Protein AF-A0A9P6Q5W7-F1 (afdb_monomer)

Structure (mmCIF, N/CA/C/O backbone):
data_AF-A0A9P6Q5W7-F1
#
_entry.id   AF-A0A9P6Q5W7-F1
#
loop_
_atom_site.group_PDB
_atom_site.id
_atom_site.type_symbol
_atom_site.label_atom_id
_atom_site.label_alt_id
_atom_site.label_comp_id
_atom_site.label_asym_id
_atom_site.label_entity_id
_atom_site.label_seq_id
_atom_site.pdbx_PDB_ins_code
_atom_site.Cartn_x
_atom_site.Cartn_y
_atom_site.Cartn_z
_atom_site.occupancy
_atom_site.B_iso_or_equiv
_atom_site.auth_seq_id
_atom_site.auth_comp_id
_atom_site.auth_asym_id
_atom_site.auth_atom_id
_atom_site.pdbx_PDB_model_num
ATOM 1 N N . MET A 1 1 ? 68.419 -34.198 -61.407 1.00 37.56 1 MET A N 1
ATOM 2 C CA . MET A 1 1 ? 67.859 -34.435 -62.754 1.00 37.56 1 MET A CA 1
ATOM 3 C C . MET A 1 1 ? 67.826 -33.065 -63.417 1.00 37.56 1 MET A C 1
ATOM 5 O O . MET A 1 1 ? 66.877 -32.337 -63.185 1.00 37.56 1 MET A O 1
ATOM 9 N N . ASN A 1 2 ? 68.933 -32.542 -63.966 1.00 24.62 2 ASN A N 1
ATOM 10 C CA . ASN A 1 2 ? 69.667 -33.034 -65.152 1.00 24.62 2 ASN A CA 1
ATOM 11 C C . ASN A 1 2 ? 68.644 -33.454 -66.222 1.00 24.62 2 ASN A C 1
ATOM 13 O O . ASN A 1 2 ? 67.863 -34.358 -65.942 1.00 24.62 2 ASN A O 1
ATOM 17 N N . THR A 1 3 ? 68.529 -32.818 -67.388 1.00 29.17 3 THR A N 1
ATOM 18 C CA . THR A 1 3 ? 69.607 -32.336 -68.271 1.00 29.17 3 THR A CA 1
ATOM 19 C C . THR A 1 3 ? 69.015 -31.503 -69.418 1.00 29.17 3 THR A C 1
ATOM 21 O O . THR A 1 3 ? 67.969 -31.861 -69.959 1.00 29.17 3 THR A O 1
ATOM 24 N N . GLU A 1 4 ? 69.706 -30.419 -69.781 1.00 27.84 4 GLU A N 1
ATOM 25 C CA . GLU A 1 4 ? 69.727 -29.844 -71.133 1.00 27.84 4 GLU A CA 1
ATOM 26 C C . GLU A 1 4 ? 70.404 -30.802 -72.133 1.00 27.84 4 GLU A C 1
ATOM 28 O O . GLU A 1 4 ? 71.147 -31.687 -71.721 1.00 27.84 4 GLU A O 1
ATOM 33 N N . GLU A 1 5 ? 70.166 -30.523 -73.422 1.00 28.50 5 GLU A N 1
ATOM 34 C CA . GLU A 1 5 ? 70.935 -30.849 -74.643 1.00 28.50 5 GLU A CA 1
ATOM 35 C C . GLU A 1 5 ? 70.165 -31.687 -75.671 1.00 28.50 5 GLU A C 1
ATOM 37 O O . GLU A 1 5 ? 69.897 -32.867 -75.479 1.00 28.50 5 GLU A O 1
ATOM 42 N N . HIS A 1 6 ? 69.874 -31.085 -76.829 1.00 29.81 6 HIS A N 1
ATOM 43 C CA . HIS A 1 6 ? 70.716 -31.329 -78.003 1.00 29.81 6 HIS A CA 1
ATOM 44 C C . HIS A 1 6 ? 70.329 -30.422 -79.178 1.00 29.81 6 HIS A C 1
ATOM 46 O O . HIS A 1 6 ? 69.242 -30.502 -79.748 1.00 29.81 6 HIS A O 1
ATOM 52 N N . ILE A 1 7 ? 71.286 -29.579 -79.561 1.00 29.48 7 ILE A N 1
ATOM 53 C CA . ILE A 1 7 ? 71.412 -28.975 -80.886 1.00 29.48 7 ILE A CA 1
ATOM 54 C C . ILE A 1 7 ? 72.010 -30.047 -81.808 1.00 29.48 7 ILE A C 1
ATOM 56 O O . ILE A 1 7 ? 72.991 -30.695 -81.441 1.00 29.48 7 ILE A O 1
ATOM 60 N N . SER A 1 8 ? 71.475 -30.201 -83.021 1.00 30.02 8 SER A N 1
ATOM 61 C CA . SER A 1 8 ? 72.262 -30.710 -84.149 1.00 30.02 8 SER A CA 1
ATOM 62 C C . SER A 1 8 ? 71.933 -29.918 -85.413 1.00 30.02 8 SER A C 1
ATOM 64 O O . SER A 1 8 ? 70.803 -29.846 -85.889 1.00 30.02 8 SER A O 1
ATOM 66 N N . THR A 1 9 ? 72.964 -29.226 -85.874 1.00 29.27 9 THR A N 1
ATOM 67 C CA . THR A 1 9 ? 73.106 -28.528 -87.145 1.00 29.27 9 THR A CA 1
ATOM 68 C C . THR A 1 9 ? 73.530 -29.517 -88.223 1.00 29.27 9 THR A C 1
ATOM 70 O O . THR A 1 9 ? 74.520 -30.217 -88.022 1.00 29.27 9 THR A O 1
ATOM 73 N N . GLU A 1 10 ? 72.902 -29.478 -89.397 1.00 29.42 10 GLU A N 1
ATOM 74 C CA . GLU A 1 10 ? 73.450 -30.100 -90.604 1.00 29.42 10 GLU A CA 1
ATOM 75 C C . GLU A 1 10 ? 73.524 -29.063 -91.735 1.00 29.42 10 GLU A C 1
ATOM 77 O O . GLU A 1 10 ? 72.525 -28.529 -92.218 1.00 29.42 10 GLU A O 1
ATOM 82 N N . ARG A 1 11 ? 74.764 -28.715 -92.097 1.00 28.52 11 ARG A N 1
ATOM 83 C CA . ARG A 1 11 ? 75.137 -27.972 -93.305 1.00 28.52 11 ARG A CA 1
ATOM 84 C C . ARG A 1 11 ? 75.260 -28.968 -94.454 1.00 28.52 11 ARG A C 1
ATOM 86 O O . ARG A 1 11 ? 75.965 -29.953 -94.291 1.00 28.52 11 ARG A O 1
ATOM 93 N N . ALA A 1 12 ? 74.766 -28.586 -95.630 1.00 26.92 12 ALA A N 1
ATOM 94 C CA . ALA A 1 12 ? 75.561 -28.374 -96.852 1.00 26.92 12 ALA A CA 1
ATOM 95 C C . ALA A 1 12 ? 74.743 -28.696 -98.113 1.00 26.92 12 ALA A C 1
ATOM 97 O O . ALA A 1 12 ? 74.362 -29.833 -98.342 1.00 26.92 12 ALA A O 1
ATOM 98 N N . HIS A 1 13 ? 74.564 -27.710 -98.993 1.00 30.27 13 HIS A N 1
ATOM 99 C CA . HIS A 1 13 ? 75.287 -27.699 -100.266 1.00 30.27 13 HIS A CA 1
ATOM 100 C C . HIS A 1 13 ? 74.977 -26.431 -101.063 1.00 30.27 13 HIS A C 1
ATOM 102 O O . HIS A 1 13 ? 73.847 -26.160 -101.459 1.00 30.27 13 HIS A O 1
ATOM 108 N N . ALA A 1 14 ? 76.035 -25.663 -101.309 1.00 26.70 14 ALA A N 1
ATOM 109 C CA . ALA A 1 14 ? 76.066 -24.572 -102.261 1.00 26.70 14 ALA A CA 1
ATOM 110 C C . ALA A 1 14 ? 76.253 -25.140 -103.677 1.00 26.70 14 ALA A C 1
ATOM 112 O O . ALA A 1 14 ? 77.192 -25.898 -103.926 1.00 26.70 14 ALA A O 1
ATOM 113 N N . ARG A 1 15 ? 75.400 -24.729 -104.618 1.00 29.66 15 ARG A N 1
ATOM 114 C CA . ARG A 1 15 ? 75.707 -24.754 -106.053 1.00 29.66 15 ARG A CA 1
ATOM 115 C C . ARG A 1 15 ? 75.552 -23.347 -106.605 1.00 29.66 15 ARG A C 1
ATOM 117 O O . ARG A 1 15 ? 74.450 -22.818 -106.695 1.00 29.66 15 ARG A O 1
ATOM 124 N N . HIS A 1 16 ? 76.688 -22.774 -106.979 1.00 28.86 16 HIS A N 1
ATOM 125 C CA . HIS A 1 16 ? 76.779 -21.629 -107.868 1.00 28.86 16 HIS A CA 1
ATOM 126 C C . HIS A 1 16 ? 76.388 -22.062 -109.285 1.00 28.86 16 HIS A C 1
ATOM 128 O O . HIS A 1 16 ? 77.006 -22.969 -109.838 1.00 28.86 16 HIS A O 1
ATOM 134 N N . ILE A 1 17 ? 75.412 -21.384 -109.888 1.00 33.50 17 ILE A N 1
ATOM 135 C CA . ILE A 1 17 ? 75.283 -21.271 -111.344 1.00 33.50 17 ILE A CA 1
ATOM 136 C C . ILE A 1 17 ? 75.068 -19.790 -111.636 1.00 33.50 17 ILE A C 1
ATOM 138 O O . ILE A 1 17 ? 74.228 -19.136 -111.022 1.00 33.50 17 ILE A O 1
ATOM 142 N N . ASN A 1 18 ? 75.900 -19.267 -112.526 1.00 27.39 18 ASN A N 1
ATOM 143 C CA . ASN A 1 18 ? 75.981 -17.868 -112.900 1.00 27.39 18 ASN A CA 1
ATOM 144 C C . ASN A 1 18 ? 75.420 -17.689 -114.324 1.00 27.39 18 ASN A C 1
ATOM 146 O O . ASN A 1 18 ? 75.603 -18.572 -115.159 1.00 27.39 18 ASN A O 1
ATOM 150 N N . LEU A 1 19 ? 74.873 -16.492 -114.565 1.00 30.16 19 LEU A N 1
ATOM 151 C CA . LEU A 1 19 ? 74.773 -15.749 -115.835 1.00 30.16 19 LEU A CA 1
ATOM 152 C C . LEU A 1 19 ? 73.511 -15.848 -116.732 1.00 30.16 19 LEU A C 1
ATOM 154 O O . LEU A 1 19 ? 73.246 -16.823 -117.424 1.00 30.16 19 LEU A O 1
ATOM 158 N N . THR A 1 20 ? 72.894 -14.658 -116.841 1.00 30.14 20 THR A N 1
ATOM 159 C CA . THR A 1 20 ? 72.297 -13.987 -118.021 1.00 30.14 20 THR A CA 1
ATOM 160 C C . THR A 1 20 ? 70.838 -14.268 -118.415 1.00 30.14 20 THR A C 1
ATOM 162 O O . THR A 1 20 ? 70.519 -15.259 -119.055 1.00 30.14 20 THR A O 1
ATOM 165 N N . GLY A 1 21 ? 69.967 -13.289 -118.123 1.00 30.30 21 GLY A N 1
ATOM 166 C CA . GLY A 1 21 ? 68.610 -13.122 -118.666 1.00 30.30 21 GLY A CA 1
ATOM 167 C C . GLY A 1 21 ? 67.982 -11.803 -118.163 1.00 30.30 21 GLY A C 1
ATOM 168 O O . GLY A 1 21 ? 68.280 -11.410 -117.037 1.00 30.30 21 GLY A O 1
ATOM 169 N N . PRO A 1 22 ? 67.200 -11.062 -118.975 1.00 33.91 22 PRO A N 1
ATOM 170 C CA . PRO A 1 22 ? 66.977 -9.623 -118.804 1.00 33.91 22 PRO A CA 1
ATOM 171 C C . PRO A 1 22 ? 65.963 -9.255 -117.710 1.00 33.91 22 PRO A C 1
ATOM 173 O O . PRO A 1 22 ? 64.998 -9.964 -117.437 1.00 33.91 22 PRO A O 1
ATOM 176 N N . VAL A 1 23 ? 66.196 -8.081 -117.120 1.00 36.44 23 VAL A N 1
ATOM 177 C CA . VAL A 1 23 ? 65.409 -7.437 -116.063 1.00 36.44 23 VAL A CA 1
ATOM 178 C C . VAL A 1 23 ? 63.982 -7.142 -116.536 1.00 36.44 23 VAL A C 1
ATOM 180 O O . VAL A 1 23 ? 63.774 -6.480 -117.549 1.00 36.44 23 VAL A O 1
ATOM 183 N N . SER A 1 24 ? 62.992 -7.589 -115.763 1.00 31.98 24 SER A N 1
ATOM 184 C CA . SER A 1 24 ? 61.601 -7.120 -115.807 1.00 31.98 24 SER A CA 1
ATOM 185 C C . SER A 1 24 ? 61.125 -6.895 -114.362 1.00 31.98 24 SER A C 1
ATOM 187 O O . SER A 1 24 ? 61.467 -7.694 -113.489 1.00 31.98 24 SER A O 1
ATOM 189 N N . PRO A 1 25 ? 60.421 -5.789 -114.064 1.00 35.78 25 PRO A N 1
ATOM 190 C CA . PRO A 1 25 ? 60.360 -5.229 -112.715 1.00 35.78 25 PRO A CA 1
ATOM 191 C C . PRO A 1 25 ? 59.504 -6.038 -111.729 1.00 35.78 25 PRO A C 1
ATOM 193 O O . PRO A 1 25 ? 58.386 -6.459 -112.027 1.00 35.78 25 PRO A O 1
ATOM 196 N N . LEU A 1 26 ? 60.049 -6.178 -110.516 1.00 30.62 26 LEU A N 1
ATOM 197 C CA . LEU A 1 26 ? 59.425 -6.715 -109.307 1.00 30.62 26 LEU A CA 1
ATOM 198 C C . LEU A 1 26 ? 58.076 -6.035 -109.017 1.00 30.62 26 LEU A C 1
ATOM 200 O O . LEU A 1 26 ? 58.011 -4.880 -108.596 1.00 30.62 26 LEU A O 1
ATOM 204 N N . ARG A 1 27 ? 56.989 -6.794 -109.171 1.00 29.45 27 ARG A N 1
ATOM 205 C CA . ARG A 1 27 ? 55.680 -6.481 -108.593 1.00 29.45 27 ARG A CA 1
ATOM 206 C C . ARG A 1 27 ? 55.747 -6.793 -107.096 1.00 29.45 27 ARG A C 1
ATOM 208 O O . ARG A 1 27 ? 55.567 -7.940 -106.698 1.00 29.45 27 ARG A O 1
ATOM 215 N N . ILE A 1 28 ? 56.024 -5.777 -106.281 1.00 34.03 28 ILE A N 1
ATOM 216 C CA . ILE A 1 28 ? 55.951 -5.862 -104.818 1.00 34.03 28 ILE A CA 1
ATOM 217 C C . ILE A 1 28 ? 54.522 -6.287 -104.451 1.00 34.03 28 ILE A C 1
ATOM 219 O O . ILE A 1 28 ? 53.572 -5.529 -104.642 1.00 34.03 28 ILE A O 1
ATOM 223 N N . HIS A 1 29 ? 54.360 -7.520 -103.967 1.00 30.45 29 HIS A N 1
ATOM 224 C CA . HIS A 1 29 ? 53.181 -7.890 -103.197 1.00 30.45 29 HIS A CA 1
ATOM 225 C C . HIS A 1 29 ? 53.242 -7.101 -101.895 1.00 30.45 29 HIS A C 1
ATOM 227 O O . HIS A 1 29 ? 54.111 -7.306 -101.054 1.00 30.45 29 HIS A O 1
ATOM 233 N N . GLN A 1 30 ? 52.337 -6.140 -101.782 1.00 32.66 30 GLN A N 1
ATOM 234 C CA . GLN A 1 30 ? 52.067 -5.411 -100.562 1.00 32.66 30 GLN A CA 1
ATOM 235 C C . GLN A 1 30 ? 51.417 -6.400 -99.585 1.00 32.66 30 GLN A C 1
ATOM 237 O O . GLN A 1 30 ? 50.201 -6.580 -99.590 1.00 32.66 30 GLN A O 1
ATOM 242 N N . GLU A 1 31 ? 52.232 -7.091 -98.785 1.00 30.80 31 GLU A N 1
ATOM 243 C CA . GLU A 1 31 ? 51.746 -7.789 -97.598 1.00 30.80 31 GLU A CA 1
ATOM 244 C C . GLU A 1 31 ? 51.118 -6.742 -96.673 1.00 30.80 31 GLU A C 1
ATOM 246 O O . GLU A 1 31 ? 51.790 -5.876 -96.110 1.00 30.80 31 GLU A O 1
ATOM 251 N N . GLN A 1 32 ? 49.790 -6.785 -96.561 1.00 29.27 32 GLN A N 1
ATOM 252 C CA . GLN A 1 32 ? 49.073 -6.095 -95.500 1.00 29.27 32 GLN A CA 1
ATOM 253 C C . GLN A 1 32 ? 49.611 -6.620 -94.163 1.00 29.27 32 GLN A C 1
ATOM 255 O O . GLN A 1 32 ? 49.490 -7.822 -93.914 1.00 29.27 32 GLN A O 1
ATOM 260 N N . PRO A 1 33 ? 50.141 -5.774 -93.260 1.00 36.88 33 PRO A N 1
ATOM 261 C CA . PRO A 1 33 ? 50.378 -6.228 -91.905 1.00 36.88 33 PRO A CA 1
ATOM 262 C C . PRO A 1 33 ? 49.011 -6.562 -91.306 1.00 36.88 33 PRO A C 1
ATOM 264 O O . PRO A 1 33 ? 48.142 -5.694 -91.168 1.00 36.88 33 PRO A O 1
ATOM 267 N N . SER A 1 34 ? 48.806 -7.843 -90.999 1.00 34.97 34 SER A N 1
ATOM 268 C CA . SER A 1 34 ? 47.654 -8.356 -90.268 1.00 34.97 34 SER A CA 1
ATOM 269 C C . SER A 1 34 ? 47.390 -7.450 -89.069 1.00 34.97 34 SER A C 1
ATOM 271 O O . SER A 1 34 ? 48.207 -7.351 -88.149 1.00 34.97 34 SER A O 1
ATOM 273 N N . ARG A 1 35 ? 46.257 -6.745 -89.115 1.00 44.62 35 ARG A N 1
ATOM 274 C CA . ARG A 1 35 ? 45.797 -5.781 -88.115 1.00 44.62 35 ARG A CA 1
ATOM 275 C C . ARG A 1 35 ? 45.381 -6.547 -86.857 1.00 44.62 35 ARG A C 1
ATOM 277 O O . ARG A 1 35 ? 44.197 -6.658 -86.558 1.00 44.62 35 ARG A O 1
ATOM 284 N N . ASN A 1 36 ? 46.349 -7.101 -86.130 1.00 39.69 36 ASN A N 1
ATOM 285 C CA . ASN A 1 36 ? 46.111 -7.709 -84.830 1.00 39.69 36 ASN A CA 1
ATOM 286 C C . ASN A 1 36 ? 45.720 -6.581 -83.877 1.00 39.69 36 ASN A C 1
ATOM 288 O O . ASN A 1 36 ? 46.548 -5.812 -83.389 1.00 39.69 36 ASN A O 1
ATOM 292 N N . ILE A 1 37 ? 44.411 -6.425 -83.691 1.00 45.09 37 ILE A N 1
ATOM 293 C CA . ILE A 1 37 ? 43.831 -5.544 -82.691 1.00 45.09 37 ILE A CA 1
ATOM 294 C C . ILE A 1 37 ? 44.299 -6.099 -81.347 1.00 45.09 37 ILE A C 1
ATOM 296 O O . ILE A 1 37 ? 43.742 -7.076 -80.853 1.00 45.09 37 ILE A O 1
ATOM 300 N N . PHE A 1 38 ? 45.334 -5.499 -80.762 1.00 45.56 38 PHE A N 1
ATOM 301 C CA . PHE A 1 38 ? 45.681 -5.738 -79.367 1.00 45.56 38 PHE A CA 1
ATOM 302 C C . PHE A 1 38 ? 44.517 -5.206 -78.521 1.00 45.56 38 PHE A C 1
ATOM 304 O O . PHE A 1 38 ? 44.466 -4.040 -78.137 1.00 45.56 38 PHE A O 1
ATOM 311 N N . THR A 1 39 ? 43.500 -6.040 -78.298 1.00 53.38 39 THR A N 1
ATOM 312 C CA . THR A 1 39 ? 42.421 -5.729 -77.367 1.00 53.38 39 THR A CA 1
ATOM 313 C C . THR A 1 39 ? 43.018 -5.739 -75.971 1.00 53.38 39 THR A C 1
ATOM 315 O O . THR A 1 39 ? 43.252 -6.809 -75.412 1.00 53.38 39 THR A O 1
ATOM 318 N N . ILE A 1 40 ? 43.280 -4.556 -75.416 1.00 60.09 40 ILE A N 1
ATOM 319 C CA . ILE A 1 40 ? 43.754 -4.400 -74.040 1.00 60.09 40 ILE A CA 1
ATOM 320 C C . ILE A 1 40 ? 42.679 -4.976 -73.113 1.00 60.09 40 ILE A C 1
ATOM 322 O O . ILE A 1 40 ? 41.606 -4.393 -72.929 1.00 60.09 40 ILE A O 1
ATOM 326 N N . GLN A 1 41 ? 42.943 -6.158 -72.561 1.00 61.12 41 GLN A N 1
ATOM 327 C CA . GLN A 1 41 ? 42.086 -6.758 -71.551 1.00 61.12 41 GLN A CA 1
ATOM 328 C C . GLN A 1 41 ? 42.486 -6.220 -70.171 1.00 61.12 41 GLN A C 1
ATOM 330 O O . GLN A 1 41 ? 43.673 -6.095 -69.877 1.00 61.12 41 GLN A O 1
ATOM 335 N N . PRO A 1 42 ? 41.519 -5.869 -69.307 1.00 65.56 42 PRO A N 1
ATOM 336 C CA . PRO A 1 42 ? 41.836 -5.448 -67.952 1.00 65.56 42 PRO A CA 1
ATOM 337 C C . PRO A 1 42 ? 42.446 -6.618 -67.170 1.00 65.56 42 PRO A C 1
ATOM 339 O O . PRO A 1 42 ? 41.895 -7.714 -67.193 1.00 65.56 42 PRO A O 1
ATOM 342 N N . PHE A 1 43 ? 43.513 -6.353 -66.408 1.00 67.69 43 PHE A N 1
ATOM 343 C CA . PHE A 1 43 ? 44.225 -7.345 -65.583 1.00 67.69 43 PHE A CA 1
ATOM 344 C C . PHE A 1 43 ? 43.321 -8.152 -64.638 1.00 67.69 43 PHE A C 1
ATOM 346 O O . PHE A 1 43 ? 43.613 -9.300 -64.328 1.00 67.69 43 PHE A O 1
ATOM 353 N N . LEU A 1 44 ? 42.207 -7.562 -64.192 1.00 76.44 44 LEU A N 1
ATOM 354 C CA . LEU A 1 44 ? 41.206 -8.234 -63.371 1.00 76.44 44 LEU A CA 1
ATOM 355 C C . LEU A 1 44 ? 39.856 -8.251 -64.103 1.00 76.44 44 LEU A C 1
ATOM 357 O O . LEU A 1 44 ? 39.248 -7.198 -64.348 1.00 76.44 44 LEU A O 1
ATOM 361 N N . GLY A 1 45 ? 39.401 -9.456 -64.455 1.00 78.38 45 GLY A N 1
ATOM 362 C CA . GLY A 1 45 ? 38.149 -9.690 -65.175 1.00 78.38 45 GLY A CA 1
ATOM 363 C C . GLY A 1 45 ? 36.895 -9.339 -64.363 1.00 78.38 45 GLY A C 1
ATOM 364 O O . GLY A 1 45 ? 36.926 -9.222 -63.139 1.00 78.38 45 GLY A O 1
ATOM 365 N N . LEU A 1 46 ? 35.756 -9.191 -65.049 1.00 79.81 46 LEU A N 1
ATOM 366 C CA . LEU A 1 46 ? 34.481 -8.799 -64.428 1.00 79.81 46 LEU A CA 1
ATOM 367 C C . LEU A 1 46 ? 34.024 -9.775 -63.330 1.00 79.81 46 LEU A C 1
ATOM 369 O O . LEU A 1 46 ? 33.545 -9.333 -62.292 1.00 79.81 46 LEU A O 1
ATOM 373 N N . ARG A 1 47 ? 34.204 -11.088 -63.536 1.00 81.12 47 ARG A N 1
ATOM 374 C CA . ARG A 1 47 ? 33.808 -12.125 -62.565 1.00 81.12 47 ARG A CA 1
ATOM 375 C C . ARG A 1 47 ? 34.578 -12.011 -61.246 1.00 81.12 47 ARG A C 1
ATOM 377 O O . ARG A 1 47 ? 33.963 -12.071 -60.191 1.00 81.12 47 ARG A O 1
ATOM 384 N N . ALA A 1 48 ? 35.885 -11.754 -61.317 1.00 81.06 48 ALA A N 1
ATOM 385 C CA . ALA A 1 48 ? 36.735 -11.558 -60.141 1.00 81.06 48 ALA A CA 1
ATOM 386 C C . ALA A 1 48 ? 36.418 -10.249 -59.390 1.00 81.06 48 ALA A C 1
ATOM 388 O O . ALA A 1 48 ? 36.518 -10.184 -58.170 1.00 81.06 48 ALA A O 1
ATOM 389 N N . LYS A 1 49 ? 35.984 -9.200 -60.103 1.00 80.62 49 LYS A N 1
ATOM 390 C CA . LYS A 1 49 ? 35.510 -7.954 -59.474 1.00 80.62 49 LYS A CA 1
ATOM 391 C C . LYS A 1 49 ? 34.139 -8.119 -58.813 1.00 80.62 49 LYS A C 1
ATOM 393 O O . LYS A 1 49 ? 33.893 -7.536 -57.764 1.00 80.62 49 LYS A O 1
ATOM 398 N N . LEU A 1 50 ? 33.254 -8.917 -59.412 1.00 81.75 50 LEU A N 1
ATOM 399 C CA . LEU A 1 50 ? 31.935 -9.226 -58.855 1.00 81.75 50 LEU A CA 1
ATOM 400 C C . LEU A 1 50 ? 32.024 -10.110 -57.610 1.00 81.75 50 LEU A C 1
ATOM 402 O O . LEU A 1 50 ? 31.297 -9.857 -56.654 1.00 81.75 50 LEU A O 1
ATOM 406 N N . SER A 1 51 ? 32.948 -11.077 -57.572 1.00 83.06 51 SER A N 1
ATOM 407 C CA . SER A 1 51 ? 33.145 -11.928 -56.391 1.00 83.06 51 SER A CA 1
ATOM 408 C C . SER A 1 51 ? 33.610 -11.150 -55.157 1.00 83.06 51 SER A C 1
ATOM 410 O O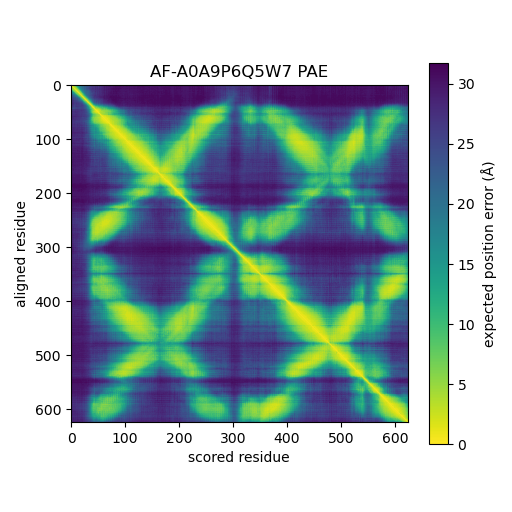 . SER A 1 51 ? 33.383 -11.601 -54.045 1.00 83.06 51 SER A O 1
ATOM 412 N N . GLN A 1 52 ? 34.215 -9.971 -55.329 1.00 81.31 52 GLN A N 1
ATOM 413 C CA . GLN A 1 52 ? 34.593 -9.071 -54.230 1.00 81.31 52 GLN A CA 1
ATOM 414 C C . GLN A 1 52 ? 33.503 -8.034 -53.896 1.00 81.31 52 GLN A C 1
ATOM 416 O O . GLN A 1 52 ? 33.616 -7.312 -52.909 1.00 81.31 52 GLN A O 1
ATOM 421 N N . GLY A 1 53 ? 32.430 -7.950 -54.692 1.00 76.19 53 GLY A N 1
ATOM 422 C CA . GLY A 1 53 ? 31.413 -6.901 -54.581 1.00 76.19 53 GLY A CA 1
ATOM 423 C C . GLY A 1 53 ? 30.548 -6.969 -53.318 1.00 76.19 53 GLY A C 1
ATOM 424 O O . GLY A 1 53 ? 29.991 -5.946 -52.919 1.00 76.19 53 GLY A O 1
ATOM 425 N N . PHE A 1 54 ? 30.453 -8.136 -52.672 1.00 75.94 54 PHE A N 1
ATOM 426 C CA . PHE A 1 54 ? 29.708 -8.293 -51.417 1.00 75.94 54 PHE A CA 1
ATOM 427 C C . PHE A 1 54 ? 30.459 -7.713 -50.207 1.00 75.94 54 PHE A C 1
ATOM 429 O O . PHE A 1 54 ? 29.827 -7.234 -49.271 1.00 75.94 54 PHE A O 1
ATOM 436 N N . ALA A 1 55 ? 31.796 -7.697 -50.235 1.00 77.19 55 ALA A N 1
ATOM 437 C CA . ALA A 1 55 ? 32.649 -7.228 -49.142 1.00 77.19 55 ALA A CA 1
ATOM 438 C C . ALA A 1 55 ? 32.843 -5.698 -49.173 1.00 77.19 55 ALA A C 1
ATOM 440 O O . ALA A 1 55 ? 33.956 -5.186 -49.064 1.00 77.19 55 ALA A O 1
ATOM 441 N N . CYS A 1 56 ? 31.754 -4.951 -49.368 1.00 81.00 56 CYS A N 1
ATOM 442 C CA . CYS A 1 56 ? 31.773 -3.492 -49.316 1.00 81.00 56 CYS A CA 1
ATOM 443 C C . CYS A 1 56 ? 31.626 -3.007 -47.869 1.00 81.00 56 CYS A C 1
ATOM 445 O O . CYS A 1 56 ? 30.851 -3.576 -47.102 1.00 81.00 56 CYS A O 1
ATOM 447 N N . TYR A 1 57 ? 32.306 -1.915 -47.515 1.00 79.25 57 TYR A N 1
ATOM 448 C CA . TYR A 1 57 ? 32.268 -1.324 -46.172 1.00 79.25 57 TYR A CA 1
ATOM 449 C C . TYR A 1 57 ? 30.836 -1.066 -45.673 1.00 79.25 57 TYR A C 1
ATOM 451 O O . TYR A 1 57 ? 30.523 -1.357 -44.523 1.00 79.25 57 TYR A O 1
ATOM 459 N N . SER A 1 58 ? 29.938 -0.609 -46.555 1.00 77.75 58 SER A N 1
ATOM 460 C CA . SER A 1 58 ? 28.522 -0.388 -46.230 1.00 77.75 58 SER A CA 1
ATOM 461 C C . SER A 1 58 ? 27.761 -1.686 -45.933 1.00 77.75 58 SER A C 1
ATOM 463 O O . SER A 1 58 ? 26.880 -1.695 -45.082 1.00 77.75 58 SER A O 1
ATOM 465 N N . VAL A 1 59 ? 28.107 -2.788 -46.605 1.00 82.69 59 VAL A N 1
ATOM 466 C CA . VAL A 1 59 ? 27.484 -4.105 -46.385 1.00 82.69 59 VAL A CA 1
ATOM 467 C C . VAL A 1 59 ? 27.971 -4.693 -45.064 1.00 82.69 59 VAL A C 1
ATOM 469 O O . VAL A 1 59 ? 27.158 -5.142 -44.264 1.00 82.69 59 VAL A O 1
ATOM 472 N N . VAL A 1 60 ? 29.280 -4.625 -44.797 1.00 82.88 60 VAL A N 1
ATOM 473 C CA . VAL A 1 60 ? 29.872 -5.085 -43.529 1.00 82.88 60 VAL A CA 1
ATOM 474 C C . VAL A 1 60 ? 29.282 -4.318 -42.345 1.00 82.88 60 VAL A C 1
ATOM 476 O O . VAL A 1 60 ? 28.890 -4.934 -41.359 1.00 82.88 60 VAL A O 1
ATOM 479 N N . PHE A 1 61 ? 29.143 -2.995 -42.465 1.00 82.62 61 PHE A N 1
ATOM 480 C CA . PHE A 1 61 ? 28.510 -2.166 -41.442 1.00 82.62 61 PHE A CA 1
ATOM 481 C C . PHE A 1 61 ? 27.060 -2.594 -41.168 1.00 82.62 61 PHE A C 1
ATOM 483 O O . PHE A 1 61 ? 26.722 -2.882 -40.025 1.00 82.62 61 PHE A O 1
ATOM 490 N N . LEU A 1 62 ? 26.225 -2.724 -42.208 1.00 82.56 62 LEU A N 1
ATOM 491 C CA . LEU A 1 62 ? 24.823 -3.131 -42.047 1.00 82.56 62 LEU A CA 1
ATOM 492 C C . LEU A 1 62 ? 24.677 -4.538 -41.450 1.00 82.56 62 LEU A C 1
ATOM 494 O O . LEU A 1 62 ? 23.780 -4.762 -40.640 1.00 82.56 62 LEU A O 1
ATOM 498 N N . VAL A 1 63 ? 25.567 -5.471 -41.800 1.00 84.25 63 VAL A N 1
ATOM 499 C CA . VAL A 1 63 ? 25.583 -6.825 -41.224 1.00 84.25 63 VAL A CA 1
ATOM 500 C C . VAL A 1 63 ? 25.961 -6.791 -39.741 1.00 84.25 63 VAL A C 1
ATOM 502 O O . VAL A 1 63 ? 25.300 -7.442 -38.934 1.00 84.25 63 VAL A O 1
ATOM 505 N N . ILE A 1 64 ? 26.972 -6.005 -39.356 1.00 84.12 64 ILE A N 1
ATOM 506 C CA . ILE A 1 64 ? 27.359 -5.836 -37.946 1.00 84.12 64 ILE A CA 1
ATOM 507 C C . ILE A 1 64 ? 26.233 -5.161 -37.153 1.00 84.12 64 ILE A C 1
ATOM 509 O O . ILE A 1 64 ? 25.921 -5.599 -36.045 1.00 84.12 64 ILE A O 1
ATOM 513 N N . SER A 1 65 ? 25.581 -4.140 -37.714 1.00 81.56 65 SER A N 1
ATOM 514 C CA . SER A 1 65 ? 24.427 -3.482 -37.093 1.00 81.56 65 SER A CA 1
ATOM 515 C C . SER A 1 65 ? 23.234 -4.428 -36.938 1.00 81.56 65 SER A C 1
ATOM 517 O O . SER A 1 65 ? 22.613 -4.447 -35.876 1.00 81.56 65 SER A O 1
ATOM 519 N N . ALA A 1 66 ? 22.938 -5.252 -37.949 1.00 84.19 66 ALA A N 1
ATOM 520 C CA . ALA A 1 66 ? 21.890 -6.270 -37.872 1.00 84.19 66 ALA A CA 1
ATOM 521 C C . ALA A 1 66 ? 22.206 -7.325 -36.801 1.00 84.19 66 ALA A C 1
ATOM 523 O O . ALA A 1 66 ? 21.326 -7.696 -36.027 1.00 84.19 66 ALA A O 1
ATOM 524 N N . TYR A 1 67 ? 23.466 -7.758 -36.702 1.00 84.88 67 TYR A N 1
ATOM 525 C CA . TYR A 1 67 ? 23.921 -8.687 -35.667 1.00 84.88 67 TYR A CA 1
ATOM 526 C C . TYR A 1 67 ? 23.819 -8.087 -34.256 1.00 84.88 67 TYR A C 1
ATOM 528 O O . TYR A 1 67 ? 23.278 -8.721 -33.354 1.00 84.88 67 TYR A O 1
ATOM 536 N N . ARG A 1 68 ? 24.265 -6.839 -34.059 1.00 80.69 68 ARG A N 1
ATOM 537 C CA . ARG A 1 68 ? 24.119 -6.111 -32.782 1.00 80.69 68 ARG A CA 1
ATOM 538 C C . ARG A 1 68 ? 22.645 -5.981 -32.372 1.00 80.69 68 ARG A C 1
ATOM 540 O O . ARG A 1 68 ? 22.302 -6.227 -31.214 1.00 80.69 68 ARG A O 1
ATOM 547 N N . LEU A 1 69 ? 21.768 -5.649 -33.321 1.00 79.50 69 LEU A N 1
ATOM 548 C CA . LEU A 1 69 ? 20.329 -5.548 -33.075 1.00 79.50 69 LEU A CA 1
ATOM 549 C C . LEU A 1 69 ? 19.714 -6.916 -32.739 1.00 79.50 69 LEU A C 1
ATOM 551 O O . LEU A 1 69 ? 18.904 -7.017 -31.824 1.00 79.50 69 LEU A O 1
ATOM 555 N N . PHE A 1 70 ? 20.158 -7.981 -33.408 1.00 82.69 70 PHE A N 1
ATOM 556 C CA . PHE A 1 70 ? 19.750 -9.348 -33.095 1.00 82.69 70 PHE A CA 1
ATOM 557 C C . PHE A 1 70 ? 20.166 -9.772 -31.678 1.00 82.69 70 PHE A C 1
ATOM 559 O O . PHE A 1 70 ? 19.338 -10.287 -30.934 1.00 82.69 70 PHE A O 1
ATOM 566 N N . CYS A 1 71 ? 21.405 -9.494 -31.258 1.00 79.50 71 CYS A N 1
ATOM 567 C CA . CYS A 1 71 ? 21.867 -9.787 -29.895 1.00 79.50 71 CYS A CA 1
ATOM 568 C C . CYS A 1 71 ? 21.074 -9.031 -28.814 1.00 79.50 71 CYS A C 1
ATOM 570 O O . CYS A 1 71 ? 20.876 -9.558 -27.719 1.00 79.50 71 CYS A O 1
ATOM 572 N N . THR A 1 72 ? 20.567 -7.833 -29.126 1.00 75.50 72 THR A N 1
ATOM 573 C CA . THR A 1 72 ? 19.719 -7.039 -28.212 1.00 75.50 72 THR A CA 1
ATOM 574 C C . THR A 1 72 ? 18.441 -7.791 -27.809 1.00 75.50 72 THR A C 1
ATOM 576 O O . THR A 1 72 ? 17.920 -7.585 -26.715 1.00 75.50 72 THR A O 1
ATOM 579 N N . ARG A 1 73 ? 17.973 -8.738 -28.632 1.00 77.19 73 ARG A N 1
ATOM 580 C CA . ARG A 1 73 ? 16.825 -9.600 -28.320 1.00 77.19 73 ARG A CA 1
ATOM 581 C C . ARG A 1 73 ? 17.006 -10.389 -27.021 1.00 77.19 73 ARG A C 1
ATOM 583 O O . ARG A 1 73 ? 16.099 -10.420 -26.197 1.00 77.19 73 ARG A O 1
ATOM 590 N N . ASN A 1 74 ? 18.163 -11.025 -26.845 1.00 75.38 74 ASN A N 1
ATOM 591 C CA . ASN A 1 74 ? 18.418 -11.858 -25.667 1.00 75.38 74 ASN A CA 1
ATOM 592 C C . ASN A 1 74 ? 18.489 -10.996 -24.404 1.00 75.38 74 ASN A C 1
ATOM 594 O O . ASN A 1 74 ? 18.020 -11.408 -23.348 1.00 75.38 74 ASN A O 1
ATOM 598 N N . ALA A 1 75 ? 19.016 -9.775 -24.538 1.00 69.94 75 ALA A N 1
ATOM 599 C CA . ALA A 1 75 ? 19.025 -8.805 -23.455 1.00 69.94 75 ALA A CA 1
ATOM 600 C C . ALA A 1 75 ? 17.587 -8.475 -23.011 1.00 69.94 75 ALA A C 1
ATOM 602 O O . ALA A 1 75 ? 17.291 -8.554 -21.822 1.00 69.94 75 ALA A O 1
ATOM 603 N N . ILE A 1 76 ? 16.667 -8.225 -23.954 1.00 69.62 76 ILE A N 1
ATOM 604 C CA . ILE A 1 76 ? 15.241 -7.969 -23.672 1.00 69.62 76 ILE A CA 1
ATOM 605 C C . ILE A 1 76 ? 14.590 -9.113 -22.879 1.00 69.62 76 ILE A C 1
ATOM 607 O O . ILE A 1 76 ? 13.892 -8.840 -21.906 1.00 69.62 76 ILE A O 1
ATOM 611 N N . GLU A 1 77 ? 14.838 -10.376 -23.244 1.00 74.12 77 GLU A N 1
ATOM 612 C CA . GLU A 1 77 ? 14.283 -11.535 -22.521 1.00 74.12 77 GLU A CA 1
ATOM 613 C C . GLU A 1 77 ? 14.818 -11.613 -21.080 1.00 74.12 77 GLU A C 1
ATOM 615 O O . GLU A 1 77 ? 14.031 -11.757 -20.143 1.00 74.12 77 GLU A O 1
ATOM 620 N N . THR A 1 78 ? 16.130 -11.425 -20.885 1.00 72.50 78 THR A N 1
ATOM 621 C CA . THR A 1 78 ? 16.726 -11.388 -19.536 1.00 72.50 78 THR A CA 1
ATOM 622 C C . THR A 1 78 ? 16.235 -10.202 -18.701 1.00 72.50 78 THR A C 1
ATOM 624 O O . THR A 1 78 ? 16.043 -10.324 -17.494 1.00 72.50 78 THR A O 1
ATOM 627 N N . PHE A 1 79 ? 15.981 -9.051 -19.327 1.00 69.12 79 PHE A N 1
ATOM 628 C CA . PHE A 1 79 ? 15.446 -7.880 -18.635 1.00 69.12 79 PHE A CA 1
ATOM 629 C C . PHE A 1 79 ? 14.000 -8.085 -18.210 1.00 69.12 79 PHE A C 1
ATOM 631 O O . PHE A 1 79 ? 13.644 -7.740 -17.083 1.00 69.12 79 PHE A O 1
ATOM 638 N N . ALA A 1 80 ? 13.185 -8.672 -19.087 1.00 69.38 80 ALA A N 1
ATOM 639 C CA . ALA A 1 80 ? 11.814 -9.016 -18.765 1.00 69.38 80 ALA A CA 1
ATOM 640 C C . ALA A 1 80 ? 11.773 -9.966 -17.568 1.00 69.38 80 ALA A C 1
ATOM 642 O O . ALA A 1 80 ? 11.078 -9.660 -16.604 1.00 69.38 80 ALA A O 1
ATOM 643 N N . SER A 1 81 ? 12.562 -11.051 -17.573 1.00 72.31 81 SER A N 1
ATOM 644 C CA . SER A 1 81 ? 12.601 -12.004 -16.454 1.00 72.31 81 SER A CA 1
ATOM 645 C C . SER A 1 81 ? 13.036 -11.357 -15.138 1.00 72.31 81 SER A C 1
ATOM 647 O O . SER A 1 81 ? 12.361 -11.547 -14.130 1.00 72.31 81 SER A O 1
ATOM 649 N N . THR A 1 82 ? 14.084 -10.525 -15.140 1.00 69.94 82 THR A N 1
ATOM 650 C CA . THR A 1 82 ? 14.527 -9.811 -13.927 1.00 69.94 82 THR A CA 1
ATOM 651 C C . THR A 1 82 ? 13.473 -8.823 -13.421 1.00 69.94 82 THR A C 1
ATOM 653 O O . THR A 1 82 ? 13.265 -8.704 -12.211 1.00 69.94 82 THR A O 1
ATOM 656 N N . ALA A 1 83 ? 12.769 -8.131 -14.322 1.00 66.38 83 ALA A N 1
ATOM 657 C CA . ALA A 1 83 ? 11.657 -7.267 -13.941 1.00 66.38 83 ALA A CA 1
ATOM 658 C C . ALA A 1 83 ? 10.507 -8.080 -13.324 1.00 66.38 83 ALA A C 1
ATOM 660 O O . ALA A 1 83 ? 9.974 -7.668 -12.293 1.00 66.38 83 ALA A O 1
ATOM 661 N N . LYS A 1 84 ? 10.175 -9.257 -13.884 1.00 74.12 84 LYS A N 1
ATOM 662 C CA . LYS A 1 84 ? 9.153 -10.148 -13.308 1.00 74.12 84 LYS A CA 1
ATOM 663 C C . LYS A 1 84 ? 9.530 -10.613 -11.910 1.00 74.12 84 LYS A C 1
ATOM 665 O O . LYS A 1 84 ? 8.701 -10.540 -11.011 1.00 74.12 84 LYS A O 1
ATOM 670 N N . GLU A 1 85 ? 10.767 -11.066 -11.723 1.00 75.94 85 GLU A N 1
ATOM 671 C CA . GLU A 1 85 ? 11.268 -11.531 -10.426 1.00 75.94 85 GLU A CA 1
ATOM 672 C C . GLU A 1 85 ? 11.237 -10.420 -9.375 1.00 75.94 85 GLU A C 1
ATOM 674 O O . GLU A 1 85 ? 10.802 -10.657 -8.250 1.00 75.94 85 GLU A O 1
ATOM 679 N N . THR A 1 86 ? 11.630 -9.198 -9.753 1.00 70.31 86 THR A N 1
ATOM 680 C CA . THR A 1 86 ? 11.604 -8.032 -8.856 1.00 70.31 86 THR A CA 1
ATOM 681 C C . THR A 1 86 ? 10.172 -7.702 -8.432 1.00 70.31 86 THR A C 1
ATOM 683 O O . THR A 1 86 ? 9.884 -7.617 -7.241 1.00 70.31 86 THR A O 1
ATOM 686 N N . VAL A 1 87 ? 9.247 -7.596 -9.394 1.00 72.38 87 VAL A N 1
ATOM 687 C CA . VAL A 1 87 ? 7.835 -7.292 -9.109 1.00 72.38 87 VAL A CA 1
ATOM 688 C C . VAL A 1 87 ? 7.174 -8.415 -8.299 1.00 72.38 87 VAL A C 1
ATOM 690 O O . VAL A 1 87 ? 6.400 -8.139 -7.384 1.00 72.38 87 VAL A O 1
ATOM 693 N N . ALA A 1 88 ? 7.494 -9.680 -8.585 1.00 77.88 88 ALA A N 1
ATOM 694 C CA . ALA A 1 88 ? 6.994 -10.819 -7.818 1.00 77.88 88 ALA A CA 1
ATOM 695 C C . ALA A 1 88 ? 7.512 -10.802 -6.373 1.00 77.88 88 ALA A C 1
ATOM 697 O O . ALA A 1 88 ? 6.727 -10.967 -5.443 1.00 77.88 88 ALA A O 1
ATOM 698 N N . SER A 1 89 ? 8.808 -10.550 -6.174 1.00 77.12 89 SER A N 1
ATOM 699 C CA . SER A 1 89 ? 9.434 -10.373 -4.854 1.00 77.12 89 SER A CA 1
ATOM 700 C C . SER A 1 89 ? 8.734 -9.293 -4.023 1.00 77.12 89 SER A C 1
ATOM 702 O O . SER A 1 89 ? 8.378 -9.521 -2.859 1.00 77.12 89 SER A O 1
ATOM 704 N N . ASP A 1 90 ? 8.503 -8.128 -4.629 1.00 74.81 90 ASP A N 1
ATOM 705 C CA . ASP A 1 90 ? 7.851 -7.000 -3.963 1.00 74.81 90 ASP A CA 1
ATOM 706 C C . ASP A 1 90 ? 6.388 -7.333 -3.631 1.00 74.81 90 ASP A C 1
ATOM 708 O O . ASP A 1 90 ? 5.923 -7.053 -2.523 1.00 74.81 90 ASP A O 1
ATOM 712 N N . CYS A 1 91 ? 5.686 -8.037 -4.528 1.00 80.00 91 CYS A N 1
ATOM 713 C CA . CYS A 1 91 ? 4.339 -8.538 -4.261 1.00 80.00 91 CYS A CA 1
ATOM 714 C C . CYS A 1 91 ? 4.315 -9.514 -3.074 1.00 80.00 91 CYS A C 1
ATOM 716 O O . CYS A 1 91 ? 3.511 -9.341 -2.162 1.00 80.00 91 CYS A O 1
ATOM 718 N N . TYR A 1 92 ? 5.202 -10.512 -3.019 1.00 82.88 92 TYR A N 1
ATOM 719 C CA . TYR A 1 92 ? 5.231 -11.455 -1.890 1.00 82.88 92 TYR A CA 1
ATOM 720 C C . TYR A 1 92 ? 5.563 -10.764 -0.561 1.00 82.88 92 TYR A C 1
ATOM 722 O O . TYR A 1 92 ? 5.077 -11.172 0.497 1.00 82.88 92 TYR A O 1
ATOM 730 N N . THR A 1 93 ? 6.358 -9.693 -0.602 1.00 79.75 93 THR A N 1
ATOM 731 C CA . THR A 1 93 ? 6.630 -8.849 0.569 1.00 79.75 93 THR A CA 1
ATOM 732 C C . THR A 1 93 ? 5.373 -8.105 1.025 1.00 79.75 93 THR A C 1
ATOM 734 O O . THR A 1 93 ? 5.074 -8.087 2.226 1.00 79.75 93 THR A O 1
ATOM 737 N N . LEU A 1 94 ? 4.599 -7.553 0.085 1.00 82.38 94 LEU A N 1
ATOM 738 C CA . LEU A 1 94 ? 3.279 -6.979 0.353 1.00 82.38 94 LEU A CA 1
ATOM 739 C C . LEU A 1 94 ? 2.324 -8.034 0.930 1.00 82.38 94 LEU A C 1
ATOM 741 O O . LEU A 1 94 ? 1.731 -7.798 1.978 1.00 82.38 94 LEU A O 1
ATOM 745 N N . GLU A 1 95 ? 2.212 -9.212 0.312 1.00 84.19 95 GLU A N 1
ATOM 746 C CA . GLU A 1 95 ? 1.341 -10.304 0.769 1.00 84.19 95 GLU A CA 1
ATOM 747 C C . GLU A 1 95 ? 1.681 -10.745 2.194 1.00 84.19 95 GLU A C 1
ATOM 749 O O . GLU A 1 95 ? 0.786 -10.907 3.030 1.00 84.19 95 GLU A O 1
ATOM 754 N N . LYS A 1 96 ? 2.975 -10.893 2.499 1.00 83.19 96 LYS A N 1
ATOM 755 C CA . LYS A 1 96 ? 3.434 -11.194 3.853 1.00 83.19 96 LYS A CA 1
ATOM 756 C C . LYS A 1 96 ? 3.026 -10.086 4.815 1.00 83.19 96 LYS A C 1
ATOM 758 O O . LYS A 1 96 ? 2.472 -10.405 5.861 1.00 83.19 96 LYS A O 1
ATOM 763 N N . THR A 1 97 ? 3.254 -8.822 4.448 1.00 81.69 97 THR A N 1
ATOM 764 C CA . THR A 1 97 ? 2.908 -7.657 5.277 1.00 81.69 97 THR A CA 1
ATOM 765 C C . THR A 1 97 ? 1.411 -7.608 5.561 1.00 81.69 97 THR A C 1
ATOM 767 O O . THR A 1 97 ? 1.023 -7.567 6.728 1.00 81.69 97 THR A O 1
ATOM 770 N N . VAL A 1 98 ? 0.577 -7.704 4.525 1.00 84.00 98 VAL A N 1
ATOM 771 C CA . VAL A 1 98 ? -0.889 -7.742 4.621 1.00 84.00 98 VAL A CA 1
ATOM 772 C C . VAL A 1 98 ? -1.358 -8.924 5.464 1.00 84.00 98 VAL A C 1
ATOM 774 O O . VAL A 1 98 ? -2.212 -8.751 6.328 1.00 84.00 98 VAL A O 1
ATOM 777 N N . SER A 1 99 ? -0.759 -10.103 5.290 1.00 83.25 99 SER A N 1
ATOM 778 C CA . SER A 1 99 ? -1.069 -11.273 6.116 1.00 83.25 99 SER A CA 1
ATOM 779 C C . SER A 1 99 ? -0.717 -11.046 7.588 1.00 83.25 99 SER A C 1
ATOM 781 O O . SER A 1 99 ? -1.503 -11.422 8.451 1.00 83.25 99 SER A O 1
ATOM 783 N N . THR A 1 100 ? 0.416 -10.401 7.902 1.00 83.31 100 THR A N 1
ATOM 784 C CA . THR A 1 100 ? 0.743 -10.002 9.286 1.00 83.31 100 THR A CA 1
ATOM 785 C C . THR A 1 100 ? -0.225 -8.962 9.842 1.00 83.31 100 THR A C 1
ATOM 787 O O . THR A 1 100 ? -0.656 -9.107 10.984 1.00 83.31 100 THR A O 1
ATOM 790 N N . LEU A 1 101 ? -0.598 -7.948 9.053 1.00 82.94 101 LEU A N 1
ATOM 791 C CA . LEU A 1 101 ? -1.582 -6.938 9.460 1.00 82.94 101 LEU A CA 1
ATOM 792 C C . LEU A 1 101 ? -2.957 -7.571 9.714 1.00 82.94 101 LEU A C 1
ATOM 794 O O . LEU A 1 101 ? -3.637 -7.195 10.663 1.00 82.94 101 LEU A O 1
ATOM 798 N N . GLY A 1 102 ? -3.325 -8.592 8.937 1.00 81.31 102 GLY A N 1
ATOM 799 C CA . GLY A 1 102 ? -4.544 -9.374 9.141 1.00 81.31 102 GLY A CA 1
ATOM 800 C C . GLY A 1 102 ? -4.594 -10.122 10.479 1.00 81.31 102 GLY A C 1
ATOM 801 O O . GLY A 1 102 ? -5.683 -10.436 10.947 1.00 81.31 102 GLY A O 1
ATOM 802 N N . VAL A 1 103 ? -3.450 -10.372 11.130 1.00 83.31 103 VAL A N 1
ATOM 803 C CA . VAL A 1 103 ? -3.394 -10.998 12.467 1.00 83.31 103 VAL A CA 1
ATOM 804 C C . VAL A 1 103 ? -3.496 -9.963 13.596 1.00 83.31 103 VAL A C 1
ATOM 806 O O . VAL A 1 103 ? -3.729 -10.330 14.745 1.00 83.31 103 VAL A O 1
ATOM 809 N N . LEU A 1 104 ? -3.342 -8.663 13.323 1.00 84.50 104 LEU A N 1
ATOM 810 C CA . LEU A 1 104 ? -3.379 -7.637 14.374 1.00 84.50 104 LEU A CA 1
ATOM 811 C C . LEU A 1 104 ? -4.682 -7.632 15.189 1.00 84.50 104 LEU A C 1
ATOM 813 O O . LEU A 1 104 ? -4.575 -7.590 16.417 1.00 84.50 104 LEU A O 1
ATOM 817 N N . PRO A 1 105 ? -5.885 -7.742 14.584 1.00 85.25 105 PRO A N 1
ATOM 818 C CA . PRO A 1 105 ? -7.126 -7.779 15.353 1.00 85.25 105 PRO A CA 1
ATOM 819 C C . PRO A 1 105 ? -7.172 -8.938 16.350 1.00 85.25 105 PRO A C 1
ATOM 821 O O . PRO A 1 105 ? -7.705 -8.774 17.438 1.00 85.25 105 PRO A O 1
ATOM 824 N N . TYR A 1 106 ? -6.564 -10.084 16.028 1.00 83.88 106 TYR A N 1
ATOM 825 C CA . TYR A 1 106 ? -6.481 -11.226 16.940 1.00 83.88 106 TYR A CA 1
ATOM 826 C C . TYR A 1 106 ? -5.684 -10.885 18.211 1.00 83.88 106 TYR A C 1
ATOM 828 O O . TYR A 1 106 ? -6.154 -11.120 19.325 1.00 83.88 106 TYR A O 1
ATOM 836 N N . PHE A 1 107 ? -4.494 -10.289 18.069 1.00 83.94 107 PHE A N 1
ATOM 837 C CA . PHE A 1 107 ? -3.670 -9.910 19.225 1.00 83.94 107 PHE A CA 1
ATOM 838 C C . PHE A 1 107 ? -4.270 -8.735 20.003 1.00 83.94 107 PHE A C 1
ATOM 840 O O . PHE A 1 107 ? -4.241 -8.736 21.236 1.00 83.94 107 PHE A O 1
ATOM 847 N N . ALA A 1 108 ? -4.850 -7.761 19.298 1.00 85.94 108 ALA A N 1
ATOM 848 C CA . ALA A 1 108 ? -5.563 -6.650 19.916 1.00 85.94 108 ALA A CA 1
ATOM 849 C C . ALA A 1 108 ? -6.768 -7.156 20.726 1.00 85.94 108 ALA A C 1
ATOM 851 O O . ALA A 1 108 ? -6.903 -6.797 21.893 1.00 85.94 108 ALA A O 1
ATOM 852 N N . ALA A 1 109 ? -7.569 -8.070 20.166 1.00 85.06 109 ALA A N 1
ATOM 853 C CA . ALA A 1 109 ? -8.682 -8.715 20.859 1.00 85.06 109 ALA A CA 1
ATOM 854 C C . ALA A 1 109 ? -8.219 -9.439 22.128 1.00 85.06 109 ALA A C 1
ATOM 856 O O . ALA A 1 109 ? -8.844 -9.299 23.175 1.00 85.06 109 ALA A O 1
ATOM 857 N N . GLN A 1 110 ? -7.104 -10.176 22.074 1.00 83.38 110 GLN A N 1
ATOM 858 C CA . GLN A 1 110 ? -6.557 -10.855 23.251 1.00 83.38 110 GLN A CA 1
ATOM 859 C C . GLN A 1 110 ? -6.151 -9.863 24.355 1.00 83.38 110 GLN A C 1
ATOM 861 O O . GLN A 1 110 ? -6.453 -10.095 25.529 1.00 83.38 110 GLN A O 1
ATOM 866 N N . GLY A 1 111 ? -5.499 -8.755 23.988 1.00 84.38 111 GLY A N 1
ATOM 867 C CA . GLY A 1 111 ? -5.120 -7.697 24.927 1.00 84.38 111 GLY A CA 1
ATOM 868 C C . GLY A 1 111 ? -6.332 -7.003 25.550 1.00 84.38 111 GLY A C 1
ATOM 869 O O . GLY A 1 111 ? -6.408 -6.877 26.774 1.00 84.38 111 GLY A O 1
ATOM 870 N N . VAL A 1 112 ? -7.309 -6.616 24.723 1.00 87.31 112 VAL A N 1
ATOM 871 C CA . VAL A 1 112 ? -8.553 -5.976 25.175 1.00 87.31 112 VAL A CA 1
ATOM 872 C C . VAL A 1 112 ? -9.362 -6.925 26.055 1.00 87.31 112 VAL A C 1
ATOM 874 O O . VAL A 1 112 ? -9.802 -6.511 27.122 1.00 87.31 112 VAL A O 1
ATOM 877 N N . ASN A 1 113 ? -9.491 -8.204 25.688 1.00 85.31 113 ASN A N 1
ATOM 878 C CA . ASN A 1 113 ? -10.164 -9.211 26.513 1.00 85.31 113 ASN A CA 1
ATOM 879 C C . ASN A 1 113 ? -9.523 -9.337 27.892 1.00 85.31 113 ASN A C 1
ATOM 881 O O . ASN A 1 113 ? -10.228 -9.347 28.899 1.00 85.31 113 ASN A O 1
ATOM 885 N N . HIS A 1 114 ? -8.191 -9.421 27.952 1.00 84.06 114 HIS A N 1
ATOM 886 C CA . HIS A 1 114 ? -7.490 -9.524 29.227 1.00 84.06 114 HIS A CA 1
ATOM 887 C C . HIS A 1 114 ? -7.725 -8.284 30.100 1.00 84.06 114 HIS A C 1
ATOM 889 O O . HIS A 1 114 ? -8.072 -8.415 31.275 1.00 84.06 114 HIS A O 1
ATOM 895 N N . GLY A 1 115 ? -7.606 -7.087 29.516 1.00 85.62 115 GLY A N 1
ATOM 896 C CA . GLY A 1 115 ? -7.886 -5.831 30.211 1.00 85.62 115 GLY A CA 1
ATOM 897 C C . GLY A 1 115 ? -9.339 -5.719 30.677 1.00 85.62 115 GLY A C 1
ATOM 898 O O . GLY A 1 115 ? -9.589 -5.317 31.811 1.00 85.62 115 GLY A O 1
ATOM 899 N N . LEU A 1 116 ? -10.293 -6.132 29.843 1.00 85.56 116 LEU A N 1
ATOM 900 C CA . LEU A 1 116 ? -11.721 -6.078 30.141 1.00 85.56 116 LEU A CA 1
ATOM 901 C C . LEU A 1 116 ? -12.110 -7.050 31.258 1.00 85.56 116 LEU A C 1
ATOM 903 O O . LEU A 1 116 ? -12.827 -6.656 32.171 1.00 85.56 116 LEU A O 1
ATOM 907 N N . VAL A 1 117 ? -11.603 -8.287 31.237 1.00 83.25 117 VAL A N 1
ATOM 908 C CA . VAL A 1 117 ? -11.827 -9.260 32.321 1.00 83.25 117 VAL A CA 1
ATOM 909 C C . VAL A 1 117 ? -11.293 -8.720 33.647 1.00 83.25 117 VAL A C 1
ATOM 911 O O . VAL A 1 117 ? -11.988 -8.790 34.660 1.00 83.25 117 VAL A O 1
ATOM 914 N N . LEU A 1 118 ? -10.084 -8.149 33.651 1.00 84.75 118 LEU A N 1
ATOM 915 C CA . LEU A 1 118 ? -9.500 -7.551 34.854 1.00 84.75 118 LEU A CA 1
ATOM 916 C C . LEU A 1 118 ? -10.318 -6.355 35.352 1.00 84.75 118 LEU A C 1
ATOM 918 O O . LEU A 1 118 ? -10.605 -6.271 36.547 1.00 84.75 118 LEU A O 1
ATOM 922 N N . ALA A 1 119 ? -10.711 -5.455 34.448 1.00 86.00 119 ALA A N 1
ATOM 923 C CA . ALA A 1 119 ? -11.502 -4.276 34.778 1.00 86.00 119 ALA A CA 1
ATOM 924 C C . ALA A 1 119 ? -12.878 -4.660 35.334 1.00 86.00 119 ALA A C 1
ATOM 926 O O . ALA A 1 119 ? -13.257 -4.169 36.394 1.00 86.00 119 ALA A O 1
ATOM 927 N N . LEU A 1 120 ? -13.590 -5.579 34.675 1.00 83.50 120 LEU A N 1
ATOM 928 C CA . LEU A 1 120 ? -14.900 -6.046 35.123 1.00 83.50 120 LEU A CA 1
ATOM 929 C C . LEU A 1 120 ? -14.803 -6.793 36.452 1.00 83.50 120 LEU A C 1
ATOM 931 O O . LEU A 1 120 ? -15.559 -6.490 37.366 1.00 83.50 120 LEU A O 1
ATOM 935 N N . ASN A 1 121 ? -13.856 -7.720 36.606 1.00 81.19 121 ASN A N 1
ATOM 936 C CA . ASN A 1 121 ? -13.711 -8.464 37.855 1.00 81.19 121 ASN A CA 1
ATOM 937 C C . ASN A 1 121 ? -13.333 -7.536 39.020 1.00 81.19 121 ASN A C 1
ATOM 939 O O . ASN A 1 121 ? -13.848 -7.687 40.124 1.00 81.19 121 ASN A O 1
ATOM 943 N N . SER A 1 122 ? -12.462 -6.549 38.789 1.00 84.69 122 SER A N 1
ATOM 944 C CA . SER A 1 122 ? -12.129 -5.540 39.801 1.00 84.69 122 SER A CA 1
ATOM 945 C C . SER A 1 122 ? -13.336 -4.663 40.142 1.00 84.69 122 SER A C 1
ATOM 947 O O . SER A 1 122 ? -13.644 -4.484 41.318 1.00 84.69 122 SER A O 1
ATOM 949 N N . ALA A 1 123 ? -14.063 -4.176 39.131 1.00 85.12 123 ALA A N 1
ATOM 950 C CA . ALA A 1 123 ? -15.248 -3.344 39.320 1.00 85.12 123 ALA A CA 1
ATOM 951 C C . ALA A 1 123 ? -16.352 -4.088 40.083 1.00 85.12 123 ALA A C 1
ATOM 953 O O . ALA A 1 123 ? -16.880 -3.557 41.052 1.00 85.12 123 ALA A O 1
ATOM 954 N N . VAL A 1 124 ? -16.655 -5.332 39.707 1.00 81.50 124 VAL A N 1
ATOM 955 C CA . VAL A 1 124 ? -17.651 -6.175 40.388 1.00 81.50 124 VAL A CA 1
ATOM 956 C C . VAL A 1 124 ? -17.262 -6.432 41.835 1.00 81.50 124 VAL A C 1
ATOM 958 O O . VAL A 1 124 ? -18.091 -6.254 42.721 1.00 81.50 124 VAL A O 1
ATOM 961 N N . ASN A 1 125 ? -16.005 -6.794 42.099 1.00 81.50 125 ASN A N 1
ATOM 962 C CA . ASN A 1 125 ? -15.549 -7.008 43.470 1.00 81.50 125 ASN A CA 1
ATOM 963 C C . ASN A 1 125 ? -15.655 -5.721 44.302 1.00 81.50 125 ASN A C 1
ATOM 965 O O . ASN A 1 125 ? -16.139 -5.765 45.430 1.00 81.50 125 ASN A O 1
ATOM 969 N N . GLN A 1 126 ? -15.268 -4.567 43.748 1.00 84.69 126 GLN A N 1
ATOM 970 C CA . GLN A 1 126 ? -15.405 -3.278 44.436 1.00 84.69 126 GLN A CA 1
ATOM 971 C C . GLN A 1 126 ? -16.866 -2.889 44.678 1.00 84.69 126 GLN A C 1
ATOM 973 O O . GLN A 1 126 ? -17.183 -2.407 45.763 1.00 84.69 126 GLN A O 1
ATOM 978 N N . ILE A 1 127 ? -17.758 -3.130 43.713 1.00 83.44 127 ILE A N 1
ATOM 979 C CA . ILE A 1 127 ? -19.203 -2.937 43.892 1.00 83.44 127 ILE A CA 1
ATOM 980 C C . ILE A 1 127 ? -19.713 -3.851 45.007 1.00 83.44 127 ILE A C 1
ATOM 982 O O . ILE A 1 127 ? -20.475 -3.390 45.846 1.00 83.44 127 ILE A O 1
ATOM 986 N N . GLY A 1 128 ? -19.268 -5.108 45.056 1.00 81.69 128 GLY A N 1
ATOM 987 C CA . GLY A 1 128 ? -19.636 -6.062 46.102 1.00 81.69 128 GLY A CA 1
ATOM 988 C C . GLY A 1 128 ? -19.252 -5.571 47.495 1.00 81.69 128 GLY A C 1
ATOM 989 O O . GLY A 1 128 ? -20.119 -5.453 48.355 1.00 81.69 128 GLY A O 1
ATOM 990 N N . TYR A 1 129 ? -17.985 -5.197 47.695 1.00 83.25 129 TYR A N 1
ATOM 991 C CA . TYR A 1 129 ? -17.521 -4.646 48.974 1.00 83.25 129 TYR A CA 1
ATOM 992 C C . TYR A 1 129 ? -18.211 -3.327 49.334 1.00 83.25 129 TYR A C 1
ATOM 994 O O . TYR A 1 129 ? -18.556 -3.106 50.492 1.00 83.25 129 TYR A O 1
ATOM 1002 N N . GLY A 1 130 ? -18.423 -2.445 48.353 1.00 84.25 130 GLY A N 1
ATOM 1003 C CA . GLY A 1 130 ? -19.133 -1.186 48.563 1.00 84.25 130 GLY A CA 1
ATOM 1004 C C . GLY A 1 130 ? -20.581 -1.418 48.984 1.00 84.25 130 GLY A C 1
ATOM 1005 O O . GLY A 1 130 ? -21.051 -0.804 49.938 1.00 84.25 130 GLY A O 1
ATOM 1006 N N . LEU A 1 131 ? -21.268 -2.343 48.317 1.00 81.69 131 LEU A N 1
ATOM 1007 C CA . LEU A 1 131 ? -22.645 -2.700 48.623 1.00 81.69 131 LEU A CA 1
ATOM 1008 C C . LEU A 1 131 ? -22.760 -3.366 49.997 1.00 81.69 131 LEU A C 1
ATOM 1010 O O . LEU A 1 131 ? -23.646 -3.007 50.763 1.00 81.69 131 LEU A O 1
ATOM 1014 N N . GLU A 1 132 ? -21.848 -4.275 50.341 1.00 82.62 132 GLU A N 1
ATOM 1015 C CA . GLU A 1 132 ? -21.789 -4.899 51.667 1.00 82.62 132 GLU A CA 1
ATOM 1016 C C . GLU A 1 132 ? -21.544 -3.863 52.775 1.00 82.62 132 GLU A C 1
ATOM 1018 O O . GLU A 1 132 ? -22.205 -3.895 53.816 1.00 82.62 132 GLU A O 1
ATOM 1023 N N . ALA A 1 133 ? -20.639 -2.908 52.547 1.00 84.12 133 ALA A N 1
ATOM 1024 C CA . ALA A 1 133 ? -20.366 -1.828 53.491 1.00 84.12 133 ALA A CA 1
ATOM 1025 C C . ALA A 1 133 ? -21.585 -0.910 53.673 1.00 84.12 133 ALA A C 1
ATOM 1027 O O . ALA A 1 133 ? -21.923 -0.552 54.802 1.00 84.12 133 ALA A O 1
ATOM 1028 N N . VAL A 1 134 ? -22.273 -0.561 52.579 1.00 82.12 134 VAL A N 1
ATOM 1029 C CA . VAL A 1 134 ? -23.517 0.224 52.624 1.00 82.12 134 VAL A CA 1
ATOM 1030 C C . VAL A 1 134 ? -24.617 -0.547 53.349 1.00 82.12 134 VAL A C 1
ATOM 1032 O O . VAL A 1 134 ? -25.295 0.032 54.194 1.00 82.12 134 VAL A O 1
ATOM 1035 N N . LEU A 1 135 ? -24.767 -1.844 53.075 1.00 78.31 135 LEU A N 1
ATOM 1036 C CA . LEU A 1 135 ? -25.768 -2.697 53.711 1.00 78.31 135 LEU A CA 1
ATOM 1037 C C . LEU A 1 135 ? -25.528 -2.828 55.216 1.00 78.31 135 LEU A C 1
ATOM 1039 O O . LEU A 1 135 ? -26.445 -2.646 56.012 1.00 78.31 135 LEU A O 1
ATOM 1043 N N . SER A 1 136 ? -24.277 -3.068 55.606 1.00 78.88 136 SER A N 1
ATOM 1044 C CA . SER A 1 136 ? -23.868 -3.142 57.010 1.00 78.88 136 SER A CA 1
ATOM 1045 C C . SER A 1 136 ? -24.075 -1.803 57.722 1.00 78.88 136 SER A C 1
ATOM 1047 O O . SER A 1 136 ? -24.551 -1.763 58.856 1.00 78.88 136 SER A O 1
ATOM 1049 N N . GLY A 1 137 ? -23.772 -0.690 57.045 1.00 80.81 137 GLY A N 1
ATOM 1050 C CA . GLY A 1 137 ? -24.031 0.656 57.554 1.00 80.81 137 GLY A CA 1
ATOM 1051 C C . GLY A 1 137 ? -25.524 0.947 57.725 1.00 80.81 137 GLY A C 1
ATOM 1052 O O . GLY A 1 137 ? -25.925 1.517 58.742 1.00 80.81 137 GLY A O 1
ATOM 1053 N N . LEU A 1 138 ? -26.354 0.523 56.769 1.00 75.69 138 LEU A N 1
ATOM 1054 C CA . LEU A 1 138 ? -27.809 0.657 56.838 1.00 75.69 138 LEU A CA 1
ATOM 1055 C C . LEU A 1 138 ? -28.377 -0.155 58.004 1.00 75.69 138 LEU A C 1
ATOM 1057 O O . LEU A 1 138 ? -29.147 0.389 58.791 1.00 75.69 138 LEU A O 1
ATOM 1061 N N . LEU A 1 139 ? -27.955 -1.411 58.150 1.00 73.50 139 LEU A N 1
ATOM 1062 C CA . LEU A 1 139 ? -28.341 -2.280 59.261 1.00 73.50 139 LEU A CA 1
ATOM 1063 C C . LEU A 1 139 ? -27.987 -1.670 60.617 1.00 73.50 139 LEU A C 1
ATOM 1065 O O . LEU A 1 139 ? -28.853 -1.565 61.478 1.00 73.50 139 LEU A O 1
ATOM 1069 N N . ALA A 1 140 ? -26.746 -1.210 60.789 1.00 78.75 140 ALA A N 1
ATOM 1070 C CA . ALA A 1 140 ? -26.312 -0.580 62.034 1.00 78.75 140 ALA A CA 1
ATOM 1071 C C . ALA A 1 140 ? -27.087 0.716 62.333 1.00 78.75 140 ALA A C 1
ATOM 1073 O O . ALA A 1 140 ? -27.411 1.005 63.483 1.00 78.75 140 ALA A O 1
ATOM 1074 N N . THR A 1 141 ? -27.412 1.494 61.295 1.00 75.94 141 THR A N 1
ATOM 1075 C CA . THR A 1 141 ? -28.213 2.718 61.443 1.00 75.94 141 THR A CA 1
ATOM 1076 C C . THR A 1 141 ? -29.652 2.390 61.830 1.00 75.94 141 THR A C 1
ATOM 1078 O O . THR A 1 141 ? -30.214 3.049 62.703 1.00 75.94 141 THR A O 1
ATOM 1081 N N . LEU A 1 142 ? -30.252 1.374 61.205 1.00 71.94 142 LEU A N 1
ATOM 1082 C CA . LEU A 1 142 ? -31.602 0.925 61.528 1.00 71.94 142 LEU A CA 1
ATOM 1083 C C . LEU A 1 142 ? -31.667 0.349 62.943 1.00 71.94 142 LEU A C 1
ATOM 1085 O O . LEU A 1 142 ? -32.559 0.743 63.685 1.00 71.94 142 LEU A O 1
ATOM 1089 N N . ASP A 1 143 ? -30.704 -0.478 63.349 1.00 74.94 143 ASP A N 1
ATOM 1090 C CA . ASP A 1 143 ? -30.606 -1.016 64.713 1.00 74.94 143 ASP A CA 1
ATOM 1091 C C . ASP A 1 143 ? -30.484 0.106 65.757 1.00 74.94 143 ASP A C 1
ATOM 1093 O O . ASP A 1 143 ? -31.224 0.135 66.741 1.00 74.94 143 ASP A O 1
ATOM 1097 N N . LEU A 1 144 ? -29.652 1.121 65.488 1.00 78.31 144 LEU A N 1
ATOM 1098 C CA . LEU A 1 144 ? -29.536 2.303 66.345 1.00 78.31 144 LEU A CA 1
ATOM 1099 C C . LEU A 1 144 ? -30.858 3.081 66.450 1.00 78.31 144 LEU A C 1
ATOM 1101 O O . LEU A 1 144 ? -31.256 3.476 67.546 1.00 78.31 144 LEU A O 1
ATOM 1105 N N . VAL A 1 145 ? -31.531 3.337 65.323 1.00 72.12 145 VAL A N 1
ATOM 1106 C CA . VAL A 1 145 ? -32.786 4.111 65.291 1.00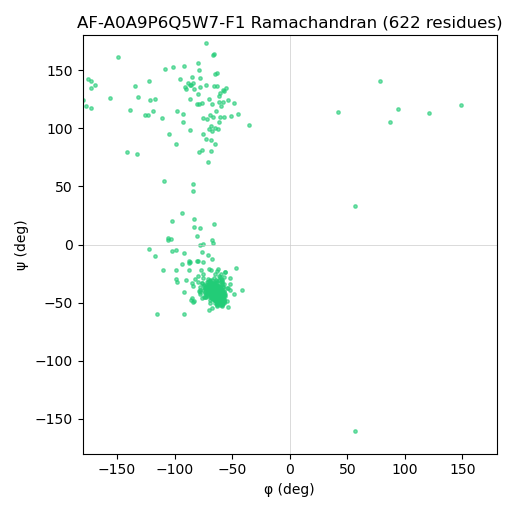 72.12 145 VAL A CA 1
ATOM 1107 C C . VAL A 1 145 ? -33.915 3.345 65.973 1.00 72.12 145 VAL A C 1
ATOM 1109 O O . VAL A 1 145 ? -34.653 3.929 66.771 1.00 72.12 145 VAL A O 1
ATOM 1112 N N . VAL A 1 146 ? -34.037 2.052 65.683 1.00 72.25 146 VAL A N 1
ATOM 1113 C CA . VAL A 1 146 ? -35.024 1.162 66.294 1.00 72.25 146 VAL A CA 1
ATOM 1114 C C . VAL A 1 146 ? -34.776 1.055 67.788 1.00 72.25 146 VAL A C 1
ATOM 1116 O O . VAL A 1 146 ? -35.691 1.357 68.546 1.00 72.25 146 VAL A O 1
ATOM 1119 N N . GLY A 1 147 ? -33.554 0.735 68.216 1.00 75.56 147 GLY A N 1
ATOM 1120 C CA . GLY A 1 147 ? -33.202 0.616 69.630 1.00 75.56 147 GLY A CA 1
ATOM 1121 C C . GLY A 1 147 ? -33.404 1.919 70.408 1.00 75.56 147 GLY A C 1
ATOM 1122 O O . GLY A 1 147 ? -33.874 1.899 71.547 1.00 75.56 147 GLY A O 1
ATOM 1123 N N . LEU A 1 148 ? -33.128 3.076 69.793 1.00 77.12 148 LEU A N 1
ATOM 1124 C CA . LEU A 1 148 ? -33.406 4.375 70.412 1.00 77.12 148 LEU A CA 1
ATOM 1125 C C . LEU A 1 148 ? -34.916 4.610 70.570 1.00 77.12 148 LEU A C 1
ATOM 1127 O O . LEU A 1 148 ? -35.353 5.099 71.615 1.00 77.12 148 LEU A O 1
ATOM 1131 N N . LEU A 1 149 ? -35.718 4.257 69.560 1.00 72.00 149 LEU A N 1
ATOM 1132 C CA . LEU A 1 149 ? -37.176 4.380 69.608 1.00 72.00 149 LEU A CA 1
ATOM 1133 C C . LEU A 1 149 ? -37.780 3.399 70.624 1.00 72.00 149 LEU A C 1
ATOM 1135 O O . LEU A 1 149 ? -38.477 3.841 71.539 1.00 72.00 149 LEU A O 1
ATOM 1139 N N . THR A 1 150 ? -37.496 2.099 70.518 1.00 73.50 150 THR A N 1
ATOM 1140 C CA . THR A 1 150 ? -38.039 1.072 71.421 1.00 73.50 150 THR A CA 1
ATOM 1141 C C . THR A 1 150 ? -37.563 1.283 72.849 1.00 73.50 150 THR A C 1
ATOM 1143 O O . THR A 1 150 ? -38.385 1.241 73.759 1.00 73.50 150 THR A O 1
ATOM 1146 N N . GLY A 1 151 ? -36.287 1.610 73.065 1.00 80.19 151 GLY A N 1
ATOM 1147 C CA . GLY A 1 151 ? -35.732 1.876 74.393 1.00 80.19 151 GLY A CA 1
ATOM 1148 C C . GLY A 1 151 ? -36.363 3.088 75.082 1.00 80.19 151 GLY A C 1
ATOM 1149 O O . GLY A 1 151 ? -36.769 2.999 76.244 1.00 80.19 151 GLY A O 1
ATOM 1150 N N . THR A 1 152 ? -36.513 4.206 74.362 1.00 79.62 152 THR A N 1
ATOM 1151 C CA . THR A 1 152 ? -37.127 5.427 74.918 1.00 79.62 152 THR A CA 1
ATOM 1152 C C . THR A 1 152 ? -38.593 5.188 75.276 1.00 79.62 152 THR A C 1
ATOM 1154 O O . THR A 1 152 ? -39.035 5.542 76.372 1.00 79.62 152 THR A O 1
ATOM 1157 N N . TRP A 1 153 ? -39.346 4.547 74.380 1.00 74.44 153 TRP A N 1
ATOM 1158 C CA . TRP A 1 153 ? -40.764 4.277 74.599 1.00 74.44 153 TRP A CA 1
ATOM 1159 C C . TRP A 1 153 ? -41.012 3.186 75.637 1.00 74.44 153 TRP A C 1
ATOM 1161 O O . TRP A 1 153 ? -41.932 3.324 76.439 1.00 74.44 153 TRP A O 1
ATOM 1171 N N . ARG A 1 154 ? -40.175 2.146 75.691 1.00 81.06 154 ARG A N 1
ATOM 1172 C CA . ARG A 1 154 ? -40.231 1.129 76.745 1.00 81.06 154 ARG A CA 1
ATOM 1173 C C . ARG A 1 154 ? -40.035 1.770 78.110 1.00 81.06 154 ARG A C 1
ATOM 1175 O O . ARG A 1 154 ? -40.843 1.530 78.991 1.00 81.06 154 ARG A O 1
ATOM 1182 N N . CYS A 1 155 ? -39.037 2.640 78.264 1.00 84.75 155 CYS A N 1
ATOM 1183 C CA . CYS A 1 155 ? -38.809 3.365 79.514 1.00 84.75 155 CYS A CA 1
ATOM 1184 C C . CYS A 1 155 ? -40.016 4.238 79.902 1.00 84.75 155 CYS A C 1
ATOM 1186 O O . CYS A 1 155 ? -40.454 4.229 81.052 1.00 84.75 155 CYS A O 1
ATOM 1188 N N . PHE A 1 156 ? -40.601 4.959 78.942 1.00 82.00 156 PHE A N 1
ATOM 1189 C CA . PHE A 1 156 ? -41.811 5.746 79.182 1.00 82.00 156 PHE A CA 1
ATOM 1190 C C . PHE A 1 156 ? -42.993 4.875 79.639 1.00 82.00 156 PHE A C 1
ATOM 1192 O O . PHE A 1 156 ? -43.640 5.195 80.634 1.00 82.00 156 PHE A O 1
ATOM 1199 N N . LEU A 1 157 ? -43.245 3.758 78.952 1.00 78.25 157 LEU A N 1
ATOM 1200 C CA . LEU A 1 157 ? -44.357 2.856 79.256 1.00 78.25 157 LEU A CA 1
ATOM 1201 C C . LEU A 1 157 ? -44.139 2.058 80.547 1.00 78.25 157 LEU A C 1
ATOM 1203 O O . LEU A 1 157 ? -45.103 1.830 81.264 1.00 78.25 157 LEU A O 1
ATOM 1207 N N . THR A 1 158 ? -42.902 1.704 80.906 1.00 84.31 158 THR A N 1
ATOM 1208 C CA . THR A 1 158 ? -42.594 1.083 82.206 1.00 84.31 158 THR A CA 1
ATOM 1209 C C . THR A 1 158 ? -42.837 2.054 83.363 1.00 84.31 158 THR A C 1
ATOM 1211 O O . THR A 1 158 ? -43.456 1.673 84.344 1.00 84.31 158 THR A O 1
ATOM 1214 N N . ASN A 1 159 ? -42.474 3.336 83.228 1.00 83.62 159 ASN A N 1
ATOM 1215 C CA . ASN A 1 159 ? -42.813 4.336 84.252 1.00 83.62 159 ASN A CA 1
ATOM 1216 C C . ASN A 1 159 ? -44.332 4.556 84.392 1.00 83.62 159 ASN A C 1
ATOM 1218 O O . ASN A 1 159 ? -44.814 4.900 85.469 1.00 83.62 159 ASN A O 1
ATOM 1222 N N . LEU A 1 160 ? -45.093 4.382 83.306 1.00 79.38 160 LEU A N 1
ATOM 1223 C CA . LEU A 1 160 ? -46.558 4.359 83.352 1.00 79.38 160 LEU A CA 1
ATOM 1224 C C . LEU A 1 160 ? -47.079 3.096 84.053 1.00 79.38 160 LEU A C 1
ATOM 1226 O O . LEU A 1 160 ? -47.987 3.206 84.878 1.00 79.38 160 LEU A O 1
ATOM 1230 N N . ALA A 1 161 ? -46.474 1.939 83.764 1.00 81.00 161 ALA A N 1
ATOM 1231 C CA . ALA A 1 161 ? -46.802 0.645 84.366 1.00 81.00 161 ALA A CA 1
ATOM 1232 C C . ALA A 1 161 ? -46.623 0.668 85.893 1.00 81.00 161 ALA A C 1
ATOM 1234 O O . ALA A 1 161 ? -47.488 0.200 86.631 1.00 81.00 161 ALA A O 1
ATOM 1235 N N . ASP A 1 162 ? -45.542 1.307 86.347 1.00 84.62 162 ASP A N 1
ATOM 1236 C CA . ASP A 1 162 ? -45.168 1.452 87.757 1.00 84.62 162 ASP A CA 1
ATOM 1237 C C . ASP A 1 162 ? -45.972 2.533 88.505 1.00 84.62 162 ASP A C 1
ATOM 1239 O O . ASP A 1 162 ? -45.744 2.771 89.692 1.00 84.62 162 ASP A O 1
ATOM 1243 N N . SER A 1 163 ? -46.897 3.233 87.841 1.00 82.38 163 SER A N 1
ATOM 1244 C CA . SER A 1 163 ? -47.680 4.282 88.498 1.00 82.38 163 SER A CA 1
ATOM 1245 C C . SER A 1 163 ? -48.807 3.713 89.372 1.00 82.38 163 SER A C 1
ATOM 1247 O O . SER A 1 163 ? -49.506 2.779 88.988 1.00 82.38 163 SER A O 1
ATOM 1249 N N . ASP A 1 164 ? -49.068 4.352 90.520 1.00 81.94 164 ASP A N 1
ATOM 1250 C CA . ASP A 1 164 ? -50.131 3.963 91.470 1.00 81.94 164 ASP A CA 1
ATOM 1251 C C . ASP A 1 164 ? -51.566 4.152 90.929 1.00 81.94 164 ASP A C 1
ATOM 1253 O O . ASP A 1 164 ? -52.553 3.926 91.636 1.00 81.94 164 ASP A O 1
ATOM 1257 N N . VAL A 1 165 ? -51.716 4.607 89.681 1.00 82.75 165 VAL A N 1
ATOM 1258 C CA . VAL A 1 165 ? -53.013 4.784 89.028 1.00 82.75 165 VAL A CA 1
ATOM 1259 C C . VAL A 1 165 ? -53.335 3.497 88.260 1.00 82.75 165 VAL A C 1
ATOM 1261 O O . VAL A 1 165 ? -52.699 3.254 87.234 1.00 82.75 165 VAL A O 1
ATOM 1264 N N . PRO A 1 166 ? -54.360 2.711 88.660 1.00 75.06 166 PRO A N 1
ATOM 1265 C CA . PRO A 1 166 ? -54.643 1.399 88.062 1.00 75.06 166 PRO A CA 1
ATOM 1266 C C . PRO A 1 166 ? -54.790 1.447 86.536 1.00 75.06 166 PRO A C 1
ATOM 1268 O O . PRO A 1 166 ? -54.310 0.574 85.826 1.00 75.06 166 PRO A O 1
ATOM 1271 N N . LEU A 1 167 ? -55.396 2.528 86.034 1.00 68.88 167 LEU A N 1
ATOM 1272 C CA . LEU A 1 167 ? -55.571 2.782 84.607 1.00 68.88 167 LEU A CA 1
ATOM 1273 C C . LEU A 1 167 ? -54.239 2.970 83.863 1.00 68.88 167 LEU A C 1
ATOM 1275 O O . LEU A 1 167 ? -54.088 2.486 82.749 1.00 68.88 167 LEU A O 1
ATOM 1279 N N . LEU A 1 168 ? -53.293 3.711 84.442 1.00 73.62 168 LEU A N 1
ATOM 1280 C CA . LEU A 1 168 ? -51.994 3.967 83.813 1.00 73.62 168 LEU A CA 1
ATOM 1281 C C . LEU A 1 168 ? -51.086 2.738 83.907 1.00 73.62 168 LEU A C 1
ATOM 1283 O O . LEU A 1 168 ? -50.347 2.475 82.959 1.00 73.62 168 LEU A O 1
ATOM 1287 N N . SER A 1 169 ? -51.211 1.970 84.993 1.00 76.88 169 SER A N 1
ATOM 1288 C CA . SER A 1 169 ? -50.508 0.704 85.184 1.00 76.88 169 SER A CA 1
ATOM 1289 C C . SER A 1 169 ? -50.865 -0.316 84.091 1.00 76.88 169 SER A C 1
ATOM 1291 O O . SER A 1 169 ? -49.985 -0.809 83.387 1.00 76.88 169 SER A O 1
ATOM 1293 N N . GLU A 1 170 ? -52.162 -0.520 83.827 1.00 74.75 170 GLU A N 1
ATOM 1294 C CA . GLU A 1 170 ? -52.642 -1.443 82.783 1.00 74.75 170 GLU A CA 1
ATOM 1295 C C . GLU A 1 170 ? -52.230 -1.005 81.360 1.00 74.75 170 GLU A C 1
ATOM 1297 O O . GLU A 1 170 ? -51.864 -1.831 80.520 1.00 74.75 170 GLU A O 1
ATOM 1302 N N . ILE A 1 171 ? -52.216 0.309 81.089 1.00 68.94 171 ILE A N 1
ATOM 1303 C CA . ILE A 1 171 ? -51.725 0.874 79.818 1.00 68.94 171 ILE A CA 1
ATOM 1304 C C . ILE A 1 171 ? -50.214 0.664 79.667 1.00 68.94 171 ILE A C 1
ATOM 1306 O O . ILE A 1 171 ? -49.741 0.356 78.570 1.00 68.94 171 ILE A O 1
ATOM 1310 N N . GLY A 1 172 ? -49.457 0.856 80.747 1.00 75.50 172 GLY A N 1
ATOM 1311 C CA . GLY A 1 172 ? -48.016 0.648 80.765 1.00 75.50 172 GLY A CA 1
ATOM 1312 C C . GLY A 1 172 ? -47.644 -0.801 80.467 1.00 75.50 172 GLY A C 1
ATOM 1313 O O . GLY A 1 172 ? -46.835 -1.041 79.570 1.00 75.50 172 GLY A O 1
ATOM 1314 N N . ASP A 1 173 ? -48.294 -1.761 81.128 1.00 77.75 173 ASP A N 1
ATOM 1315 C CA . ASP A 1 173 ? -48.052 -3.195 80.923 1.00 77.75 173 ASP A CA 1
ATOM 1316 C C . ASP A 1 173 ? -48.394 -3.647 79.495 1.00 77.75 173 ASP A C 1
ATOM 1318 O O . ASP A 1 173 ? -47.567 -4.270 78.817 1.00 77.75 173 ASP A O 1
ATOM 1322 N N . GLY A 1 174 ? -49.573 -3.269 78.985 1.00 72.12 174 GLY A N 1
ATOM 1323 C CA . GLY A 1 174 ? -49.973 -3.587 77.609 1.00 72.12 174 GLY A CA 1
ATOM 1324 C C . GLY A 1 174 ? -49.068 -2.926 76.563 1.00 72.12 174 GLY A C 1
ATOM 1325 O O . GLY A 1 174 ? -48.708 -3.536 75.552 1.00 72.12 174 GLY A O 1
ATOM 1326 N N . GLY A 1 175 ? -48.639 -1.692 76.829 1.00 71.38 175 GLY A N 1
ATOM 1327 C CA . GLY A 1 175 ? -47.709 -0.954 75.985 1.00 71.38 175 GLY A CA 1
ATOM 1328 C C . GLY A 1 175 ? -46.308 -1.574 75.945 1.00 71.38 175 GLY A C 1
ATOM 1329 O O . GLY A 1 175 ? -45.721 -1.706 74.868 1.00 71.38 175 GLY A O 1
ATOM 1330 N N . VAL A 1 176 ? -45.782 -2.013 77.093 1.00 78.94 176 VAL A N 1
ATOM 1331 C CA . VAL A 1 176 ? -44.490 -2.714 77.177 1.00 78.94 176 VAL A CA 1
ATOM 1332 C C . VAL A 1 176 ? -44.547 -4.051 76.436 1.00 78.94 176 VAL A C 1
ATOM 1334 O O . VAL A 1 176 ? -43.591 -4.397 75.737 1.00 78.94 176 VAL A O 1
ATOM 1337 N N . GLN A 1 177 ? -45.658 -4.789 76.525 1.00 78.81 177 GLN A N 1
ATOM 1338 C CA . GLN A 1 177 ? -45.829 -6.036 75.778 1.00 78.81 177 GLN A CA 1
ATOM 1339 C C . GLN A 1 177 ? -45.851 -5.798 74.260 1.00 78.81 177 GLN A C 1
ATOM 1341 O O . GLN A 1 177 ? -45.158 -6.504 73.528 1.00 78.81 177 GLN A O 1
ATOM 1346 N N . ALA A 1 178 ? -46.554 -4.764 73.787 1.00 68.75 178 ALA A N 1
ATOM 1347 C CA . ALA A 1 178 ? -46.589 -4.407 72.367 1.00 68.75 178 ALA A CA 1
ATOM 1348 C C . ALA A 1 178 ? -45.209 -3.991 71.825 1.00 68.75 178 ALA A C 1
ATOM 1350 O O . ALA A 1 178 ? -44.817 -4.424 70.741 1.00 68.75 178 ALA A O 1
ATOM 1351 N N . ILE A 1 179 ? -44.440 -3.202 72.588 1.00 72.06 179 ILE A N 1
ATOM 1352 C CA . ILE A 1 179 ? -43.070 -2.831 72.200 1.00 72.06 179 ILE A CA 1
ATOM 1353 C C . ILE A 1 179 ? -42.145 -4.047 72.187 1.00 72.06 179 ILE A C 1
ATOM 1355 O O . ILE A 1 179 ? -41.330 -4.158 71.280 1.00 72.06 179 ILE A O 1
ATOM 1359 N N . ASN A 1 180 ? -42.269 -4.971 73.142 1.00 75.19 180 ASN A N 1
ATOM 1360 C CA . ASN A 1 180 ? -41.457 -6.192 73.167 1.00 75.19 180 ASN A CA 1
ATOM 1361 C C . ASN A 1 180 ? -41.713 -7.103 71.966 1.00 75.19 180 ASN A C 1
ATOM 1363 O O . ASN A 1 180 ? -40.773 -7.693 71.435 1.00 75.19 180 ASN A O 1
ATOM 1367 N N . GLU A 1 181 ? -42.969 -7.227 71.542 1.00 72.19 181 GLU A N 1
ATOM 1368 C CA . GLU A 1 181 ? -43.314 -7.987 70.341 1.00 72.19 181 GLU A CA 1
ATOM 1369 C C . GLU A 1 181 ? -42.844 -7.268 69.069 1.00 72.19 181 GLU A C 1
ATOM 1371 O O . GLU A 1 181 ? -42.326 -7.917 68.161 1.00 72.19 181 GLU A O 1
ATOM 1376 N N . MET A 1 182 ? -42.910 -5.931 69.031 1.00 67.06 182 MET A N 1
ATOM 1377 C CA . MET A 1 182 ? -42.336 -5.139 67.940 1.00 67.06 182 MET A CA 1
ATOM 1378 C C . MET A 1 182 ? -40.814 -5.302 67.858 1.00 67.06 182 MET A C 1
ATOM 1380 O O . MET A 1 182 ? -40.301 -5.541 66.775 1.00 67.06 182 MET A O 1
ATOM 1384 N N . ASP A 1 183 ? -40.097 -5.209 68.978 1.00 72.38 183 ASP A N 1
ATOM 1385 C CA . ASP A 1 183 ? -38.634 -5.325 69.044 1.00 72.38 183 ASP A CA 1
ATOM 1386 C C . ASP A 1 183 ? -38.170 -6.710 68.563 1.00 72.38 183 ASP A C 1
ATOM 1388 O O . ASP A 1 183 ? -37.295 -6.817 67.705 1.00 72.38 183 ASP A O 1
ATOM 1392 N N . LYS A 1 184 ? -38.843 -7.783 69.007 1.00 71.25 184 LYS A N 1
ATOM 1393 C CA . LYS A 1 184 ? -38.580 -9.150 68.524 1.00 71.25 184 LYS A CA 1
ATOM 1394 C C . LYS A 1 184 ? -38.879 -9.317 67.036 1.00 71.25 184 LYS A C 1
ATOM 1396 O O . LYS A 1 184 ? -38.061 -9.896 66.324 1.00 71.25 184 LYS A O 1
ATOM 1401 N N . ALA A 1 185 ? -40.034 -8.842 66.568 1.00 65.31 185 ALA A N 1
ATOM 1402 C CA . ALA A 1 185 ? -40.414 -8.958 65.163 1.00 65.31 185 ALA A CA 1
ATOM 1403 C C . ALA A 1 185 ? -39.446 -8.174 64.269 1.00 65.31 185 ALA A C 1
ATOM 1405 O O . ALA A 1 185 ? -38.972 -8.695 63.266 1.00 65.31 185 ALA A O 1
ATOM 1406 N N . LEU A 1 186 ? -39.097 -6.952 64.666 1.00 65.94 186 LEU A N 1
ATOM 1407 C CA . LEU A 1 186 ? -38.278 -6.034 63.888 1.00 65.94 186 LEU A CA 1
ATOM 1408 C C . LEU A 1 186 ? -36.807 -6.477 63.848 1.00 65.94 186 LEU A C 1
ATOM 1410 O O . LEU A 1 186 ? -36.229 -6.503 62.769 1.00 65.94 186 LEU A O 1
ATOM 1414 N N . ILE A 1 187 ? -36.217 -6.926 64.963 1.00 65.94 187 ILE A N 1
ATOM 1415 C CA . ILE A 1 187 ? -34.838 -7.452 64.971 1.00 65.94 187 ILE A CA 1
ATOM 1416 C C . ILE A 1 187 ? -34.726 -8.712 64.104 1.00 65.94 187 ILE A C 1
ATOM 1418 O O . ILE A 1 187 ? -33.782 -8.840 63.326 1.00 65.94 187 ILE A O 1
ATOM 1422 N N . ILE A 1 188 ? -35.695 -9.630 64.185 1.00 65.50 188 ILE A N 1
ATOM 1423 C CA . ILE A 1 188 ? -35.672 -10.865 63.388 1.00 65.50 188 ILE A CA 1
ATOM 1424 C C . ILE A 1 188 ? -35.892 -10.555 61.900 1.00 65.50 188 ILE A C 1
ATOM 1426 O O . ILE A 1 188 ? -35.158 -11.085 61.067 1.00 65.50 188 ILE A O 1
ATOM 1430 N N . LEU A 1 189 ? -36.833 -9.668 61.562 1.00 64.12 189 LEU A N 1
ATOM 1431 C CA . LEU A 1 189 ? -37.175 -9.312 60.177 1.00 64.12 189 LEU A CA 1
ATOM 1432 C C . LEU A 1 189 ? -36.168 -8.358 59.515 1.00 64.12 189 LEU A C 1
ATOM 1434 O O . LEU A 1 189 ? -36.089 -8.348 58.293 1.00 64.12 189 LEU A O 1
ATOM 1438 N N . LEU A 1 190 ? -35.375 -7.588 60.270 1.00 63.91 190 LEU A N 1
ATOM 1439 C CA . LEU A 1 190 ? -34.257 -6.813 59.714 1.00 63.91 190 LEU A CA 1
ATOM 1440 C C . LEU A 1 190 ? -32.973 -7.632 59.614 1.00 63.91 190 LEU A C 1
ATOM 1442 O O . LEU A 1 190 ? -32.305 -7.599 58.583 1.00 63.91 190 LEU A O 1
ATOM 1446 N N . ALA A 1 191 ? -32.589 -8.345 60.674 1.00 66.56 191 ALA A N 1
ATOM 1447 C CA . ALA A 1 191 ? -31.264 -8.953 60.723 1.00 66.56 191 ALA A CA 1
ATOM 1448 C C . ALA A 1 191 ? -31.145 -10.160 59.789 1.00 66.56 191 ALA A C 1
ATOM 1450 O O . ALA A 1 191 ? -30.086 -10.363 59.201 1.00 66.56 191 ALA A O 1
ATOM 1451 N N . THR A 1 192 ? -32.199 -10.964 59.639 1.00 71.44 192 THR A N 1
ATOM 1452 C CA . THR A 1 192 ? -32.118 -12.197 58.840 1.00 71.44 192 THR A CA 1
ATOM 1453 C C . THR A 1 192 ? -31.984 -11.941 57.335 1.00 71.44 192 THR A C 1
ATOM 1455 O O . THR A 1 192 ? -30.955 -12.352 56.791 1.00 71.44 192 THR A O 1
ATOM 1458 N N . PRO A 1 193 ? -32.879 -11.196 56.651 1.00 67.38 193 PRO A N 1
ATOM 1459 C CA . PRO A 1 193 ? -32.773 -11.030 55.203 1.00 67.38 193 PRO A CA 1
ATOM 1460 C C . PRO A 1 193 ? -31.523 -10.246 54.804 1.00 67.38 193 PRO A C 1
ATOM 1462 O O . PRO A 1 193 ? -30.890 -10.565 53.804 1.00 67.38 193 PRO A O 1
ATOM 1465 N N . PHE A 1 194 ? -31.110 -9.249 55.590 1.00 68.56 194 PHE A N 1
ATOM 1466 C CA . PHE A 1 194 ? -29.944 -8.443 55.244 1.00 68.56 194 PHE A CA 1
ATOM 1467 C C . PHE A 1 194 ? -28.603 -9.114 55.572 1.00 68.56 194 PHE A C 1
ATOM 1469 O O . PHE A 1 194 ? -27.649 -8.922 54.817 1.00 68.56 194 PHE A O 1
ATOM 1476 N N . ASN A 1 195 ? -28.504 -9.932 56.628 1.00 73.12 195 ASN A N 1
ATOM 1477 C CA . ASN A 1 195 ? -27.289 -10.728 56.857 1.00 73.12 195 ASN A CA 1
ATOM 1478 C C . ASN A 1 195 ? -27.147 -11.837 55.805 1.00 73.12 195 ASN A C 1
ATOM 1480 O O . ASN A 1 195 ? -26.044 -12.078 55.310 1.00 73.12 195 ASN A O 1
ATOM 1484 N N . GLU A 1 196 ? -28.255 -12.477 55.420 1.00 74.88 196 GLU A N 1
ATOM 1485 C CA . GLU A 1 196 ? -28.269 -13.449 54.322 1.00 74.88 196 GLU A CA 1
ATOM 1486 C C . GLU A 1 196 ? -27.927 -12.790 52.980 1.00 74.88 196 GLU A C 1
ATOM 1488 O O . GLU A 1 196 ? -27.147 -13.341 52.202 1.00 74.88 196 GLU A O 1
ATOM 1493 N N . LEU A 1 197 ? -28.420 -11.572 52.739 1.00 75.94 197 LEU A N 1
ATOM 1494 C CA . LEU A 1 197 ? -28.077 -10.781 51.560 1.00 75.94 197 LEU A CA 1
ATOM 1495 C C . LEU A 1 197 ? -26.592 -10.399 51.532 1.00 75.94 197 LEU A C 1
ATOM 1497 O O . LEU A 1 197 ? -25.967 -10.502 50.479 1.00 75.94 197 LEU A O 1
ATOM 1501 N N . GLY A 1 198 ? -26.001 -10.015 52.668 1.00 76.50 198 GLY A N 1
ATOM 1502 C CA . GLY A 1 198 ? -24.559 -9.766 52.774 1.00 76.50 198 GLY A CA 1
ATOM 1503 C C . GLY A 1 198 ? -23.729 -10.995 52.387 1.00 76.50 198 GLY A C 1
ATOM 1504 O O . GLY A 1 198 ? -22.809 -10.898 51.569 1.00 76.50 198 GLY A O 1
ATOM 1505 N N . ALA A 1 199 ? -24.118 -12.173 52.884 1.00 77.06 199 ALA A N 1
ATOM 1506 C CA . ALA A 1 199 ? -23.486 -13.439 52.518 1.00 77.06 199 ALA A CA 1
ATOM 1507 C C . ALA A 1 199 ? -23.684 -13.784 51.030 1.00 77.06 199 ALA A C 1
ATOM 1509 O O . ALA A 1 199 ? -22.741 -14.235 50.373 1.00 77.06 199 ALA A O 1
ATOM 1510 N N . LEU A 1 200 ? -24.872 -13.526 50.471 1.00 79.56 200 LEU A N 1
ATOM 1511 C CA . LEU A 1 200 ? -25.169 -13.727 49.052 1.00 79.56 200 LEU A CA 1
ATOM 1512 C C . LEU A 1 200 ? -24.317 -12.812 48.162 1.00 79.56 200 LEU A C 1
ATOM 1514 O O . LEU A 1 200 ? -23.767 -13.283 47.164 1.00 79.56 200 LEU A O 1
ATOM 1518 N N . ILE A 1 201 ? -24.168 -11.533 48.529 1.00 77.62 201 ILE A N 1
ATOM 1519 C CA . ILE A 1 201 ? -23.319 -10.561 47.824 1.00 77.62 201 ILE A CA 1
ATOM 1520 C C . ILE A 1 201 ? -21.877 -11.064 47.813 1.00 77.62 201 ILE A C 1
ATOM 1522 O O . ILE A 1 201 ? -21.286 -11.187 46.740 1.00 77.62 201 ILE A O 1
ATOM 1526 N N . GLN A 1 202 ? -21.321 -11.431 48.970 1.00 75.56 202 GLN A N 1
ATOM 1527 C CA . GLN A 1 202 ? -19.961 -11.963 49.024 1.00 75.56 202 GLN A CA 1
ATOM 1528 C C . GLN A 1 202 ? -19.820 -13.240 48.194 1.00 75.56 202 GLN A C 1
ATOM 1530 O O . GLN A 1 202 ? -18.889 -13.342 47.393 1.00 75.56 202 GLN A O 1
ATOM 1535 N N . GLN A 1 203 ? -20.753 -14.188 48.315 1.00 79.00 203 GLN A N 1
ATOM 1536 C CA . GLN A 1 203 ? -20.704 -15.468 47.607 1.00 79.00 203 GLN A CA 1
ATOM 1537 C C . GLN A 1 203 ? -20.795 -15.300 46.086 1.00 79.00 203 GLN A C 1
ATOM 1539 O O . GLN A 1 203 ? -20.053 -15.965 45.356 1.00 79.00 203 GLN A O 1
ATOM 1544 N N . LYS A 1 204 ? -21.695 -14.441 45.595 1.00 74.38 204 LYS A N 1
ATOM 1545 C CA . LYS A 1 204 ? -21.892 -14.206 44.158 1.00 74.38 204 LYS A CA 1
ATOM 1546 C C . LYS A 1 204 ? -20.779 -13.352 43.564 1.00 74.38 204 LYS A C 1
ATOM 1548 O O . LYS A 1 204 ? -20.317 -13.679 42.477 1.00 74.38 204 LYS A O 1
ATOM 1553 N N . MET A 1 205 ? -20.298 -12.328 44.267 1.00 72.62 205 MET A N 1
ATOM 1554 C CA . MET A 1 205 ? -19.274 -11.427 43.727 1.00 72.62 205 MET A CA 1
ATOM 1555 C C . MET A 1 205 ? -17.869 -12.054 43.742 1.00 72.62 205 MET A C 1
ATOM 1557 O O . MET A 1 205 ? -17.109 -11.839 42.803 1.00 72.62 205 MET A O 1
ATOM 1561 N N . THR A 1 206 ? -17.533 -12.899 44.729 1.00 67.69 206 THR A N 1
ATOM 1562 C CA . THR A 1 206 ? -16.211 -13.565 44.788 1.00 67.69 206 THR A CA 1
ATOM 1563 C C . THR A 1 206 ? -16.097 -14.827 43.924 1.00 67.69 206 THR A C 1
ATOM 1565 O O . THR A 1 206 ? -15.006 -15.124 43.430 1.00 67.69 206 THR A O 1
ATOM 1568 N N . ASN A 1 207 ? -17.192 -15.570 43.701 1.00 63.72 207 ASN A N 1
ATOM 1569 C CA . ASN A 1 207 ? -17.167 -16.782 42.866 1.00 63.72 207 ASN A CA 1
ATOM 1570 C C . ASN A 1 207 ? -17.389 -16.516 41.373 1.00 63.72 207 ASN A C 1
ATOM 1572 O O . ASN A 1 207 ? -17.086 -17.389 40.555 1.00 63.72 207 ASN A O 1
ATOM 1576 N N . HIS A 1 208 ? -17.895 -15.342 40.989 1.00 64.19 208 HIS A N 1
ATOM 1577 C CA . HIS A 1 208 ? -18.129 -15.026 39.584 1.00 64.19 208 HIS A CA 1
ATOM 1578 C C . HIS A 1 208 ? -16.819 -14.620 38.893 1.00 64.19 208 HIS A C 1
ATOM 1580 O O . HIS A 1 208 ? -16.520 -13.447 38.688 1.00 64.19 208 HIS A O 1
ATOM 1586 N N . ARG A 1 209 ? -16.002 -15.613 38.519 1.00 58.97 209 ARG A N 1
ATOM 1587 C CA . ARG A 1 209 ? -14.862 -15.390 37.623 1.00 58.97 209 ARG A CA 1
ATOM 1588 C C . ARG A 1 209 ? -15.382 -15.219 36.207 1.00 58.97 209 ARG A C 1
ATOM 1590 O O . ARG A 1 209 ? -15.818 -16.178 35.576 1.00 58.97 209 ARG A O 1
ATOM 1597 N N . ILE A 1 210 ? -15.308 -13.993 35.714 1.00 58.59 210 ILE A N 1
ATOM 1598 C CA . ILE A 1 210 ? -15.751 -13.646 34.369 1.00 58.59 210 ILE A CA 1
ATOM 1599 C C . ILE A 1 210 ? -14.783 -14.275 33.364 1.00 58.59 210 ILE A C 1
ATOM 1601 O O . ILE A 1 210 ? -13.697 -13.757 33.103 1.00 58.59 210 ILE A O 1
ATOM 1605 N N . GLY A 1 211 ? -15.169 -15.411 32.797 1.00 56.19 211 GLY A N 1
ATOM 1606 C CA . GLY A 1 211 ? -14.565 -15.911 31.572 1.00 56.19 211 GLY A CA 1
ATOM 1607 C C . GLY A 1 211 ? -15.301 -15.285 30.401 1.00 56.19 211 GLY A C 1
ATOM 1608 O O . GLY A 1 211 ? -16.370 -15.772 30.048 1.00 56.19 211 GLY A O 1
ATOM 1609 N N . LEU A 1 212 ? -14.768 -14.214 29.800 1.00 62.78 212 LEU A N 1
ATOM 1610 C CA . LEU A 1 212 ? -15.303 -13.776 28.512 1.00 62.78 212 LEU A CA 1
ATOM 1611 C C . LEU A 1 212 ? -15.097 -14.924 27.504 1.00 62.78 212 LEU A C 1
ATOM 1613 O O . LEU A 1 212 ? -13.955 -15.340 27.297 1.00 62.78 212 LEU A O 1
ATOM 1617 N N . PRO A 1 213 ? -16.161 -15.439 26.863 1.00 54.81 213 PRO A N 1
ATOM 1618 C CA . PRO A 1 213 ? -16.082 -16.565 25.937 1.00 54.81 213 PRO A CA 1
ATOM 1619 C C . PRO A 1 213 ? -15.543 -16.165 24.559 1.00 54.81 213 PRO A C 1
ATOM 1621 O O . PRO A 1 213 ? -15.685 -16.948 23.620 1.00 54.81 213 PRO A O 1
ATOM 1624 N N . VAL A 1 214 ? -14.945 -14.973 24.423 1.00 55.78 214 VAL A N 1
ATOM 1625 C CA . VAL A 1 214 ? -14.354 -14.479 23.173 1.00 55.78 214 VAL A CA 1
ATOM 1626 C C . VAL A 1 214 ? -13.130 -15.334 22.876 1.00 55.78 214 VAL A C 1
ATOM 1628 O O . VAL A 1 214 ? -11.981 -15.036 23.212 1.00 55.78 214 VAL A O 1
ATOM 1631 N N . SER A 1 215 ? -13.420 -16.494 22.314 1.00 53.75 215 SER A N 1
ATOM 1632 C CA . SER A 1 215 ? -12.454 -17.486 21.935 1.00 53.75 215 SER A CA 1
ATOM 1633 C C . SER A 1 215 ? -11.752 -16.909 20.723 1.00 53.75 215 SER A C 1
ATOM 1635 O O . SER A 1 215 ? -12.303 -16.813 19.630 1.00 53.75 215 SER A O 1
ATOM 1637 N N . ALA A 1 216 ? -10.502 -16.509 20.946 1.00 51.72 216 ALA A N 1
ATOM 1638 C CA . ALA A 1 216 ? -9.585 -15.998 19.935 1.00 51.72 216 ALA A CA 1
ATOM 1639 C C . ALA A 1 216 ? -9.559 -16.876 18.655 1.00 51.72 216 ALA A C 1
ATOM 1641 O O . ALA A 1 216 ? -9.223 -16.408 17.572 1.00 51.72 216 ALA A O 1
ATOM 1642 N N . SER A 1 217 ? -10.003 -18.132 18.761 1.00 48.50 217 SER A N 1
ATOM 1643 C CA . SER A 1 217 ? -10.369 -19.061 17.689 1.00 48.50 217 SER A CA 1
ATOM 1644 C C . SER A 1 217 ? -11.163 -18.458 16.520 1.00 48.50 217 SER A C 1
ATOM 1646 O O . SER A 1 217 ? -10.914 -18.850 15.383 1.00 48.50 217 SER A O 1
ATOM 1648 N N . LEU A 1 218 ? -12.105 -17.537 16.765 1.00 55.28 218 LEU A N 1
ATOM 1649 C CA . LEU A 1 218 ? -12.969 -16.965 15.715 1.00 55.28 218 LEU A CA 1
ATOM 1650 C C . LEU A 1 218 ? -12.282 -15.859 14.898 1.00 55.28 218 LEU A C 1
ATOM 1652 O O . LEU A 1 218 ? -12.730 -15.530 13.803 1.00 55.28 218 LEU A O 1
ATOM 1656 N N . LEU A 1 219 ? -11.152 -15.345 15.388 1.00 64.19 219 LEU A N 1
ATOM 1657 C CA . LEU A 1 219 ? -10.309 -14.350 14.720 1.00 64.19 219 LEU A CA 1
ATOM 1658 C C . LEU A 1 219 ? -9.053 -14.976 14.094 1.00 64.19 219 LEU A C 1
ATOM 1660 O O . LEU A 1 219 ? -8.062 -14.281 13.866 1.00 64.19 219 LEU A O 1
ATOM 1664 N N . GLN A 1 220 ? -9.051 -16.294 13.854 1.00 59.41 220 GLN A N 1
ATOM 1665 C CA . GLN A 1 220 ? -7.866 -16.976 13.340 1.00 59.41 220 GLN A CA 1
ATOM 1666 C C . GLN A 1 220 ? -7.363 -16.340 12.036 1.00 59.41 220 GLN A C 1
ATOM 1668 O O . GLN A 1 220 ? -8.148 -16.079 11.119 1.00 59.41 220 GLN A O 1
ATOM 1673 N N . PRO A 1 221 ? -6.041 -16.126 11.923 1.00 58.00 221 PRO A N 1
ATOM 1674 C CA . PRO A 1 221 ? -5.468 -15.467 10.768 1.00 58.00 221 PRO A CA 1
ATOM 1675 C C . PRO A 1 221 ? -5.588 -16.359 9.535 1.00 58.00 221 PRO A C 1
ATOM 1677 O O . PRO A 1 221 ? -4.908 -17.383 9.420 1.00 58.00 221 PRO A O 1
ATOM 1680 N N . GLN A 1 222 ? -6.422 -15.957 8.579 1.00 61.81 222 GLN A N 1
ATOM 1681 C CA . GLN A 1 222 ? -6.356 -16.534 7.244 1.00 61.81 222 GLN A CA 1
ATOM 1682 C C . GLN A 1 222 ? -5.162 -15.940 6.500 1.00 61.81 222 GLN A C 1
ATOM 1684 O O . GLN A 1 222 ? -5.049 -14.727 6.326 1.00 61.81 222 GLN A O 1
ATOM 1689 N N . LYS A 1 223 ? -4.252 -16.815 6.060 1.00 62.97 223 LYS A N 1
ATOM 1690 C CA . LYS A 1 223 ? -3.182 -16.437 5.135 1.00 62.97 223 LYS A CA 1
ATOM 1691 C C . LYS A 1 223 ? -3.811 -16.090 3.794 1.00 62.97 223 LYS A C 1
ATOM 1693 O O . LYS A 1 223 ? -4.476 -16.927 3.184 1.00 62.97 223 LYS A O 1
ATOM 1698 N N . VAL A 1 224 ? -3.582 -14.868 3.345 1.00 71.62 224 VAL A N 1
ATOM 1699 C CA . VAL A 1 224 ? -4.141 -14.352 2.098 1.00 71.62 224 VAL A CA 1
ATOM 1700 C C . VAL A 1 224 ? -3.169 -14.644 0.981 1.00 71.62 224 VAL A C 1
ATOM 1702 O O . VAL A 1 224 ? -1.978 -14.406 1.136 1.00 71.62 224 VAL A O 1
ATOM 1705 N N . LYS A 1 225 ? -3.688 -15.113 -0.149 1.00 76.50 225 LYS A N 1
ATOM 1706 C CA . LYS A 1 225 ? -2.936 -15.213 -1.399 1.00 76.50 225 LYS A CA 1
ATOM 1707 C C . LYS A 1 225 ? -3.391 -14.092 -2.323 1.00 76.50 225 LYS A C 1
ATOM 1709 O O . LYS A 1 225 ? -4.422 -14.225 -2.985 1.00 76.50 225 LYS A O 1
ATOM 1714 N N . ILE A 1 226 ? -2.671 -12.975 -2.307 1.00 77.12 226 ILE A N 1
ATOM 1715 C CA . ILE A 1 226 ? -2.985 -11.778 -3.106 1.00 77.12 226 ILE A CA 1
ATOM 1716 C C . ILE A 1 226 ? -2.244 -11.862 -4.442 1.00 77.12 226 ILE A C 1
ATOM 1718 O O . ILE A 1 226 ? -2.822 -11.598 -5.500 1.00 77.12 226 ILE A O 1
ATOM 1722 N N . CYS A 1 227 ? -0.988 -12.308 -4.408 1.00 78.31 227 CYS A N 1
ATOM 1723 C CA . CYS A 1 227 ? -0.108 -12.287 -5.571 1.00 78.31 227 CYS A CA 1
ATOM 1724 C C . CYS A 1 227 ? -0.490 -13.323 -6.630 1.00 78.31 227 CYS A C 1
ATOM 1726 O O . CYS A 1 227 ? -0.493 -12.995 -7.814 1.00 78.31 227 CYS A O 1
ATOM 1728 N N . ASP A 1 228 ? -0.918 -14.521 -6.217 1.00 72.06 228 ASP A N 1
ATOM 1729 C CA . ASP A 1 228 ? -1.318 -15.603 -7.134 1.00 72.06 228 ASP A CA 1
ATOM 1730 C C . ASP A 1 228 ? -2.506 -15.219 -8.046 1.00 72.06 228 ASP A C 1
ATOM 1732 O O . ASP A 1 228 ? -2.642 -15.759 -9.142 1.00 72.06 228 ASP A O 1
ATOM 1736 N N . LYS A 1 229 ? -3.392 -14.310 -7.604 1.00 64.00 229 LYS A N 1
ATOM 1737 C CA . LYS A 1 229 ? -4.627 -13.946 -8.329 1.00 64.00 229 LYS A CA 1
ATOM 1738 C C . LYS A 1 229 ? -4.522 -12.678 -9.174 1.00 64.00 229 LYS A C 1
ATOM 1740 O O . LYS A 1 229 ? -5.217 -12.587 -10.181 1.00 64.00 229 LYS A O 1
ATOM 1745 N N . MET A 1 230 ? -3.729 -11.694 -8.753 1.00 56.97 230 MET A N 1
ATOM 1746 C CA . MET A 1 230 ? -3.688 -10.369 -9.392 1.00 56.97 230 MET A CA 1
ATOM 1747 C C . MET A 1 230 ? -2.406 -10.086 -10.153 1.00 56.97 230 MET A C 1
ATOM 1749 O O . MET A 1 230 ? -2.411 -9.253 -11.059 1.00 56.97 230 MET A O 1
ATOM 1753 N N . LEU A 1 231 ? -1.316 -10.780 -9.830 1.00 63.62 231 LEU A N 1
ATOM 1754 C CA . LEU A 1 231 ? -0.051 -10.582 -10.513 1.00 63.62 231 LEU A CA 1
ATOM 1755 C C . LEU A 1 231 ? 0.006 -11.401 -11.812 1.00 63.62 231 LEU A C 1
ATOM 1757 O O . LEU A 1 231 ? 0.953 -12.144 -12.064 1.00 63.62 231 LEU A O 1
ATOM 1761 N N . SER A 1 232 ? -1.011 -11.260 -12.668 1.00 54.00 232 SER A N 1
ATOM 1762 C CA . SER A 1 232 ? -0.906 -11.704 -14.053 1.00 54.00 232 SER A CA 1
ATOM 1763 C C . SER A 1 232 ? 0.007 -10.720 -14.775 1.00 54.00 232 SER A C 1
ATOM 1765 O O . SER A 1 232 ? -0.439 -9.715 -15.332 1.00 54.00 232 SER A O 1
ATOM 1767 N N . LEU A 1 233 ? 1.305 -11.016 -14.779 1.00 65.81 233 LEU A N 1
ATOM 1768 C CA . LEU A 1 233 ? 2.299 -10.295 -15.573 1.00 65.81 233 LEU A CA 1
ATOM 1769 C C . LEU A 1 233 ? 2.112 -10.472 -17.091 1.00 65.81 233 LEU A C 1
ATOM 1771 O O . LEU A 1 233 ? 2.998 -10.134 -17.862 1.00 65.81 233 LEU A O 1
ATOM 1775 N N . ASP A 1 234 ? 0.939 -10.921 -17.533 1.00 67.50 234 ASP A N 1
ATOM 1776 C CA . ASP A 1 234 ? 0.547 -11.089 -18.928 1.00 67.50 234 ASP A CA 1
ATOM 1777 C C . ASP A 1 234 ? 0.785 -9.807 -19.753 1.00 67.50 234 ASP A C 1
ATOM 1779 O O . ASP A 1 234 ? 1.242 -9.852 -20.893 1.00 67.50 234 ASP A O 1
ATOM 1783 N N . ALA A 1 235 ? 0.610 -8.626 -19.147 1.00 63.25 235 ALA A N 1
ATOM 1784 C CA . ALA A 1 235 ? 0.960 -7.347 -19.773 1.00 63.25 235 ALA A CA 1
ATOM 1785 C C . ALA A 1 235 ? 2.473 -7.178 -20.041 1.00 63.25 235 ALA A C 1
ATOM 1787 O O . ALA A 1 235 ? 2.868 -6.592 -21.047 1.00 63.25 235 ALA A O 1
ATOM 1788 N N . VAL A 1 236 ? 3.332 -7.685 -19.152 1.00 66.38 236 VAL A N 1
ATOM 1789 C CA . VAL A 1 236 ? 4.794 -7.691 -19.339 1.00 66.38 236 VAL A CA 1
ATOM 1790 C C . VAL A 1 236 ? 5.195 -8.755 -20.367 1.00 66.38 236 VAL A C 1
ATOM 1792 O O . VAL A 1 236 ? 6.111 -8.531 -21.160 1.00 66.38 236 VAL A O 1
ATOM 1795 N N . ASP A 1 237 ? 4.490 -9.884 -20.400 1.00 73.12 237 ASP A N 1
ATOM 1796 C CA . ASP A 1 237 ? 4.758 -11.007 -21.306 1.00 73.12 237 ASP A CA 1
ATOM 1797 C C . ASP A 1 237 ? 4.419 -10.639 -22.749 1.00 73.12 237 ASP A C 1
ATOM 1799 O O . ASP A 1 237 ? 5.275 -10.747 -23.628 1.00 73.12 237 ASP A O 1
ATOM 1803 N N . THR A 1 238 ? 3.213 -10.110 -22.972 1.00 73.62 238 THR A N 1
ATOM 1804 C CA . THR A 1 238 ? 2.764 -9.577 -24.269 1.00 73.62 238 THR A CA 1
ATOM 1805 C C . THR A 1 238 ? 3.696 -8.479 -24.782 1.00 73.62 238 THR A C 1
ATOM 1807 O O . THR A 1 238 ? 4.102 -8.510 -25.945 1.00 73.62 238 THR A O 1
ATOM 1810 N N . LEU A 1 239 ? 4.122 -7.560 -23.910 1.00 69.00 239 LEU A N 1
ATOM 1811 C CA . LEU A 1 239 ? 5.076 -6.507 -24.255 1.00 69.00 239 LEU A CA 1
ATOM 1812 C C . LEU A 1 239 ? 6.441 -7.062 -24.682 1.00 69.00 239 LEU A C 1
ATOM 1814 O O . LEU A 1 239 ? 7.008 -6.635 -25.690 1.00 69.00 239 LEU A O 1
ATOM 1818 N N . THR A 1 240 ? 6.979 -8.009 -23.916 1.00 71.31 240 THR A N 1
ATOM 1819 C CA . THR A 1 240 ? 8.277 -8.634 -24.205 1.00 71.31 240 THR A CA 1
ATOM 1820 C C . THR A 1 240 ? 8.229 -9.365 -25.542 1.00 71.31 240 THR A C 1
ATOM 1822 O O . THR A 1 240 ? 9.146 -9.240 -26.360 1.00 71.31 240 THR A O 1
ATOM 1825 N N . ASP A 1 241 ? 7.134 -10.077 -25.799 1.00 81.19 241 ASP A N 1
ATOM 1826 C CA . ASP A 1 241 ? 6.925 -10.807 -27.042 1.00 81.19 241 ASP A CA 1
ATOM 1827 C C . ASP A 1 241 ? 6.771 -9.883 -28.254 1.00 81.19 241 ASP A C 1
ATOM 1829 O O . ASP A 1 241 ? 7.296 -10.191 -29.331 1.00 81.19 241 ASP A O 1
ATOM 1833 N N . ASP A 1 242 ? 6.104 -8.742 -28.104 1.00 78.69 242 ASP A N 1
ATOM 1834 C CA . ASP A 1 242 ? 5.970 -7.767 -29.182 1.00 78.69 242 ASP A CA 1
ATOM 1835 C C . ASP A 1 242 ? 7.289 -7.047 -29.461 1.00 78.69 242 ASP A C 1
ATOM 1837 O O . ASP A 1 242 ? 7.708 -6.966 -30.620 1.00 78.69 242 ASP A O 1
ATOM 1841 N N . LEU A 1 243 ? 8.018 -6.623 -28.425 1.00 74.06 243 LEU A N 1
ATOM 1842 C CA . LEU A 1 243 ? 9.336 -6.007 -28.586 1.00 74.06 243 LEU A CA 1
ATOM 1843 C C . LEU A 1 243 ? 10.319 -6.971 -29.270 1.00 74.06 243 LEU A C 1
ATOM 1845 O O . LEU A 1 243 ? 11.048 -6.577 -30.186 1.00 74.06 243 LEU A O 1
ATOM 1849 N N . ARG A 1 244 ? 10.271 -8.258 -28.907 1.00 81.62 244 ARG A N 1
ATOM 1850 C CA . ARG A 1 244 ? 11.045 -9.323 -29.557 1.00 81.62 244 ARG A CA 1
ATOM 1851 C C . ARG A 1 244 ? 10.752 -9.412 -31.055 1.00 81.62 244 ARG A C 1
ATOM 1853 O O . ARG A 1 244 ? 11.687 -9.516 -31.852 1.00 81.62 244 ARG A O 1
ATOM 1860 N N . LYS A 1 245 ? 9.474 -9.366 -31.449 1.00 84.25 245 LYS A N 1
ATOM 1861 C CA . LYS A 1 245 ? 9.065 -9.396 -32.865 1.00 84.25 245 LYS A CA 1
ATOM 1862 C C . LYS A 1 245 ? 9.540 -8.144 -33.602 1.00 84.25 245 LYS A C 1
ATOM 1864 O O . LYS A 1 245 ? 10.123 -8.273 -34.675 1.00 84.25 245 LYS A O 1
ATOM 1869 N N . TYR A 1 246 ? 9.357 -6.952 -33.029 1.00 80.44 246 TYR A N 1
ATOM 1870 C CA . TYR A 1 246 ? 9.771 -5.695 -33.664 1.00 80.44 246 TYR A CA 1
ATOM 1871 C C . TYR A 1 246 ? 11.286 -5.607 -33.876 1.00 80.44 246 TYR A C 1
ATOM 1873 O O . TYR A 1 246 ? 11.726 -5.237 -34.966 1.00 80.44 246 TYR A O 1
ATOM 1881 N N . VAL A 1 247 ? 12.090 -6.005 -32.885 1.00 82.19 247 VAL A N 1
ATOM 1882 C CA . VAL A 1 247 ? 13.558 -6.053 -33.011 1.00 82.19 247 VAL A CA 1
ATOM 1883 C C . VAL A 1 247 ? 13.985 -7.056 -34.088 1.00 82.19 247 VAL A C 1
ATOM 1885 O O . VAL A 1 247 ? 14.880 -6.763 -34.882 1.00 82.19 247 VAL A O 1
ATOM 1888 N N . LEU A 1 248 ? 13.307 -8.205 -34.181 1.00 85.12 248 LEU A N 1
ATOM 1889 C CA . LEU A 1 248 ? 13.561 -9.201 -35.223 1.00 85.12 248 LEU A CA 1
ATOM 1890 C C . LEU A 1 248 ? 13.207 -8.675 -36.622 1.00 85.12 248 LEU A C 1
ATOM 1892 O O . LEU A 1 248 ? 14.007 -8.821 -37.546 1.00 85.12 248 LEU A O 1
ATOM 1896 N N . TYR A 1 249 ? 12.058 -8.014 -36.782 1.00 86.88 249 TYR A N 1
ATOM 1897 C CA . TYR A 1 249 ? 11.684 -7.382 -38.049 1.00 86.88 249 TYR A CA 1
ATOM 1898 C C . TYR A 1 249 ? 12.677 -6.290 -38.455 1.00 86.88 249 TYR A C 1
ATOM 1900 O O . TYR A 1 249 ? 13.101 -6.252 -39.609 1.00 86.88 249 TYR A O 1
ATOM 1908 N N . ALA A 1 250 ? 13.117 -5.450 -37.518 1.00 82.12 250 ALA A N 1
ATOM 1909 C CA . ALA A 1 250 ? 14.115 -4.420 -37.785 1.00 82.12 250 ALA A CA 1
ATOM 1910 C C . ALA A 1 250 ? 15.480 -5.016 -38.192 1.00 82.12 250 ALA A C 1
ATOM 1912 O O . ALA A 1 250 ? 16.105 -4.531 -39.137 1.00 82.12 250 ALA A O 1
ATOM 1913 N N . ALA A 1 251 ? 15.916 -6.110 -37.558 1.00 86.06 251 ALA A N 1
ATOM 1914 C CA . ALA A 1 251 ? 17.141 -6.817 -37.944 1.00 86.06 251 ALA A CA 1
ATOM 1915 C C . ALA A 1 251 ? 17.033 -7.436 -39.349 1.00 86.06 251 ALA A C 1
ATOM 1917 O O . ALA A 1 251 ? 17.970 -7.330 -40.144 1.00 86.06 251 ALA A O 1
ATOM 1918 N N . LEU A 1 252 ? 15.878 -8.020 -39.691 1.00 88.38 252 LEU A N 1
ATOM 1919 C CA . LEU A 1 252 ? 15.611 -8.544 -41.035 1.00 88.38 252 LEU A CA 1
ATOM 1920 C C . LEU A 1 252 ? 15.595 -7.439 -42.097 1.00 88.38 252 LEU A C 1
ATOM 1922 O O . LEU A 1 252 ? 16.144 -7.635 -43.180 1.00 88.38 252 LEU A O 1
ATOM 1926 N N . ILE A 1 253 ? 15.024 -6.271 -41.791 1.00 88.56 253 ILE A N 1
ATOM 1927 C CA . ILE A 1 253 ? 15.032 -5.109 -42.692 1.00 88.56 253 ILE A CA 1
ATOM 1928 C C . ILE A 1 253 ? 16.467 -4.620 -42.929 1.00 88.56 253 ILE A C 1
ATOM 1930 O O . ILE A 1 253 ? 16.845 -4.381 -44.076 1.00 88.56 253 ILE A O 1
ATOM 1934 N N . LEU A 1 254 ? 17.293 -4.521 -41.882 1.00 85.75 254 LEU A N 1
ATOM 1935 C CA . LEU A 1 254 ? 18.709 -4.156 -42.024 1.00 85.75 254 LEU A CA 1
ATOM 1936 C C . LEU A 1 254 ? 19.486 -5.175 -42.866 1.00 85.75 254 LEU A C 1
ATOM 1938 O O . LEU A 1 254 ? 20.300 -4.789 -43.707 1.00 85.75 254 LEU A O 1
ATOM 1942 N N . LEU A 1 255 ? 19.200 -6.468 -42.700 1.00 89.12 255 LEU A N 1
ATOM 1943 C CA . LEU A 1 255 ? 19.804 -7.524 -43.508 1.00 89.12 255 LEU A CA 1
ATOM 1944 C C . LEU A 1 255 ? 19.348 -7.452 -44.976 1.00 89.12 255 LEU A C 1
ATOM 1946 O O . LEU A 1 255 ? 20.171 -7.578 -45.883 1.00 89.12 255 LEU A O 1
ATOM 1950 N N . ALA A 1 256 ? 18.069 -7.167 -45.231 1.00 90.19 256 ALA A N 1
ATOM 1951 C CA . ALA A 1 256 ? 17.551 -6.942 -46.580 1.00 90.19 256 ALA A CA 1
ATOM 1952 C C . ALA A 1 256 ? 18.196 -5.712 -47.244 1.00 90.19 256 ALA A C 1
ATOM 1954 O O . ALA A 1 256 ? 18.584 -5.771 -48.414 1.00 90.19 256 ALA A O 1
ATOM 1955 N N . LEU A 1 257 ? 18.390 -4.624 -46.492 1.00 87.81 257 LEU A N 1
ATOM 1956 C CA . LEU A 1 257 ? 19.122 -3.440 -46.950 1.00 87.81 257 LEU A CA 1
ATOM 1957 C C . LEU A 1 257 ? 20.595 -3.755 -47.245 1.00 87.81 257 LEU A C 1
ATOM 1959 O O . LEU A 1 257 ? 21.130 -3.251 -48.232 1.00 87.81 257 LEU A O 1
ATOM 1963 N N . ALA A 1 258 ? 21.241 -4.623 -46.460 1.00 87.44 258 ALA A N 1
ATOM 1964 C CA . ALA A 1 258 ? 22.609 -5.073 -46.724 1.00 87.44 258 ALA A CA 1
ATOM 1965 C C . ALA A 1 258 ? 22.706 -5.846 -48.049 1.00 87.44 258 ALA A C 1
ATOM 1967 O O . ALA A 1 258 ? 23.602 -5.587 -48.858 1.00 87.44 258 ALA A O 1
ATOM 1968 N N . VAL A 1 259 ? 21.749 -6.743 -48.312 1.00 89.19 259 VAL A N 1
ATOM 1969 C CA . VAL A 1 259 ? 21.653 -7.475 -49.585 1.00 89.19 259 VAL A CA 1
ATOM 1970 C C . VAL A 1 259 ? 21.400 -6.510 -50.746 1.00 89.19 259 VAL A C 1
ATOM 1972 O O . VAL A 1 259 ? 22.088 -6.584 -51.766 1.00 89.19 259 VAL A O 1
ATOM 1975 N N . ALA A 1 260 ? 20.478 -5.556 -50.592 1.00 88.12 260 ALA A N 1
ATOM 1976 C CA . ALA A 1 260 ? 20.203 -4.543 -51.610 1.00 88.12 260 ALA A CA 1
ATOM 1977 C C . ALA A 1 260 ? 21.434 -3.666 -51.904 1.00 88.12 260 ALA A C 1
ATOM 1979 O O . ALA A 1 260 ? 21.752 -3.417 -53.070 1.00 88.12 260 ALA A O 1
ATOM 1980 N N . ALA A 1 261 ? 22.175 -3.251 -50.873 1.00 86.00 261 ALA A N 1
ATOM 1981 C CA . ALA A 1 261 ? 23.418 -2.497 -51.016 1.00 86.00 261 ALA A CA 1
ATOM 1982 C C . ALA A 1 261 ? 24.509 -3.317 -51.726 1.00 86.00 261 ALA A C 1
ATOM 1984 O O . ALA A 1 261 ? 25.204 -2.786 -52.596 1.00 86.00 261 ALA A O 1
ATOM 1985 N N . ALA A 1 262 ? 24.625 -4.616 -51.429 1.00 86.50 262 ALA A N 1
ATOM 1986 C CA . ALA A 1 262 ? 25.548 -5.517 -52.118 1.00 86.50 262 ALA A CA 1
ATOM 1987 C C . ALA A 1 262 ? 25.195 -5.666 -53.608 1.00 86.50 262 ALA A C 1
ATOM 1989 O O . ALA A 1 262 ? 26.076 -5.567 -54.466 1.00 86.50 262 ALA A O 1
ATOM 1990 N N . LEU A 1 263 ? 23.909 -5.836 -53.933 1.00 88.88 263 LEU A N 1
ATOM 1991 C CA . LEU A 1 263 ? 23.426 -5.904 -55.316 1.00 88.88 263 LEU A CA 1
ATOM 1992 C C . LEU A 1 263 ? 23.652 -4.583 -56.063 1.00 88.88 263 LEU A C 1
ATOM 1994 O O . LEU A 1 263 ? 24.125 -4.591 -57.201 1.00 88.88 263 LEU A O 1
ATOM 1998 N N . CYS A 1 264 ? 23.387 -3.446 -55.415 1.00 87.38 264 CYS A N 1
ATOM 1999 C CA . CYS A 1 264 ? 23.641 -2.121 -55.976 1.00 87.38 264 CYS A CA 1
ATOM 2000 C C . CYS A 1 264 ? 25.141 -1.890 -56.228 1.00 87.38 264 CYS A C 1
ATOM 2002 O O . CYS A 1 264 ? 25.528 -1.393 -57.291 1.00 87.38 264 CYS A O 1
ATOM 2004 N N . ASN A 1 265 ? 26.010 -2.327 -55.310 1.00 85.44 265 ASN A N 1
ATOM 2005 C CA . ASN A 1 265 ? 27.459 -2.269 -55.495 1.00 85.44 265 ASN A CA 1
ATOM 2006 C C . ASN A 1 265 ? 27.915 -3.158 -56.665 1.00 85.44 265 ASN A C 1
ATOM 2008 O O . ASN A 1 265 ? 28.667 -2.712 -57.532 1.00 85.44 265 ASN A O 1
ATOM 2012 N N . MET A 1 266 ? 27.398 -4.387 -56.766 1.00 85.88 266 MET A N 1
ATOM 2013 C CA . MET A 1 266 ? 27.674 -5.282 -57.898 1.00 85.88 266 MET A CA 1
ATOM 2014 C C . MET A 1 266 ? 27.193 -4.704 -59.242 1.00 85.88 266 MET A C 1
ATOM 2016 O O . MET A 1 266 ? 27.904 -4.800 -60.252 1.00 85.88 266 MET A O 1
ATOM 2020 N N . ALA A 1 267 ? 26.027 -4.052 -59.266 1.00 86.75 267 ALA A N 1
ATOM 2021 C CA . ALA A 1 267 ? 25.513 -3.348 -60.440 1.00 86.75 267 ALA A CA 1
ATOM 2022 C C . ALA A 1 267 ? 26.398 -2.147 -60.815 1.00 86.75 267 ALA A C 1
ATOM 2024 O O . ALA A 1 267 ? 26.728 -1.963 -61.990 1.00 86.75 267 ALA A O 1
ATOM 2025 N N . THR A 1 268 ? 26.855 -1.386 -59.820 1.00 83.38 268 THR A N 1
ATOM 2026 C CA . THR A 1 268 ? 27.753 -0.235 -59.985 1.00 83.38 268 THR A CA 1
ATOM 2027 C C . THR A 1 268 ? 29.104 -0.668 -60.554 1.00 83.38 268 THR A C 1
ATOM 2029 O O . THR A 1 268 ? 29.547 -0.135 -61.576 1.00 83.38 268 THR A O 1
ATOM 2032 N N . ILE A 1 269 ? 29.725 -1.707 -59.987 1.00 83.38 269 ILE A N 1
ATOM 2033 C CA . ILE A 1 269 ? 30.973 -2.305 -60.495 1.00 83.38 269 ILE A CA 1
ATOM 2034 C C . ILE A 1 269 ? 30.795 -2.771 -61.947 1.00 83.38 269 ILE A C 1
ATOM 2036 O O . ILE A 1 269 ? 31.642 -2.495 -62.805 1.00 83.38 269 ILE A O 1
ATOM 2040 N N . SER A 1 270 ? 29.669 -3.419 -62.253 1.00 84.31 270 SER A N 1
ATOM 2041 C CA . SER A 1 270 ? 29.345 -3.878 -63.608 1.00 84.31 270 SER A CA 1
ATOM 2042 C C . SER A 1 270 ? 29.171 -2.723 -64.595 1.00 84.31 270 SER A C 1
ATOM 2044 O O . SER A 1 270 ? 29.675 -2.786 -65.723 1.00 84.31 270 SER A O 1
ATOM 2046 N N . TYR A 1 271 ? 28.487 -1.656 -64.180 1.00 85.00 271 TYR A N 1
ATOM 2047 C CA . TYR A 1 271 ? 28.284 -0.453 -64.980 1.00 85.00 271 TYR A CA 1
ATOM 2048 C C . TYR A 1 271 ? 29.613 0.247 -65.283 1.00 85.00 271 TYR A C 1
ATOM 2050 O O . TYR A 1 271 ? 29.919 0.519 -66.449 1.00 85.00 271 TYR A O 1
ATOM 2058 N N . HIS A 1 272 ? 30.439 0.472 -64.258 1.00 80.12 272 HIS A N 1
ATOM 2059 C CA . HIS A 1 272 ? 31.753 1.091 -64.419 1.00 80.12 272 HIS A CA 1
ATOM 2060 C C . HIS A 1 272 ? 32.671 0.261 -65.316 1.00 80.12 272 HIS A C 1
ATOM 2062 O O . HIS A 1 272 ? 33.315 0.826 -66.199 1.00 80.12 272 HIS A O 1
ATOM 2068 N N . HIS A 1 273 ? 32.685 -1.067 -65.167 1.00 81.56 273 HIS A N 1
ATOM 2069 C CA . HIS A 1 273 ? 33.490 -1.949 -66.014 1.00 81.56 273 HIS A CA 1
ATOM 2070 C C . HIS A 1 273 ? 33.066 -1.890 -67.490 1.00 81.56 273 HIS A C 1
ATOM 2072 O O . HIS A 1 273 ? 33.909 -1.727 -68.377 1.00 81.56 273 HIS A O 1
ATOM 2078 N N . LYS A 1 274 ? 31.754 -1.963 -67.767 1.00 82.44 274 LYS A N 1
ATOM 2079 C CA . LYS A 1 274 ? 31.219 -1.842 -69.136 1.00 82.44 274 LYS A CA 1
ATOM 2080 C C . LYS A 1 274 ? 31.543 -0.478 -69.747 1.00 82.44 274 LYS A C 1
ATOM 2082 O O . LYS A 1 274 ? 31.930 -0.402 -70.913 1.00 82.44 274 LYS A O 1
ATOM 2087 N N . ARG A 1 275 ? 31.396 0.599 -68.974 1.00 78.50 275 ARG A N 1
ATOM 2088 C CA . ARG A 1 275 ? 31.658 1.967 -69.438 1.00 78.50 275 ARG A CA 1
ATOM 2089 C C . ARG A 1 275 ? 33.144 2.218 -69.685 1.00 78.50 275 ARG A C 1
ATOM 2091 O O . ARG A 1 275 ? 33.477 2.811 -70.706 1.00 78.50 275 ARG A O 1
ATOM 2098 N N . TRP A 1 276 ? 34.019 1.722 -68.812 1.00 74.56 276 TRP A N 1
ATOM 2099 C CA . TRP A 1 276 ? 35.470 1.776 -68.994 1.00 74.56 276 TRP A CA 1
ATOM 2100 C C . TRP A 1 276 ? 35.889 1.115 -70.309 1.00 74.56 276 TRP A C 1
ATOM 2102 O O . TRP A 1 276 ? 36.551 1.754 -71.122 1.00 74.56 276 TRP A O 1
ATOM 2112 N N . LYS A 1 277 ? 35.392 -0.100 -70.587 1.00 76.50 277 LYS A N 1
ATOM 2113 C CA . LYS A 1 277 ? 35.682 -0.816 -71.841 1.00 76.50 277 LYS A CA 1
ATOM 2114 C C . LYS A 1 277 ? 35.297 0.009 -73.077 1.00 76.50 277 LYS A C 1
ATOM 2116 O O . LYS A 1 277 ? 36.068 0.082 -74.025 1.00 76.50 277 LYS A O 1
ATOM 2121 N N . ARG A 1 278 ? 34.135 0.676 -73.052 1.00 76.75 278 ARG A N 1
ATOM 2122 C CA . ARG A 1 278 ? 33.686 1.557 -74.150 1.00 76.75 278 ARG A CA 1
ATOM 2123 C C . ARG A 1 278 ? 34.536 2.821 -74.294 1.00 76.75 278 ARG A C 1
ATOM 2125 O O . ARG A 1 278 ? 34.712 3.308 -75.404 1.00 76.75 278 ARG A O 1
ATOM 2132 N N . SER A 1 279 ? 35.009 3.401 -73.193 1.00 71.31 279 SER A N 1
ATOM 2133 C CA . SER A 1 279 ? 35.842 4.608 -73.239 1.00 71.31 279 SER A CA 1
ATOM 2134 C C . SER A 1 279 ? 37.261 4.315 -73.717 1.00 71.31 279 SER A C 1
ATOM 2136 O O . SER A 1 279 ? 37.770 5.067 -74.536 1.00 71.31 279 SER A O 1
ATOM 2138 N N . VAL A 1 280 ? 37.867 3.212 -73.272 1.00 72.12 280 VAL A N 1
ATOM 2139 C CA . VAL A 1 280 ? 39.218 2.816 -73.702 1.00 72.12 280 VAL A CA 1
ATOM 2140 C C . VAL A 1 280 ? 39.255 2.505 -75.195 1.00 72.12 280 VAL A C 1
ATOM 2142 O O . VAL A 1 280 ? 40.159 2.970 -75.874 1.00 72.12 280 VAL A O 1
ATOM 2145 N N . VAL A 1 281 ? 38.247 1.799 -75.724 1.00 73.12 281 VAL A N 1
ATOM 2146 C CA . VAL A 1 281 ? 38.143 1.544 -77.173 1.00 73.12 281 VAL A CA 1
ATOM 2147 C C . VAL A 1 281 ? 38.068 2.860 -77.954 1.00 73.12 281 VAL A C 1
ATOM 2149 O O . VAL A 1 281 ? 38.856 3.057 -78.868 1.00 73.12 281 VAL A O 1
ATOM 2152 N N . ARG A 1 282 ? 37.214 3.806 -77.531 1.00 70.94 282 ARG A N 1
ATOM 2153 C CA . ARG A 1 282 ? 37.099 5.120 -78.191 1.00 70.94 282 ARG A CA 1
ATOM 2154 C C . ARG A 1 282 ? 38.395 5.932 -78.161 1.00 70.94 282 ARG A C 1
ATOM 2156 O O . ARG A 1 282 ? 38.735 6.551 -79.157 1.00 70.94 282 ARG A O 1
ATOM 2163 N N . ILE A 1 283 ? 39.107 5.950 -77.035 1.00 69.06 283 ILE A N 1
ATOM 2164 C CA . ILE A 1 283 ? 40.375 6.689 -76.915 1.00 69.06 283 ILE A CA 1
ATOM 2165 C C . ILE A 1 283 ? 41.469 6.020 -77.754 1.00 69.06 283 ILE A C 1
ATOM 2167 O O . ILE A 1 283 ? 42.246 6.709 -78.402 1.00 69.06 283 ILE A O 1
ATOM 2171 N N . MET A 1 284 ? 41.510 4.687 -77.788 1.00 67.12 284 MET A N 1
ATOM 2172 C CA . MET A 1 284 ? 42.453 3.943 -78.623 1.00 67.12 284 MET A CA 1
ATOM 2173 C C . MET A 1 284 ? 42.223 4.206 -80.117 1.00 67.12 284 MET A C 1
ATOM 2175 O O . MET A 1 284 ? 43.191 4.318 -80.866 1.00 67.12 284 MET A O 1
ATOM 2179 N N . ASP A 1 285 ? 40.965 4.345 -80.543 1.00 68.31 285 ASP A N 1
ATOM 2180 C CA . ASP A 1 285 ? 40.635 4.718 -81.921 1.00 68.31 285 ASP A CA 1
ATOM 2181 C C . ASP A 1 285 ? 41.131 6.138 -82.256 1.00 68.31 285 ASP A C 1
ATOM 2183 O O . ASP A 1 285 ? 41.719 6.333 -83.319 1.00 68.31 285 ASP A O 1
ATOM 2187 N N . LEU A 1 286 ? 40.986 7.097 -81.329 1.00 66.88 286 LEU A N 1
ATOM 2188 C CA . LEU A 1 286 ? 41.466 8.480 -81.489 1.00 66.88 286 LEU A CA 1
ATOM 2189 C C . LEU A 1 286 ? 43.003 8.590 -81.498 1.00 66.88 286 LEU A C 1
ATOM 2191 O O . LEU A 1 286 ? 43.578 9.234 -82.374 1.00 66.88 286 LEU A O 1
ATOM 2195 N N . LEU A 1 287 ? 43.688 7.914 -80.572 1.00 63.81 287 LEU A N 1
ATOM 2196 C CA . LEU A 1 287 ? 45.156 7.901 -80.529 1.00 63.81 287 LEU A CA 1
ATOM 2197 C C . LEU A 1 287 ? 45.747 7.225 -81.772 1.00 63.81 287 LEU A C 1
ATOM 2199 O O . LEU A 1 287 ? 46.775 7.658 -82.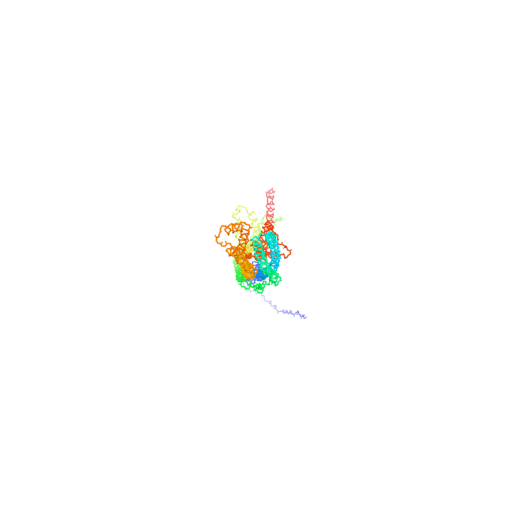290 1.00 63.81 287 LEU A O 1
ATOM 2203 N N . ARG A 1 288 ? 45.086 6.187 -82.300 1.00 61.28 288 ARG A N 1
ATOM 2204 C CA . ARG A 1 288 ? 45.511 5.524 -83.539 1.00 61.28 288 ARG A CA 1
ATOM 2205 C C . ARG A 1 288 ? 45.416 6.458 -84.748 1.00 61.28 288 ARG A C 1
ATOM 2207 O O . ARG A 1 288 ? 46.278 6.361 -85.614 1.00 61.28 288 ARG A O 1
ATOM 2214 N N . THR A 1 289 ? 44.423 7.347 -84.814 1.00 57.06 289 THR A N 1
ATOM 2215 C CA . THR A 1 289 ? 44.330 8.344 -85.896 1.00 57.06 289 THR A CA 1
ATOM 2216 C C . THR A 1 289 ? 45.417 9.418 -85.811 1.00 57.06 289 THR A C 1
ATOM 2218 O O . THR A 1 289 ? 45.965 9.784 -86.843 1.00 57.06 289 THR A O 1
ATOM 2221 N N . GLU A 1 290 ? 45.802 9.853 -84.610 1.00 53.16 290 GLU A N 1
ATOM 2222 C CA . GLU A 1 290 ? 46.870 10.850 -84.406 1.00 53.16 290 GLU A CA 1
ATOM 2223 C C . GLU A 1 290 ? 48.273 10.277 -84.655 1.00 53.16 290 GLU A C 1
ATOM 2225 O O . GLU A 1 290 ? 49.084 10.888 -85.346 1.00 53.16 290 GLU A O 1
ATOM 2230 N N . THR A 1 291 ? 48.543 9.051 -84.186 1.00 50.38 291 THR A N 1
ATOM 2231 C CA . THR A 1 291 ? 49.856 8.397 -84.369 1.00 50.38 291 THR A CA 1
ATOM 2232 C C . THR A 1 291 ? 50.187 8.185 -85.855 1.00 50.38 291 THR A C 1
ATOM 2234 O O . THR A 1 291 ? 51.354 8.153 -86.235 1.00 50.38 291 THR A O 1
ATOM 2237 N N . GLN A 1 292 ? 49.174 8.060 -86.724 1.00 45.34 292 GLN A N 1
ATOM 2238 C CA . GLN A 1 292 ? 49.394 7.988 -88.173 1.00 45.34 292 GLN A CA 1
ATOM 2239 C C . GLN A 1 292 ? 49.739 9.342 -88.806 1.00 45.34 292 GLN A C 1
ATOM 2241 O O . GLN A 1 292 ? 50.413 9.344 -89.829 1.00 45.34 292 GLN A O 1
ATOM 2246 N N . VAL A 1 293 ? 49.339 10.469 -88.209 1.00 48.75 293 VAL A N 1
ATOM 2247 C CA . VAL A 1 293 ? 49.700 11.816 -88.687 1.00 48.75 293 VAL A CA 1
ATOM 2248 C C . VAL A 1 293 ? 51.137 12.156 -88.281 1.00 48.75 293 VAL A C 1
ATOM 2250 O O . VAL A 1 293 ? 51.927 12.580 -89.118 1.00 48.75 293 VAL A O 1
ATOM 2253 N N . SER A 1 294 ? 51.544 11.844 -87.046 1.00 44.91 294 SER A N 1
ATOM 2254 C CA . SER A 1 294 ? 52.916 12.110 -86.574 1.00 44.91 294 SER A CA 1
ATOM 2255 C C . SER A 1 294 ? 53.988 11.258 -87.276 1.00 44.91 294 SER A C 1
ATOM 2257 O O . SER A 1 294 ? 55.116 11.712 -87.466 1.00 44.91 294 SER A O 1
ATOM 2259 N N . LEU A 1 295 ? 53.645 10.035 -87.706 1.00 45.84 295 LEU A N 1
ATOM 2260 C CA . LEU A 1 295 ? 54.528 9.178 -88.516 1.00 45.84 295 LEU A CA 1
ATOM 2261 C C . LEU A 1 295 ? 54.632 9.627 -89.987 1.00 45.84 295 LEU A C 1
ATOM 2263 O O . LEU A 1 295 ? 55.528 9.172 -90.698 1.00 45.84 295 LEU A O 1
ATOM 2267 N N . VAL A 1 296 ? 53.734 10.502 -90.452 1.00 48.84 296 VAL A N 1
ATOM 2268 C CA . VAL A 1 296 ? 53.819 11.133 -91.779 1.00 48.84 296 VAL A CA 1
ATOM 2269 C C . VAL A 1 296 ? 54.712 12.381 -91.730 1.00 48.84 296 VAL A C 1
ATOM 2271 O O . VAL A 1 296 ? 55.466 12.606 -92.673 1.00 48.84 296 VAL A O 1
ATOM 2274 N N . GLU A 1 297 ? 54.731 13.117 -90.614 1.00 43.59 297 GLU A N 1
ATOM 2275 C CA . GLU A 1 297 ? 55.604 14.291 -90.420 1.00 43.59 297 GLU A CA 1
ATOM 2276 C C . GLU A 1 297 ? 57.098 13.916 -90.277 1.00 43.59 297 GLU A C 1
ATOM 2278 O O . GLU A 1 297 ? 57.978 14.639 -90.730 1.00 43.59 297 GLU A O 1
ATOM 2283 N N . THR A 1 298 ? 57.422 12.743 -89.714 1.00 41.94 298 THR A N 1
ATOM 2284 C CA . THR A 1 298 ? 58.824 12.309 -89.495 1.00 41.94 298 THR A CA 1
ATOM 2285 C C . THR A 1 298 ? 59.518 11.730 -90.735 1.00 41.94 298 THR A C 1
ATOM 2287 O O . THR A 1 298 ? 60.653 11.256 -90.647 1.00 41.94 298 THR A O 1
ATOM 2290 N N . ARG A 1 299 ? 58.888 11.788 -91.917 1.00 36.06 299 ARG A N 1
ATOM 2291 C CA . ARG A 1 299 ? 59.492 11.362 -93.190 1.00 36.06 299 ARG A CA 1
ATOM 2292 C C . ARG A 1 299 ? 59.816 12.550 -94.100 1.00 36.06 299 ARG A C 1
ATOM 2294 O O . ARG A 1 299 ? 59.427 12.564 -95.264 1.00 36.06 299 ARG A O 1
ATOM 2301 N N . GLN A 1 300 ? 60.582 13.513 -93.599 1.00 35.41 300 GLN A N 1
ATOM 2302 C CA . GLN A 1 300 ? 61.351 14.434 -94.442 1.00 35.41 300 GLN A CA 1
ATOM 2303 C C . GLN A 1 300 ? 62.843 14.325 -94.096 1.00 35.41 300 GLN A C 1
ATOM 2305 O O . GLN A 1 300 ? 63.201 14.457 -92.926 1.00 35.41 300 GLN A O 1
ATOM 2310 N N . PRO A 1 301 ? 63.727 14.045 -95.072 1.00 35.56 301 PRO A N 1
ATOM 2311 C CA . PRO A 1 301 ? 65.162 14.061 -94.842 1.00 35.56 301 PRO A CA 1
ATOM 2312 C C . PRO A 1 301 ? 65.760 15.456 -95.115 1.00 35.56 301 PRO A C 1
ATOM 2314 O O . PRO A 1 301 ? 65.529 16.018 -96.182 1.00 35.56 301 PRO A O 1
ATOM 2317 N N . HIS A 1 302 ? 66.615 15.893 -94.174 1.00 37.09 302 HIS A N 1
ATOM 2318 C CA . HIS A 1 302 ? 67.674 16.925 -94.268 1.00 37.09 302 HIS A CA 1
ATOM 2319 C C . HIS A 1 302 ? 67.215 18.400 -94.212 1.00 37.09 302 HIS A C 1
ATOM 2321 O O . HIS A 1 302 ? 66.190 18.747 -94.775 1.00 37.09 302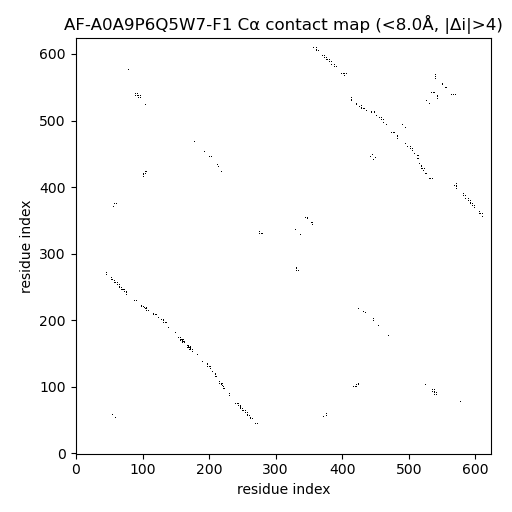 HIS A O 1
ATOM 2327 N N . THR A 1 303 ? 67.894 19.346 -93.549 1.00 32.75 303 THR A N 1
ATOM 2328 C CA . THR A 1 303 ? 69.251 19.446 -92.967 1.00 32.75 303 THR A CA 1
ATOM 2329 C C . THR A 1 303 ? 69.277 20.716 -92.108 1.00 32.75 303 THR A C 1
ATOM 2331 O O . THR A 1 303 ? 68.756 21.725 -92.560 1.00 32.75 303 THR A O 1
ATOM 2334 N N . ASP A 1 304 ? 69.861 20.677 -90.909 1.00 33.72 304 ASP A N 1
ATOM 2335 C CA . ASP A 1 304 ? 70.953 21.582 -90.513 1.00 33.72 304 ASP A CA 1
ATOM 2336 C C . ASP A 1 304 ? 71.409 21.285 -89.080 1.00 33.72 304 ASP A C 1
ATOM 2338 O O . ASP A 1 304 ? 70.639 21.254 -88.121 1.00 33.72 304 ASP A O 1
ATOM 2342 N N . ILE A 1 305 ? 72.708 21.020 -88.969 1.00 46.59 305 ILE A N 1
ATOM 2343 C CA . ILE A 1 305 ? 73.448 20.926 -87.718 1.00 46.59 305 ILE A CA 1
ATOM 2344 C C . ILE A 1 305 ? 73.753 22.360 -87.299 1.00 46.59 305 ILE A C 1
ATOM 2346 O O . ILE A 1 305 ? 74.451 23.051 -88.033 1.00 46.59 305 ILE A O 1
ATOM 2350 N N . ASN A 1 306 ? 73.291 22.772 -86.118 1.00 38.12 306 ASN A N 1
ATOM 2351 C CA . ASN A 1 306 ? 74.069 23.604 -85.204 1.00 38.12 306 ASN A CA 1
ATOM 2352 C C . ASN A 1 306 ? 73.561 23.427 -83.768 1.00 38.12 306 ASN A C 1
ATOM 2354 O O . ASN A 1 306 ? 72.378 23.557 -83.471 1.00 38.12 306 ASN A O 1
ATOM 2358 N N . ASN A 1 307 ? 74.508 23.091 -82.897 1.00 39.28 307 ASN A N 1
ATOM 2359 C CA . ASN A 1 307 ? 74.347 22.862 -81.469 1.00 39.28 307 ASN A CA 1
ATOM 2360 C C . ASN A 1 307 ? 73.880 24.124 -80.731 1.00 39.28 307 ASN A C 1
ATOM 2362 O O . ASN A 1 307 ? 74.488 25.177 -80.904 1.00 39.28 307 ASN A O 1
ATOM 2366 N N . ALA A 1 308 ? 72.923 23.973 -79.815 1.00 34.28 308 ALA A N 1
ATOM 2367 C CA . ALA A 1 308 ? 72.982 24.506 -78.450 1.00 34.28 308 ALA A CA 1
ATOM 2368 C C . ALA A 1 308 ? 71.784 23.966 -77.653 1.00 34.28 308 ALA A C 1
ATOM 2370 O O . ALA A 1 308 ? 70.663 23.944 -78.159 1.00 34.28 308 ALA A O 1
ATOM 2371 N N . ASP A 1 309 ? 72.046 23.516 -76.424 1.00 40.31 309 ASP A N 1
ATOM 2372 C CA . ASP A 1 309 ? 71.079 23.055 -75.424 1.00 40.31 309 ASP A CA 1
ATOM 2373 C C . ASP A 1 309 ? 69.759 23.836 -75.465 1.00 40.31 309 ASP A C 1
ATOM 2375 O O . ASP A 1 309 ? 69.655 24.947 -74.948 1.00 40.31 309 ASP A O 1
ATOM 2379 N N . THR A 1 310 ? 68.720 23.238 -76.045 1.00 41.53 310 THR A N 1
ATOM 2380 C CA . THR A 1 310 ? 67.349 23.695 -75.823 1.00 41.53 310 THR A CA 1
ATOM 2381 C C . THR A 1 310 ? 66.761 22.780 -74.768 1.00 41.53 310 THR A C 1
ATOM 2383 O O . THR A 1 310 ? 66.182 21.732 -75.056 1.00 41.53 310 THR A O 1
ATOM 2386 N N . GLN A 1 311 ? 66.990 23.155 -73.512 1.00 40.00 311 GLN A N 1
ATOM 2387 C CA . GLN A 1 311 ? 66.219 22.634 -72.395 1.00 40.00 311 GLN A CA 1
ATOM 2388 C C . GLN A 1 311 ? 64.738 22.889 -72.734 1.00 40.00 311 GLN A C 1
ATOM 2390 O O . GLN A 1 311 ? 64.394 24.026 -73.063 1.00 40.00 311 GLN A O 1
ATOM 2395 N N . PRO A 1 312 ? 63.866 21.867 -72.752 1.00 46.69 312 PRO A N 1
ATOM 2396 C CA . PRO A 1 312 ? 62.479 22.073 -73.144 1.00 46.69 312 PRO A CA 1
ATOM 2397 C C . PRO A 1 312 ? 61.838 23.081 -72.182 1.00 46.69 312 PRO A C 1
ATOM 2399 O O . PRO A 1 312 ? 61.986 22.943 -70.965 1.00 46.69 312 PRO A O 1
ATOM 2402 N N . ASN A 1 313 ? 61.167 24.104 -72.724 1.00 45.12 313 ASN A N 1
ATOM 2403 C CA . ASN A 1 313 ? 60.525 25.164 -71.944 1.00 45.12 313 ASN A CA 1
ATOM 2404 C C . ASN A 1 313 ? 59.684 24.546 -70.814 1.00 45.12 313 ASN A C 1
ATOM 2406 O O . ASN A 1 313 ? 58.758 23.774 -71.071 1.00 45.12 313 ASN A O 1
ATOM 2410 N N . GLU A 1 314 ? 59.972 24.900 -69.555 1.00 51.66 314 GLU A N 1
ATOM 2411 C CA . GLU A 1 314 ? 59.291 24.332 -68.376 1.00 51.66 314 GLU A CA 1
ATOM 2412 C C . GLU A 1 314 ? 57.760 24.501 -68.420 1.00 51.66 314 GLU A C 1
ATOM 2414 O O . GLU A 1 314 ? 57.028 23.730 -67.797 1.00 51.66 314 GLU A O 1
ATOM 2419 N N . ILE A 1 315 ? 57.271 25.497 -69.166 1.00 53.28 315 ILE A N 1
ATOM 2420 C CA . ILE A 1 315 ? 55.847 25.792 -69.359 1.00 53.28 315 ILE A CA 1
ATOM 2421 C C . ILE A 1 315 ? 55.184 24.746 -70.275 1.00 53.28 315 ILE A C 1
ATOM 2423 O O . ILE A 1 315 ? 54.142 24.210 -69.910 1.00 53.28 315 ILE A O 1
ATOM 2427 N N . GLU A 1 316 ? 55.819 24.376 -71.389 1.00 50.88 316 GLU A N 1
ATOM 2428 C CA . GLU A 1 316 ? 55.284 23.423 -72.378 1.00 50.88 316 GLU A CA 1
ATOM 2429 C C . GLU A 1 316 ? 55.264 21.988 -71.819 1.00 50.88 316 GLU A C 1
ATOM 2431 O O . GLU A 1 316 ? 54.254 21.286 -71.876 1.00 50.88 316 GLU A O 1
ATOM 2436 N N . VAL A 1 317 ? 56.327 21.602 -71.104 1.00 57.09 317 VAL A N 1
ATOM 2437 C CA . VAL A 1 317 ? 56.422 20.304 -70.409 1.00 57.09 317 VAL A CA 1
ATOM 2438 C C . VAL A 1 317 ? 55.404 20.183 -69.261 1.00 57.09 317 VAL A C 1
ATOM 2440 O O . VAL A 1 317 ? 54.980 19.077 -68.901 1.00 57.09 317 VAL A O 1
ATOM 2443 N N . ARG A 1 318 ? 55.007 21.300 -68.635 1.00 56.88 318 ARG A N 1
ATOM 2444 C CA . ARG A 1 318 ? 54.011 21.320 -67.548 1.00 56.88 318 ARG A CA 1
ATOM 2445 C C . ARG A 1 318 ? 52.593 21.096 -68.072 1.00 56.88 318 ARG A C 1
ATOM 2447 O O . ARG A 1 318 ? 51.828 20.379 -67.417 1.00 56.88 318 ARG A O 1
ATOM 2454 N N . ASP A 1 319 ? 52.273 21.641 -69.240 1.00 58.09 319 ASP A N 1
ATOM 2455 C CA . ASP A 1 319 ? 50.955 21.508 -69.865 1.00 58.09 319 ASP A CA 1
ATOM 2456 C C . ASP A 1 319 ? 50.719 20.082 -70.389 1.00 58.09 319 ASP A C 1
ATOM 2458 O O . ASP A 1 319 ? 49.659 19.499 -70.131 1.00 58.09 319 ASP A O 1
ATOM 2462 N N . GLU A 1 320 ? 51.739 19.441 -70.972 1.00 62.22 320 GLU A N 1
ATOM 2463 C CA . GLU A 1 320 ? 51.678 18.024 -71.370 1.00 62.22 320 GLU A CA 1
ATOM 2464 C C . GLU A 1 320 ? 51.456 17.081 -70.173 1.00 62.22 320 GLU A C 1
ATOM 2466 O O . GLU A 1 320 ? 50.614 16.175 -70.212 1.00 62.22 320 GLU A O 1
ATOM 2471 N N . LYS A 1 321 ? 52.160 17.317 -69.056 1.00 67.19 321 LYS A N 1
ATOM 2472 C CA . LYS A 1 321 ? 52.013 16.522 -67.820 1.00 67.19 321 LYS A CA 1
ATOM 2473 C C . LYS A 1 321 ? 50.630 16.688 -67.184 1.00 67.19 321 LYS A C 1
ATOM 2475 O O . LYS A 1 321 ? 50.057 15.715 -66.677 1.00 67.19 321 LYS A O 1
ATOM 2480 N N . LEU A 1 322 ? 50.073 17.899 -67.208 1.00 67.12 322 LEU A N 1
ATOM 2481 C CA . LEU A 1 322 ? 48.733 18.187 -66.691 1.00 67.12 322 LEU A CA 1
ATOM 2482 C C . LEU A 1 322 ? 47.646 17.516 -67.545 1.00 67.12 322 LEU A C 1
ATOM 2484 O O . LEU A 1 322 ? 46.693 16.939 -67.005 1.00 67.12 322 LEU A O 1
ATOM 2488 N N . LEU A 1 323 ? 47.811 17.543 -68.867 1.00 67.12 323 LEU A N 1
ATOM 2489 C CA . LEU A 1 323 ? 46.904 16.918 -69.824 1.00 67.12 323 LEU A CA 1
ATOM 2490 C C . LEU A 1 323 ? 46.933 15.384 -69.698 1.00 67.12 323 LEU A C 1
ATOM 2492 O O . LEU A 1 323 ? 45.875 14.754 -69.598 1.00 67.12 323 LEU A O 1
ATOM 2496 N N . ALA A 1 324 ? 48.118 14.784 -69.554 1.00 69.81 324 ALA A N 1
ATOM 2497 C CA . ALA A 1 324 ? 48.274 13.351 -69.287 1.00 69.81 324 ALA A CA 1
ATOM 2498 C C . ALA A 1 324 ? 47.609 12.917 -67.963 1.00 69.81 324 ALA A C 1
ATOM 2500 O O . ALA A 1 324 ? 46.925 11.888 -67.901 1.00 69.81 324 ALA A O 1
ATOM 2501 N N . SER A 1 325 ? 47.737 13.729 -66.908 1.00 68.69 325 SER A N 1
ATOM 2502 C CA . SER A 1 325 ? 47.072 13.495 -65.619 1.00 68.69 325 SER A CA 1
ATOM 2503 C C . SER A 1 325 ? 45.540 13.532 -65.740 1.00 68.69 325 SER A C 1
ATOM 2505 O O . SER A 1 325 ? 44.846 12.648 -65.224 1.00 68.69 325 SER A O 1
ATOM 2507 N N . ARG A 1 326 ? 44.993 14.489 -66.504 1.00 68.62 326 ARG A N 1
ATOM 2508 C CA . ARG A 1 326 ? 43.548 14.600 -66.780 1.00 68.62 326 ARG A CA 1
ATOM 2509 C C . ARG A 1 326 ? 43.010 13.397 -67.557 1.00 68.62 326 ARG A C 1
ATOM 2511 O O . ARG A 1 326 ? 41.966 12.858 -67.185 1.00 68.62 326 ARG A O 1
ATOM 2518 N N . ILE A 1 327 ? 43.729 12.928 -68.577 1.00 69.75 327 ILE A N 1
ATOM 2519 C CA . ILE A 1 327 ? 43.345 11.739 -69.361 1.00 69.75 327 ILE A CA 1
ATOM 2520 C C . ILE A 1 327 ? 43.392 10.470 -68.496 1.00 69.75 327 ILE A C 1
ATOM 2522 O O . ILE A 1 327 ? 42.474 9.641 -68.541 1.00 69.75 327 ILE A O 1
ATOM 2526 N N . SER A 1 328 ? 44.418 10.331 -67.654 1.00 71.25 328 SER A N 1
ATOM 2527 C CA . SER A 1 328 ? 44.542 9.217 -66.706 1.00 71.25 328 SER A CA 1
ATOM 2528 C C . SER A 1 328 ? 43.377 9.191 -65.708 1.00 71.25 328 SER A C 1
ATOM 2530 O O . SER A 1 328 ? 42.724 8.159 -65.507 1.00 71.25 328 SER A O 1
ATOM 2532 N N . PHE A 1 329 ? 43.028 10.352 -65.150 1.00 69.00 329 PHE A N 1
ATOM 2533 C CA . PHE A 1 329 ? 41.905 10.489 -64.228 1.00 69.00 329 PHE A CA 1
ATOM 2534 C C . PHE A 1 329 ? 40.545 10.217 -64.901 1.00 69.00 329 PHE A C 1
ATOM 2536 O O . PHE A 1 329 ? 39.730 9.454 -64.368 1.00 69.00 329 PHE A O 1
ATOM 2543 N N . MET A 1 330 ? 40.332 10.738 -66.114 1.00 68.19 330 MET A N 1
ATOM 2544 C CA . MET A 1 330 ? 39.143 10.472 -66.936 1.00 68.19 330 MET A CA 1
ATOM 2545 C C . MET A 1 330 ? 38.964 8.975 -67.222 1.00 68.19 330 MET A C 1
ATOM 2547 O O . MET A 1 330 ? 37.839 8.463 -67.233 1.00 68.19 330 MET A O 1
ATOM 2551 N N . THR A 1 331 ? 40.074 8.262 -67.410 1.00 66.62 331 THR A N 1
ATOM 2552 C CA . THR A 1 331 ? 40.079 6.819 -67.666 1.00 66.62 331 THR A CA 1
ATOM 2553 C C . THR A 1 331 ? 39.772 6.020 -66.399 1.00 66.62 331 THR A C 1
ATOM 2555 O O . THR A 1 331 ? 39.070 5.012 -66.469 1.00 66.62 331 THR A O 1
ATOM 2558 N N . ARG A 1 332 ? 40.229 6.468 -65.224 1.00 69.06 332 ARG A N 1
ATOM 2559 C CA . ARG A 1 332 ? 40.023 5.759 -63.950 1.00 69.06 332 ARG A CA 1
ATOM 2560 C C . ARG A 1 332 ? 38.610 5.941 -63.380 1.00 69.06 332 ARG A C 1
ATOM 2562 O O . ARG A 1 332 ? 38.034 4.968 -62.894 1.00 69.06 332 ARG A O 1
ATOM 2569 N N . GLN A 1 333 ? 38.035 7.147 -63.450 1.00 71.19 333 GLN A N 1
ATOM 2570 C CA . GLN A 1 333 ? 36.702 7.462 -62.904 1.00 71.19 333 GLN A CA 1
ATOM 2571 C C . GLN A 1 333 ? 35.906 8.429 -63.814 1.00 71.19 333 GLN A C 1
ATOM 2573 O O . GLN A 1 333 ? 35.769 9.616 -63.516 1.00 71.19 333 GLN A O 1
ATOM 2578 N N . PRO A 1 334 ? 35.284 7.933 -64.904 1.00 70.69 334 PRO A N 1
ATOM 2579 C CA . PRO A 1 334 ? 34.691 8.784 -65.945 1.00 70.69 334 PRO A CA 1
ATOM 2580 C C . PRO A 1 334 ? 33.428 9.547 -65.514 1.00 70.69 334 PRO A C 1
ATOM 2582 O O . PRO A 1 334 ? 33.037 10.514 -66.163 1.00 70.69 334 PRO A O 1
ATOM 2585 N N . VAL A 1 335 ? 32.741 9.087 -64.464 1.00 75.06 335 VAL A N 1
ATOM 2586 C C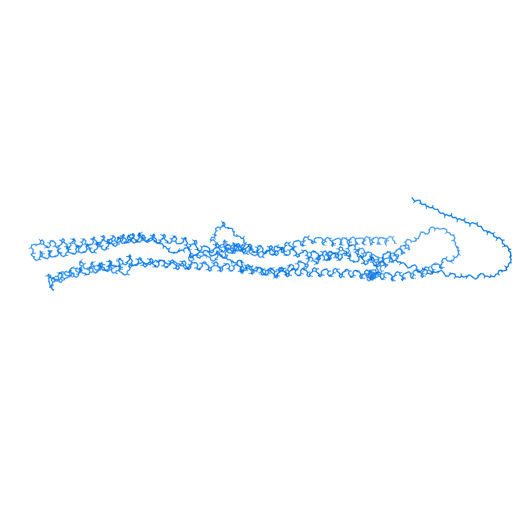A . VAL A 1 335 ? 31.537 9.750 -63.930 1.00 75.06 335 VAL A CA 1
ATOM 2587 C C . VAL A 1 335 ? 31.934 10.880 -62.989 1.00 75.06 335 VAL A C 1
ATOM 2589 O O . VAL A 1 335 ? 31.464 11.999 -63.169 1.00 75.06 335 VAL A O 1
ATOM 2592 N N . LEU A 1 336 ? 32.847 10.599 -62.053 1.00 77.56 336 LEU A N 1
ATOM 2593 C CA . LEU A 1 336 ? 33.358 11.592 -61.114 1.00 77.56 336 LEU A CA 1
ATOM 2594 C C . LEU A 1 336 ? 34.028 12.745 -61.864 1.00 77.56 336 LEU A C 1
ATOM 2596 O O . LEU A 1 336 ? 33.714 13.898 -61.598 1.00 77.56 336 LEU A O 1
ATOM 2600 N N . TYR A 1 337 ? 34.848 12.441 -62.876 1.00 78.06 337 TYR A N 1
ATOM 2601 C CA . TYR A 1 337 ? 35.476 13.466 -63.710 1.00 78.06 337 TYR A CA 1
ATOM 2602 C C . TYR A 1 337 ? 34.460 14.390 -64.388 1.00 78.06 337 TYR A C 1
ATOM 2604 O O . TYR A 1 337 ? 34.639 15.599 -64.359 1.00 78.06 337 TYR A O 1
ATOM 2612 N N . ARG A 1 338 ? 33.364 13.859 -64.947 1.00 79.25 338 ARG A N 1
ATOM 2613 C CA . ARG A 1 338 ? 32.348 14.695 -65.607 1.00 79.25 338 ARG A CA 1
ATOM 2614 C C . ARG A 1 338 ? 31.643 15.619 -64.617 1.00 79.25 338 ARG A C 1
ATOM 2616 O O . ARG A 1 338 ? 31.393 16.771 -64.952 1.00 79.25 338 ARG A O 1
ATOM 2623 N N . ILE A 1 339 ? 31.319 15.114 -63.429 1.00 82.25 339 ILE A N 1
ATOM 2624 C CA . ILE A 1 339 ? 30.668 15.904 -62.379 1.00 82.25 339 ILE A CA 1
ATOM 2625 C C . ILE A 1 339 ? 31.612 17.012 -61.910 1.00 82.25 339 ILE A C 1
ATOM 2627 O O . ILE A 1 339 ? 31.219 18.172 -61.935 1.00 82.25 339 ILE A O 1
ATOM 2631 N N . LEU A 1 340 ? 32.860 16.665 -61.574 1.00 81.88 340 LEU A N 1
ATOM 2632 C CA . LEU A 1 340 ? 33.870 17.622 -61.116 1.00 81.88 340 LEU A CA 1
ATOM 2633 C C . LEU A 1 340 ? 34.229 18.645 -62.197 1.00 81.88 340 LEU A C 1
ATOM 2635 O O . LEU A 1 340 ? 34.368 19.822 -61.893 1.00 81.88 340 LEU A O 1
ATOM 2639 N N . ASP A 1 341 ? 34.361 18.234 -63.458 1.00 81.12 341 ASP A N 1
ATOM 2640 C CA . ASP A 1 341 ? 34.662 19.157 -64.554 1.00 81.12 341 ASP A CA 1
ATOM 2641 C C . ASP A 1 341 ? 33.484 20.115 -64.792 1.00 81.12 341 ASP A C 1
ATOM 2643 O O . ASP A 1 341 ? 33.691 21.322 -64.891 1.00 81.12 341 ASP A O 1
ATOM 2647 N N . THR A 1 342 ? 32.241 19.618 -64.754 1.00 83.31 342 THR A N 1
ATOM 2648 C CA . THR A 1 342 ? 31.035 20.458 -64.884 1.00 83.31 342 THR A CA 1
ATOM 2649 C C . THR A 1 342 ? 30.904 21.442 -63.720 1.00 83.31 342 THR A C 1
ATOM 2651 O O . THR A 1 342 ? 30.692 22.631 -63.954 1.00 83.31 342 THR A O 1
ATOM 2654 N N . SER A 1 343 ? 31.070 20.982 -62.475 1.00 82.19 343 SER A N 1
ATOM 2655 C CA . SER A 1 343 ? 30.967 21.851 -61.298 1.00 82.19 343 SER A CA 1
ATOM 2656 C C . SER 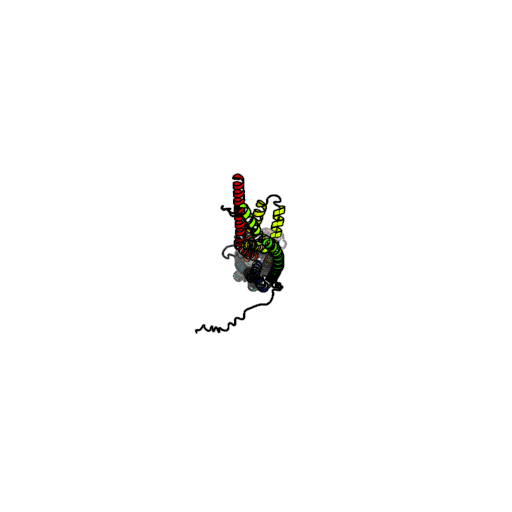A 1 343 ? 32.108 22.865 -61.236 1.00 82.19 343 SER A C 1
ATOM 2658 O O . SER A 1 343 ? 31.889 24.022 -60.890 1.00 82.19 343 SER A O 1
ATOM 2660 N N . SER A 1 344 ? 33.314 22.472 -61.651 1.00 81.69 344 SER A N 1
ATOM 2661 C CA . SER A 1 344 ? 34.468 23.369 -61.692 1.00 81.69 344 SER A CA 1
ATOM 2662 C C . SER A 1 344 ? 34.318 24.479 -62.740 1.00 81.69 344 SER A C 1
ATOM 2664 O O . SER A 1 344 ? 34.696 25.616 -62.468 1.00 81.69 344 SER A O 1
ATOM 2666 N N . ARG A 1 345 ? 33.708 24.183 -63.901 1.00 80.19 345 ARG A N 1
ATOM 2667 C CA . ARG A 1 345 ? 33.381 25.181 -64.936 1.00 80.19 345 ARG A CA 1
ATOM 2668 C C . ARG A 1 345 ? 32.270 26.134 -64.496 1.00 80.19 345 ARG A C 1
ATOM 2670 O O . ARG A 1 345 ? 32.302 27.296 -64.879 1.00 80.19 345 ARG A O 1
ATOM 2677 N N . GLN A 1 346 ? 31.311 25.652 -63.701 1.00 82.00 346 GLN A N 1
ATOM 2678 C CA . GLN A 1 346 ? 30.248 26.495 -63.145 1.00 82.00 346 GLN A CA 1
ATOM 2679 C C . GLN A 1 346 ? 30.762 27.438 -62.049 1.00 82.00 346 GLN A C 1
ATOM 2681 O O . GLN A 1 346 ? 30.375 28.600 -62.035 1.00 82.00 346 GLN A O 1
ATOM 2686 N N . LEU A 1 347 ? 31.631 26.965 -61.145 1.00 78.88 347 LEU A N 1
ATOM 2687 C CA . LEU A 1 347 ? 32.155 27.793 -60.049 1.00 78.88 347 LEU A CA 1
ATOM 2688 C C . LEU A 1 347 ? 33.270 28.756 -60.484 1.00 78.88 347 LEU A C 1
ATOM 2690 O O . LEU A 1 347 ? 33.357 29.861 -59.956 1.00 78.88 347 LEU A O 1
ATOM 2694 N N . PHE A 1 348 ? 34.144 28.343 -61.407 1.00 79.50 348 PHE A N 1
ATOM 2695 C CA . PHE A 1 348 ? 35.306 29.131 -61.833 1.00 79.50 348 PHE A CA 1
ATOM 2696 C C . PHE A 1 348 ? 35.398 29.174 -63.368 1.00 79.50 348 PHE A C 1
ATOM 2698 O O . PHE A 1 348 ? 36.209 28.449 -63.953 1.00 79.50 348 PHE A O 1
ATOM 2705 N N . PRO A 1 349 ? 34.581 30.017 -64.030 1.00 70.75 349 PRO A N 1
ATOM 2706 C CA . PRO A 1 349 ? 34.497 30.053 -65.490 1.00 70.75 349 PRO A CA 1
ATOM 2707 C C . PRO A 1 349 ? 35.777 30.571 -66.164 1.00 70.75 349 PRO A C 1
ATOM 2709 O O . PRO A 1 349 ? 36.135 30.094 -67.235 1.00 70.75 349 PRO A O 1
ATOM 2712 N N . GLU A 1 350 ? 36.492 31.502 -65.527 1.00 68.94 350 GLU A N 1
ATOM 2713 C CA . GLU A 1 350 ? 37.552 32.287 -66.181 1.00 68.94 350 GLU A CA 1
ATOM 2714 C C . GLU A 1 350 ? 38.981 31.770 -65.918 1.00 68.94 350 GLU A C 1
ATOM 2716 O O . GLU A 1 350 ? 39.854 31.890 -66.767 1.00 68.94 350 GLU A O 1
ATOM 2721 N N . ASN A 1 351 ? 39.236 31.144 -64.759 1.00 75.69 351 ASN A N 1
ATOM 2722 C CA . ASN A 1 351 ? 40.594 30.817 -64.299 1.00 75.69 351 ASN A CA 1
ATOM 2723 C C . ASN A 1 351 ? 40.883 29.306 -64.298 1.00 75.69 351 ASN A C 1
ATOM 2725 O O . ASN A 1 351 ? 40.429 28.570 -63.416 1.00 75.69 351 ASN A O 1
ATOM 2729 N N . GLU A 1 352 ? 41.731 28.848 -65.223 1.00 75.00 352 GLU A N 1
ATOM 2730 C CA . GLU A 1 352 ? 42.138 27.439 -65.344 1.00 75.00 352 GLU A CA 1
ATOM 2731 C C . GLU A 1 352 ? 42.880 26.905 -64.106 1.00 75.00 352 GLU A C 1
ATOM 2733 O O . GLU A 1 352 ? 42.605 25.797 -63.638 1.00 75.00 352 GLU A O 1
ATOM 2738 N N . ASN A 1 353 ? 43.739 27.720 -63.491 1.00 75.19 353 ASN A N 1
ATOM 2739 C CA . ASN A 1 353 ? 44.484 27.327 -62.292 1.00 75.19 353 ASN A CA 1
ATOM 2740 C C . ASN A 1 353 ? 43.569 27.079 -61.082 1.00 75.19 353 ASN A C 1
ATOM 2742 O O . ASN A 1 353 ? 43.765 26.114 -60.341 1.00 75.19 353 ASN A O 1
ATOM 2746 N N . ARG A 1 354 ? 42.511 27.887 -60.920 1.00 76.94 354 ARG A N 1
ATOM 2747 C CA . ARG A 1 354 ? 41.511 27.701 -59.851 1.00 76.94 354 ARG A CA 1
ATOM 2748 C C . ARG A 1 354 ? 40.632 26.477 -60.106 1.00 76.94 354 ARG A C 1
ATOM 2750 O O . ARG A 1 354 ? 40.300 25.758 -59.166 1.00 76.94 354 ARG A O 1
ATOM 2757 N N . ARG A 1 355 ? 40.329 26.184 -61.376 1.00 79.12 355 ARG A N 1
ATOM 2758 C CA . ARG A 1 355 ? 39.626 24.962 -61.795 1.00 79.12 355 ARG A CA 1
ATOM 2759 C C . ARG A 1 355 ? 40.426 23.704 -61.439 1.00 79.12 355 ARG A C 1
ATOM 2761 O O . ARG A 1 355 ? 39.879 22.773 -60.849 1.00 79.12 355 ARG A O 1
ATOM 2768 N N . ASN A 1 356 ? 41.725 23.697 -61.747 1.00 77.69 356 ASN A N 1
ATOM 2769 C CA . ASN A 1 356 ? 42.641 22.604 -61.401 1.00 77.69 356 ASN A CA 1
ATOM 2770 C C . ASN A 1 356 ? 42.742 22.398 -59.885 1.00 77.69 356 ASN A C 1
ATOM 2772 O O . ASN A 1 356 ? 42.674 21.264 -59.413 1.00 77.69 356 ASN A O 1
ATOM 2776 N N . LEU A 1 357 ? 42.839 23.492 -59.126 1.00 80.62 357 LEU A N 1
ATOM 2777 C CA . LEU A 1 357 ? 42.892 23.447 -57.669 1.00 80.62 357 LEU A CA 1
ATOM 2778 C C . LEU A 1 357 ? 41.598 22.897 -57.051 1.00 80.62 357 LEU A C 1
ATOM 2780 O O . LEU A 1 357 ? 41.660 22.083 -56.135 1.00 80.62 357 LEU A O 1
ATOM 2784 N N . TYR A 1 358 ? 40.433 23.298 -57.565 1.00 83.06 358 TYR A N 1
ATOM 2785 C CA . TYR A 1 358 ? 39.142 22.778 -57.111 1.00 83.06 358 TYR A CA 1
ATOM 2786 C C . TYR A 1 358 ? 39.005 21.273 -57.382 1.00 83.06 358 TYR A C 1
ATOM 2788 O O . TYR A 1 358 ? 38.575 20.526 -56.506 1.00 83.06 358 TYR A O 1
ATOM 2796 N N . ILE A 1 359 ? 39.414 20.809 -58.569 1.00 82.81 359 ILE A N 1
ATOM 2797 C CA . ILE A 1 359 ? 39.412 19.377 -58.907 1.00 82.81 359 ILE A CA 1
ATOM 2798 C C . ILE A 1 359 ? 40.356 18.607 -57.972 1.00 82.81 359 ILE A C 1
ATOM 2800 O O . ILE A 1 359 ? 39.980 17.548 -57.470 1.00 82.81 359 ILE A O 1
ATOM 2804 N N . TRP A 1 360 ? 41.548 19.147 -57.699 1.00 83.75 360 TRP A N 1
ATOM 2805 C CA . TRP A 1 360 ? 42.503 18.563 -56.753 1.00 83.75 360 TRP A CA 1
ATOM 2806 C C . TRP A 1 360 ? 41.928 18.476 -55.334 1.00 83.75 360 TRP A C 1
ATOM 2808 O O . TRP A 1 360 ? 41.958 17.406 -54.726 1.00 83.75 360 TRP A O 1
ATOM 2818 N N . LEU A 1 361 ? 41.335 19.565 -54.838 1.00 85.00 361 LEU A N 1
ATOM 2819 C CA . LEU A 1 361 ? 40.729 19.627 -53.509 1.00 85.00 361 LEU A CA 1
ATOM 2820 C C . LEU A 1 361 ? 39.571 18.630 -53.377 1.00 85.00 361 LEU A C 1
ATOM 2822 O O . LEU A 1 361 ? 39.486 17.912 -52.384 1.00 85.00 361 LEU A O 1
ATOM 2826 N N . MET A 1 362 ? 38.707 18.533 -54.389 1.00 83.00 362 MET A N 1
ATOM 2827 C CA . MET A 1 362 ? 37.600 17.574 -54.384 1.00 83.00 362 MET A CA 1
ATOM 2828 C C . MET A 1 362 ? 38.095 16.127 -54.408 1.00 83.00 362 MET A C 1
ATOM 2830 O O . MET A 1 362 ? 37.558 15.288 -53.690 1.00 83.00 362 MET A O 1
ATOM 2834 N N . LEU A 1 363 ? 39.148 15.822 -55.167 1.00 82.44 363 LEU A N 1
ATOM 2835 C CA . LEU A 1 363 ? 39.742 14.484 -55.159 1.00 82.44 363 LEU A CA 1
ATOM 2836 C C . LEU A 1 363 ? 40.387 14.128 -53.821 1.00 82.44 363 LEU A C 1
ATOM 2838 O O . LEU A 1 363 ? 40.323 12.974 -53.406 1.00 82.44 363 LEU A O 1
ATOM 2842 N N . TYR A 1 364 ? 40.958 15.121 -53.144 1.00 84.38 364 TYR A N 1
ATOM 2843 C CA . TYR A 1 364 ? 41.538 14.960 -51.820 1.00 84.38 364 TYR A CA 1
ATOM 2844 C C . TYR A 1 364 ? 40.463 14.706 -50.749 1.00 84.38 364 TYR A C 1
ATOM 2846 O O . TYR A 1 364 ? 40.573 13.762 -49.968 1.00 84.38 364 TYR A O 1
ATOM 2854 N N . ILE A 1 365 ? 39.388 15.504 -50.739 1.00 86.06 365 ILE A N 1
ATOM 2855 C CA . ILE A 1 365 ? 38.284 15.380 -49.769 1.00 86.06 365 ILE A CA 1
ATOM 2856 C C . ILE A 1 365 ? 37.498 14.072 -49.972 1.00 86.06 365 ILE A C 1
ATOM 2858 O O . ILE A 1 365 ? 37.101 13.429 -48.997 1.00 86.06 365 ILE A O 1
ATOM 2862 N N . PHE A 1 366 ? 37.288 13.652 -51.225 1.00 83.62 366 PHE A N 1
ATOM 2863 C CA . PHE A 1 366 ? 36.530 12.441 -51.573 1.00 83.62 366 PHE A CA 1
ATOM 2864 C C . PHE A 1 366 ? 37.396 11.187 -51.743 1.00 83.62 366 PHE A C 1
ATOM 2866 O O . PHE A 1 366 ? 37.021 10.239 -52.440 1.00 83.62 366 PHE A O 1
ATOM 2873 N N . GLN A 1 367 ? 38.542 11.147 -51.072 1.00 85.81 367 GLN A N 1
ATOM 2874 C CA . GLN A 1 367 ? 39.395 9.971 -51.035 1.00 85.81 367 GLN A CA 1
ATOM 2875 C C . GLN A 1 367 ? 38.609 8.753 -50.483 1.00 85.81 367 GLN A C 1
ATOM 2877 O O . GLN A 1 367 ? 37.954 8.867 -49.441 1.00 85.81 367 GLN A O 1
ATOM 2882 N N . PRO A 1 368 ? 38.661 7.568 -51.130 1.00 79.12 368 PRO A N 1
ATOM 2883 C CA . PRO A 1 368 ? 37.789 6.433 -50.812 1.00 79.12 368 PRO A CA 1
ATOM 2884 C C . PRO A 1 368 ? 37.868 5.970 -49.355 1.00 79.12 368 PRO A C 1
ATOM 2886 O O . PRO A 1 368 ? 36.849 5.576 -48.800 1.00 79.12 368 PRO A O 1
ATOM 2889 N N . GLN A 1 369 ? 39.037 6.047 -48.710 1.00 81.19 36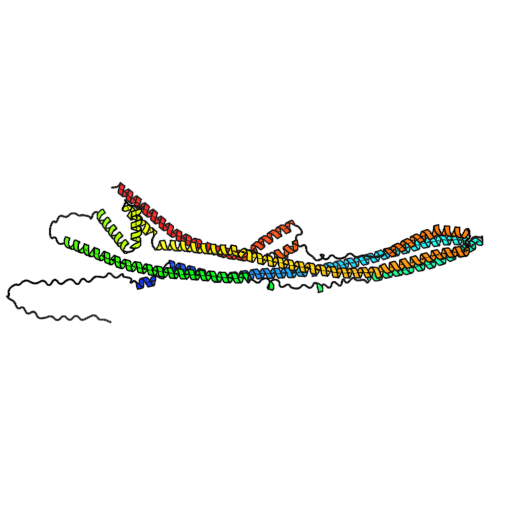9 GLN A N 1
ATOM 2890 C CA . GLN A 1 369 ? 39.171 5.686 -47.294 1.00 81.19 369 GLN A CA 1
ATOM 2891 C C . GLN A 1 369 ? 38.497 6.711 -46.365 1.00 81.19 369 GLN A C 1
ATOM 2893 O O . GLN A 1 369 ? 37.830 6.331 -45.408 1.00 81.19 369 GLN A O 1
ATOM 2898 N N . ALA A 1 370 ? 38.627 8.007 -46.664 1.00 83.44 370 ALA A N 1
ATOM 2899 C CA . ALA A 1 370 ? 38.069 9.080 -45.842 1.00 83.44 370 ALA A CA 1
ATOM 2900 C C . ALA A 1 370 ? 36.534 9.131 -45.936 1.00 83.44 370 ALA A C 1
ATOM 2902 O O . ALA A 1 370 ? 35.850 9.305 -44.928 1.00 83.44 370 ALA A O 1
ATOM 2903 N N . VAL A 1 371 ? 35.980 8.917 -47.134 1.00 83.00 371 VAL A N 1
ATOM 2904 C CA . VAL A 1 371 ? 34.523 8.878 -47.359 1.00 83.00 371 VAL A CA 1
ATOM 2905 C C . VAL A 1 371 ? 33.871 7.703 -46.628 1.00 83.00 371 VAL A C 1
ATOM 2907 O O . VAL A 1 371 ? 32.758 7.834 -46.125 1.00 83.00 371 VAL A O 1
ATOM 2910 N N . VAL A 1 372 ? 34.565 6.566 -46.518 1.00 82.75 372 VAL A N 1
ATOM 2911 C CA . VAL A 1 372 ? 34.083 5.416 -45.741 1.00 82.75 372 VAL A CA 1
ATOM 2912 C C . VAL A 1 372 ? 33.963 5.768 -44.257 1.00 82.75 372 VAL A C 1
ATOM 2914 O O . VAL A 1 372 ? 32.930 5.468 -43.661 1.00 82.75 372 VAL A O 1
ATOM 2917 N N . CYS A 1 373 ? 34.949 6.461 -43.675 1.00 84.25 373 CYS A N 1
ATOM 2918 C CA . CYS A 1 373 ? 34.869 6.929 -42.286 1.00 84.25 373 CYS A CA 1
ATOM 2919 C C . CYS A 1 373 ? 33.674 7.870 -42.063 1.00 84.25 373 CYS A C 1
ATOM 2921 O O . CYS A 1 373 ? 32.939 7.703 -41.091 1.00 84.25 373 CYS A O 1
ATOM 2923 N N . LEU A 1 374 ? 33.434 8.803 -42.992 1.00 85.81 374 LEU A N 1
ATOM 2924 C CA . LEU A 1 374 ? 32.288 9.715 -42.934 1.0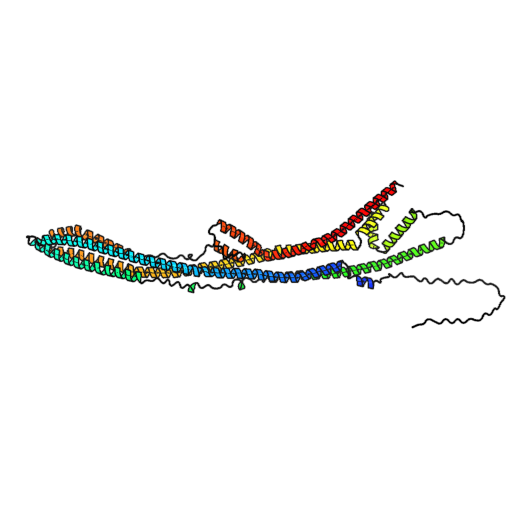0 85.81 374 LEU A CA 1
ATOM 2925 C C . LEU A 1 374 ? 30.947 8.965 -42.997 1.00 85.81 374 LEU A C 1
ATOM 2927 O O . LEU A 1 374 ? 30.059 9.220 -42.186 1.00 85.81 374 LEU A O 1
ATOM 2931 N N . LEU A 1 375 ? 30.797 8.030 -43.942 1.00 83.25 375 LEU A N 1
ATOM 2932 C CA . LEU A 1 375 ? 29.556 7.271 -44.124 1.00 83.25 375 LEU A CA 1
ATOM 2933 C C . LEU A 1 375 ? 29.249 6.370 -42.925 1.00 83.25 375 LEU A C 1
ATOM 2935 O O . LEU A 1 375 ? 28.102 6.328 -42.487 1.00 83.25 375 LEU A O 1
ATOM 2939 N N . ILE A 1 376 ? 30.256 5.680 -42.382 1.00 84.88 376 ILE A N 1
ATOM 2940 C CA . ILE A 1 376 ? 30.098 4.848 -41.180 1.00 84.88 376 ILE A CA 1
ATOM 2941 C C . ILE A 1 376 ? 29.738 5.722 -39.971 1.00 84.88 376 ILE A C 1
ATOM 2943 O O . ILE A 1 376 ? 28.845 5.358 -39.209 1.00 84.88 376 ILE A O 1
ATOM 2947 N N . GLY A 1 377 ? 30.378 6.887 -39.820 1.00 86.88 377 GLY A N 1
ATOM 2948 C CA . GLY A 1 377 ? 30.065 7.843 -38.755 1.00 86.88 377 GLY A CA 1
ATOM 2949 C C . GLY A 1 377 ? 28.612 8.325 -38.802 1.00 86.88 377 GLY A C 1
ATOM 2950 O O . GLY A 1 377 ? 27.896 8.221 -37.809 1.00 86.88 377 GLY A O 1
ATOM 2951 N N . ILE A 1 378 ? 28.142 8.782 -39.968 1.00 87.50 378 ILE A N 1
ATOM 2952 C CA . ILE A 1 378 ? 26.768 9.289 -40.136 1.00 87.50 378 ILE A CA 1
ATOM 2953 C C . ILE A 1 378 ? 25.730 8.172 -39.959 1.00 87.50 378 ILE A C 1
ATOM 2955 O O . ILE A 1 378 ? 24.746 8.360 -39.244 1.00 87.50 378 ILE A O 1
ATOM 2959 N N . LEU A 1 379 ? 25.938 7.006 -40.583 1.00 82.94 379 LEU A N 1
ATOM 2960 C CA . LEU A 1 379 ? 25.013 5.874 -40.460 1.00 82.94 379 LEU A CA 1
ATOM 2961 C C . LEU A 1 379 ? 24.940 5.352 -39.020 1.00 82.94 379 LEU A C 1
ATOM 2963 O O . LEU A 1 379 ? 23.852 5.025 -38.551 1.00 82.94 379 LEU A O 1
ATOM 2967 N N . GLY A 1 380 ? 26.069 5.311 -38.311 1.00 83.44 380 GLY A N 1
ATOM 2968 C CA . GLY A 1 380 ? 26.119 4.931 -36.901 1.00 83.44 380 GLY A CA 1
ATOM 2969 C C . GLY A 1 380 ? 25.382 5.900 -35.985 1.00 83.44 380 GLY A C 1
ATOM 2970 O O . GLY A 1 380 ? 24.604 5.456 -35.144 1.00 83.44 380 GLY A O 1
ATOM 2971 N N . LEU A 1 381 ? 25.539 7.211 -36.199 1.00 87.12 381 LEU A N 1
ATOM 2972 C CA . LEU A 1 381 ? 24.791 8.225 -35.452 1.00 87.12 381 LEU A CA 1
ATOM 2973 C C . LEU A 1 381 ? 23.282 8.098 -35.688 1.00 87.12 381 LEU A C 1
ATOM 2975 O O . LEU A 1 381 ? 22.522 8.049 -34.725 1.00 87.12 381 LEU A O 1
ATOM 2979 N N . ILE A 1 382 ? 22.841 7.986 -36.948 1.00 85.38 382 ILE A N 1
ATOM 2980 C CA . ILE A 1 382 ? 21.416 7.803 -37.279 1.00 85.38 382 ILE A CA 1
ATOM 2981 C C . ILE A 1 382 ? 20.862 6.549 -36.593 1.00 85.38 382 ILE A C 1
ATOM 2983 O O . ILE A 1 382 ? 19.765 6.584 -36.035 1.00 85.38 382 ILE A O 1
ATOM 2987 N N . LEU A 1 383 ? 21.626 5.455 -36.597 1.00 81.56 383 LEU A N 1
ATOM 2988 C CA . LEU A 1 383 ? 21.219 4.199 -35.980 1.00 81.56 383 LEU A CA 1
ATOM 2989 C C . LEU A 1 383 ? 21.087 4.329 -34.454 1.00 81.56 383 LEU A C 1
ATOM 2991 O O . LEU A 1 383 ? 20.037 3.968 -33.924 1.00 81.56 383 LEU A O 1
ATOM 2995 N N . ILE A 1 384 ? 22.070 4.917 -33.763 1.00 83.12 384 ILE A N 1
ATOM 2996 C CA . ILE A 1 384 ? 22.000 5.156 -32.308 1.00 83.12 384 ILE A CA 1
ATOM 2997 C C . ILE A 1 384 ? 20.828 6.077 -31.961 1.00 83.12 384 ILE A C 1
ATOM 2999 O O . ILE A 1 384 ? 20.010 5.731 -31.110 1.00 83.12 384 ILE A O 1
ATOM 3003 N N . TYR A 1 385 ? 20.685 7.216 -32.644 1.00 84.81 385 TYR A N 1
ATOM 3004 C CA . TYR A 1 385 ? 19.584 8.143 -32.372 1.00 84.81 385 TYR A CA 1
ATOM 3005 C C . TYR A 1 385 ? 18.215 7.513 -32.637 1.00 84.81 385 TYR A C 1
ATOM 3007 O O . TYR A 1 385 ? 17.281 7.757 -31.876 1.00 84.81 385 TYR A O 1
ATOM 3015 N N . SER A 1 386 ? 18.088 6.663 -33.662 1.00 77.25 386 SER A N 1
ATOM 3016 C CA . SER A 1 386 ? 16.843 5.929 -33.916 1.00 77.25 386 SER A CA 1
ATOM 3017 C C . SER A 1 386 ? 16.513 4.925 -32.804 1.00 77.25 386 SER A C 1
ATOM 3019 O O . SER A 1 386 ? 15.349 4.790 -32.434 1.00 77.25 386 SER A O 1
ATOM 3021 N N . GLN A 1 387 ? 17.523 4.274 -32.215 1.00 77.94 387 GLN A N 1
ATOM 3022 C CA . GLN A 1 387 ? 17.349 3.358 -31.084 1.00 77.94 387 GLN A CA 1
ATOM 3023 C C . GLN A 1 387 ? 16.971 4.108 -29.799 1.00 77.94 387 GLN A C 1
ATOM 3025 O O . GLN A 1 387 ? 16.058 3.681 -29.095 1.00 77.94 387 GLN A O 1
ATOM 3030 N N . VAL A 1 388 ? 17.590 5.263 -29.531 1.00 80.50 388 VAL A N 1
ATOM 3031 C CA . VAL A 1 388 ? 17.221 6.146 -28.407 1.00 80.50 388 VAL A CA 1
ATOM 3032 C C . VAL A 1 388 ? 15.802 6.696 -28.574 1.00 80.50 388 VAL A C 1
ATOM 3034 O O . VAL A 1 388 ? 15.023 6.700 -27.623 1.00 80.50 388 VAL A O 1
ATOM 3037 N 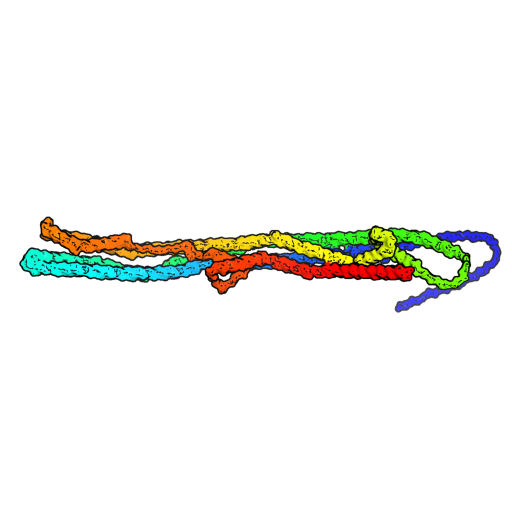N . ALA A 1 389 ? 15.416 7.097 -29.788 1.00 78.44 389 ALA A N 1
ATOM 3038 C CA . ALA A 1 389 ? 14.054 7.546 -30.075 1.00 78.44 389 ALA A CA 1
ATOM 3039 C C . ALA A 1 389 ? 13.021 6.424 -29.871 1.00 78.44 389 ALA A C 1
ATOM 3041 O O . ALA A 1 389 ? 11.946 6.669 -29.322 1.00 78.44 389 ALA A O 1
ATOM 3042 N N . LEU A 1 390 ? 13.357 5.190 -30.261 1.00 72.75 390 LEU A N 1
ATOM 3043 C CA . LEU A 1 390 ? 12.518 4.015 -30.037 1.00 72.75 390 LEU A CA 1
ATOM 3044 C C . LEU A 1 390 ? 12.328 3.746 -28.535 1.00 72.75 390 LEU A C 1
ATOM 3046 O O . LEU A 1 390 ? 11.198 3.578 -28.083 1.00 72.75 390 LEU A O 1
ATOM 3050 N N . ILE A 1 391 ? 13.411 3.788 -27.753 1.00 72.12 391 ILE A N 1
ATOM 3051 C CA . ILE A 1 391 ? 13.379 3.694 -26.283 1.00 72.12 391 ILE A CA 1
ATOM 3052 C C . ILE A 1 391 ? 12.488 4.786 -25.680 1.00 72.12 391 ILE A C 1
ATOM 3054 O O . ILE A 1 391 ? 11.626 4.485 -24.857 1.00 72.12 391 ILE A O 1
ATOM 3058 N N . GLY A 1 392 ? 12.643 6.038 -26.120 1.00 72.06 392 GLY A N 1
ATOM 3059 C CA . GLY A 1 392 ? 11.831 7.163 -25.648 1.00 72.06 392 GLY A CA 1
ATOM 3060 C C . GLY A 1 392 ? 10.340 7.005 -25.965 1.00 72.06 392 GLY A C 1
ATOM 3061 O O . GLY A 1 392 ? 9.492 7.306 -25.124 1.00 72.06 392 GLY A O 1
ATOM 3062 N N . TYR A 1 393 ? 10.009 6.475 -27.145 1.00 71.38 393 TYR A N 1
ATOM 3063 C CA . TYR A 1 393 ? 8.632 6.150 -27.521 1.00 71.38 393 TYR A CA 1
ATOM 3064 C C . TYR A 1 393 ? 8.035 5.055 -26.621 1.00 71.38 393 TYR A C 1
ATOM 3066 O O . TYR A 1 393 ? 6.915 5.202 -26.122 1.00 71.38 393 TYR A O 1
ATOM 3074 N N . PHE A 1 394 ? 8.796 3.989 -26.355 1.00 64.06 394 PHE A N 1
ATOM 3075 C CA . PHE A 1 394 ? 8.375 2.915 -25.452 1.00 64.06 394 PHE A CA 1
ATOM 3076 C C . PHE A 1 394 ? 8.208 3.397 -24.006 1.00 64.06 394 PHE A C 1
ATOM 3078 O O . PHE A 1 394 ? 7.215 3.045 -23.363 1.00 64.06 394 PHE A O 1
ATOM 3085 N N . ARG A 1 395 ? 9.112 4.262 -23.525 1.00 65.94 395 ARG A N 1
ATOM 3086 C CA . ARG A 1 395 ? 9.031 4.908 -22.206 1.00 65.94 395 ARG A CA 1
ATOM 3087 C C . ARG A 1 395 ? 7.683 5.618 -22.040 1.00 65.94 395 ARG A C 1
ATOM 3089 O O . ARG A 1 395 ? 6.918 5.293 -21.133 1.00 65.94 395 ARG A O 1
ATOM 3096 N N . MET A 1 396 ? 7.317 6.504 -22.972 1.00 61.09 396 MET A N 1
ATOM 3097 C CA . MET A 1 396 ? 6.058 7.264 -22.887 1.00 61.09 396 MET A CA 1
ATOM 3098 C C . MET A 1 396 ? 4.796 6.392 -22.941 1.00 61.09 396 MET A C 1
ATOM 3100 O O . MET A 1 396 ? 3.800 6.717 -22.295 1.00 61.09 396 MET A O 1
ATOM 3104 N N . ARG A 1 397 ? 4.806 5.295 -23.706 1.00 64.38 397 ARG A N 1
ATOM 3105 C CA . ARG A 1 397 ? 3.614 4.451 -23.884 1.00 64.38 397 ARG A CA 1
ATOM 3106 C C . ARG A 1 397 ? 3.372 3.498 -22.710 1.00 64.38 397 ARG A C 1
ATOM 3108 O O . ARG A 1 397 ? 2.225 3.097 -22.512 1.00 64.38 397 ARG A O 1
ATOM 3115 N N . HIS A 1 398 ? 4.406 3.097 -21.966 1.00 56.38 398 HIS A N 1
ATOM 3116 C CA . HIS A 1 398 ? 4.303 1.984 -21.004 1.00 56.38 398 HIS A CA 1
ATOM 3117 C C . HIS A 1 398 ? 4.535 2.354 -19.534 1.00 56.38 398 HIS A C 1
ATOM 3119 O O . HIS A 1 398 ? 4.153 1.569 -18.668 1.00 56.38 398 HIS A O 1
ATOM 3125 N N . HIS A 1 399 ? 5.003 3.571 -19.229 1.00 55.66 399 HIS A N 1
ATOM 3126 C CA . HIS A 1 399 ? 4.948 4.121 -17.865 1.00 55.66 399 HIS A CA 1
ATOM 3127 C C . HIS A 1 399 ? 3.582 4.005 -17.160 1.00 55.66 399 HIS A C 1
ATOM 3129 O O . HIS A 1 399 ? 3.577 3.666 -15.975 1.00 55.66 399 HIS A O 1
ATOM 3135 N N . PRO A 1 400 ? 2.421 4.255 -17.809 1.00 56.97 400 PRO A N 1
ATOM 3136 C CA . PRO A 1 400 ? 1.151 4.198 -17.090 1.00 56.97 400 PRO A CA 1
ATOM 3137 C C . PRO A 1 400 ? 0.752 2.767 -16.709 1.00 56.97 400 PRO A C 1
ATOM 3139 O O . PRO A 1 400 ? 0.136 2.580 -15.672 1.00 56.97 400 PRO A O 1
ATOM 3142 N N . VAL A 1 401 ? 1.137 1.746 -17.484 1.00 58.78 401 VAL A N 1
ATOM 3143 C CA . VAL A 1 401 ? 0.649 0.367 -17.288 1.00 58.78 401 VAL A CA 1
ATOM 3144 C C . VAL A 1 401 ? 1.161 -0.236 -15.978 1.00 58.78 401 VAL A C 1
ATOM 3146 O O . VAL A 1 401 ? 0.382 -0.800 -15.212 1.00 58.78 401 VAL A O 1
ATOM 3149 N N . LEU A 1 402 ? 2.456 -0.078 -15.684 1.00 57.97 402 LEU A N 1
ATOM 3150 C CA . LEU A 1 402 ? 3.041 -0.611 -14.451 1.00 57.97 402 LEU A CA 1
ATOM 3151 C C . LEU A 1 402 ? 2.605 0.200 -13.221 1.00 57.97 402 LEU A C 1
ATOM 3153 O O . LEU A 1 402 ? 2.313 -0.377 -12.176 1.00 57.97 402 LEU A O 1
ATOM 3157 N N . ALA A 1 403 ? 2.491 1.526 -13.357 1.00 60.03 403 ALA A N 1
ATOM 3158 C CA . ALA A 1 403 ? 2.005 2.394 -12.287 1.00 60.03 403 ALA A CA 1
ATOM 3159 C C . ALA A 1 403 ? 0.553 2.071 -11.895 1.00 60.03 403 ALA A C 1
ATOM 3161 O O . ALA A 1 403 ? 0.248 1.992 -10.707 1.00 60.03 403 ALA A O 1
ATOM 3162 N N . THR A 1 404 ? -0.325 1.819 -12.872 1.00 64.50 404 THR A N 1
ATOM 3163 C CA . THR A 1 404 ? -1.717 1.421 -12.612 1.00 64.50 404 THR A CA 1
ATOM 3164 C C . THR A 1 404 ? -1.807 0.028 -11.981 1.00 64.50 404 THR A C 1
ATOM 3166 O O . THR A 1 404 ? -2.626 -0.174 -11.089 1.00 64.50 404 THR A O 1
ATOM 3169 N N . ALA A 1 405 ? -0.940 -0.916 -12.367 1.00 65.56 405 ALA A N 1
ATOM 3170 C CA . ALA A 1 405 ? -0.889 -2.240 -11.738 1.00 65.56 405 ALA A CA 1
ATOM 3171 C C . ALA A 1 405 ? -0.449 -2.174 -10.261 1.00 65.56 405 ALA A C 1
ATOM 3173 O O . ALA A 1 405 ? -1.067 -2.800 -9.403 1.00 65.56 405 ALA A O 1
ATOM 3174 N N . LEU A 1 406 ? 0.573 -1.369 -9.945 1.00 65.75 406 LEU A N 1
ATOM 3175 C CA . LEU A 1 406 ? 1.036 -1.125 -8.568 1.00 65.75 406 LEU A CA 1
ATOM 3176 C C . LEU A 1 406 ? -0.021 -0.415 -7.707 1.00 65.75 406 LEU A C 1
ATOM 3178 O O . LEU A 1 406 ? -0.180 -0.742 -6.530 1.00 65.75 406 LEU A O 1
ATOM 3182 N N . GLN A 1 407 ? -0.762 0.531 -8.289 1.00 68.88 407 GLN A N 1
ATOM 3183 C CA . GLN A 1 407 ? -1.890 1.181 -7.615 1.00 68.88 407 GLN A CA 1
ATOM 3184 C C . GLN A 1 407 ? -3.011 0.179 -7.320 1.00 68.88 407 GLN A C 1
ATOM 3186 O O . GLN A 1 407 ? -3.419 0.068 -6.170 1.00 68.88 407 GLN A O 1
ATOM 3191 N N . GLY A 1 408 ? -3.410 -0.638 -8.300 1.00 74.62 408 GLY A N 1
ATOM 3192 C CA . GLY A 1 408 ? -4.433 -1.670 -8.101 1.00 74.62 408 GLY A CA 1
ATOM 3193 C C . GLY A 1 408 ? -4.056 -2.719 -7.046 1.00 74.62 408 GLY A C 1
ATOM 3194 O O . GLY A 1 408 ? -4.911 -3.138 -6.263 1.00 74.62 408 GLY A O 1
ATOM 3195 N N . LEU A 1 409 ? -2.774 -3.104 -6.968 1.00 76.00 409 LEU A N 1
ATOM 3196 C CA . LEU A 1 409 ? -2.262 -3.970 -5.896 1.00 76.00 409 LEU A CA 1
ATOM 3197 C C . LEU A 1 409 ? -2.399 -3.314 -4.518 1.00 76.00 409 LEU A C 1
ATOM 3199 O O . LEU A 1 409 ? -2.791 -3.972 -3.555 1.00 76.00 409 LEU A O 1
ATOM 3203 N N . THR A 1 410 ? -2.089 -2.022 -4.430 1.00 78.38 410 THR A N 1
ATOM 3204 C CA . THR A 1 410 ? -2.162 -1.263 -3.179 1.00 78.38 410 THR A CA 1
ATOM 3205 C C . THR A 1 410 ? -3.603 -1.086 -2.714 1.00 78.38 410 THR A C 1
ATOM 3207 O O . THR A 1 410 ? -3.901 -1.352 -1.552 1.00 78.38 410 THR A O 1
ATOM 3210 N N . ASP A 1 411 ? -4.503 -0.705 -3.619 1.00 83.25 411 ASP A N 1
ATOM 3211 C CA . ASP A 1 411 ? -5.921 -0.510 -3.314 1.00 83.25 411 ASP A CA 1
ATOM 3212 C C . ASP A 1 411 ? -6.564 -1.823 -2.853 1.00 83.25 411 ASP A C 1
ATOM 3214 O O . ASP A 1 411 ? -7.239 -1.862 -1.828 1.00 83.25 411 ASP A O 1
ATOM 3218 N N . THR A 1 412 ? -6.256 -2.935 -3.527 1.00 83.69 412 THR A N 1
ATOM 3219 C CA . THR A 1 412 ? -6.758 -4.257 -3.119 1.00 83.69 412 THR A CA 1
ATOM 3220 C C . THR A 1 412 ? -6.220 -4.677 -1.752 1.00 83.69 412 THR A C 1
ATOM 3222 O O . THR A 1 412 ? -6.957 -5.230 -0.935 1.00 83.69 412 THR A O 1
ATOM 3225 N N . ALA A 1 413 ? -4.935 -4.428 -1.485 1.00 84.62 413 ALA A N 1
ATOM 3226 C CA . ALA A 1 413 ? -4.342 -4.707 -0.182 1.00 84.62 413 ALA A CA 1
ATOM 3227 C C . ALA A 1 413 ? -5.009 -3.881 0.927 1.00 84.62 413 ALA A C 1
ATOM 3229 O O . ALA A 1 413 ? -5.307 -4.423 1.994 1.00 84.62 413 ALA A O 1
ATOM 3230 N N . LEU A 1 414 ? -5.281 -2.598 0.670 1.00 85.88 414 LEU A N 1
ATOM 3231 C CA . LEU A 1 414 ? -5.990 -1.726 1.602 1.00 85.88 414 LEU A CA 1
ATOM 3232 C C . LEU A 1 414 ? -7.413 -2.214 1.848 1.00 85.88 414 LEU A C 1
ATOM 3234 O O . LEU A 1 414 ? -7.782 -2.391 3.005 1.00 85.88 414 LEU A O 1
ATOM 3238 N N . ASP A 1 415 ? -8.179 -2.498 0.798 1.00 86.94 415 ASP A N 1
ATOM 3239 C CA . ASP A 1 415 ? -9.551 -2.997 0.918 1.00 86.94 415 ASP A CA 1
ATOM 3240 C C . ASP A 1 415 ? -9.611 -4.319 1.689 1.00 86.94 415 ASP A C 1
ATOM 3242 O O . ASP A 1 415 ? -10.481 -4.515 2.548 1.00 86.94 415 ASP A O 1
ATOM 3246 N N . TYR A 1 416 ? -8.656 -5.218 1.445 1.00 85.69 416 TYR A N 1
ATOM 3247 C CA . TYR A 1 416 ? -8.563 -6.478 2.171 1.00 85.69 416 TYR A CA 1
ATOM 3248 C C . TYR A 1 416 ? -8.291 -6.263 3.666 1.00 85.69 416 TYR A C 1
ATOM 3250 O O . TYR A 1 416 ? -9.022 -6.793 4.508 1.00 85.69 416 TYR A O 1
ATOM 3258 N N . VAL A 1 417 ? -7.250 -5.496 4.021 1.00 85.94 417 VAL A N 1
ATOM 3259 C CA . VAL A 1 417 ? -6.918 -5.262 5.438 1.00 85.94 417 VAL A CA 1
ATOM 3260 C C . VAL A 1 417 ? -8.065 -4.530 6.120 1.00 85.94 417 VAL A C 1
ATOM 3262 O O . VAL A 1 417 ? -8.486 -4.928 7.202 1.00 85.94 417 VAL A O 1
ATOM 3265 N N . ASN A 1 418 ? -8.621 -3.519 5.460 1.00 89.12 418 ASN A N 1
ATOM 3266 C CA . ASN A 1 418 ? -9.705 -2.713 5.989 1.00 89.12 418 ASN A CA 1
ATOM 3267 C C . ASN A 1 418 ? -10.953 -3.560 6.284 1.00 89.12 418 ASN A C 1
ATOM 3269 O O . ASN A 1 418 ? -11.459 -3.566 7.406 1.00 89.12 418 ASN A O 1
ATOM 3273 N N . SER A 1 419 ? -11.412 -4.346 5.306 1.00 87.06 419 SER A N 1
ATOM 3274 C CA . SER A 1 419 ? -12.568 -5.237 5.484 1.00 87.06 419 SER A CA 1
ATOM 3275 C C . SER A 1 419 ? -12.329 -6.300 6.558 1.00 87.06 419 SER A C 1
ATOM 3277 O O . SER A 1 419 ? -13.228 -6.573 7.355 1.00 87.06 419 SER A O 1
ATOM 3279 N N . THR A 1 420 ? -11.112 -6.843 6.640 1.00 86.25 420 THR A N 1
ATOM 3280 C CA . THR A 1 420 ? -10.737 -7.819 7.671 1.00 86.25 420 THR A CA 1
ATOM 3281 C C . THR A 1 420 ? -10.742 -7.189 9.064 1.00 86.25 420 THR A C 1
ATOM 3283 O O . THR A 1 420 ? -11.322 -7.767 9.980 1.00 86.25 420 THR A O 1
ATOM 3286 N N . MET A 1 421 ? -10.155 -5.999 9.240 1.00 87.38 421 MET A N 1
ATOM 3287 C CA . MET A 1 421 ? -10.107 -5.304 10.535 1.00 87.38 421 MET A CA 1
ATOM 3288 C C . MET A 1 421 ? -11.500 -4.896 11.014 1.00 87.38 421 MET A C 1
ATOM 3290 O O . MET A 1 421 ? -11.851 -5.179 12.157 1.00 87.38 421 MET A O 1
ATOM 3294 N N . TYR A 1 422 ? -12.323 -4.298 10.147 1.00 89.00 422 TYR A N 1
ATOM 3295 C CA . TYR A 1 422 ? -13.696 -3.934 10.507 1.00 89.00 422 TYR A CA 1
ATOM 3296 C C . TYR A 1 422 ? -14.574 -5.166 10.763 1.00 89.00 422 TYR A C 1
ATOM 3298 O O . TYR A 1 422 ? -15.358 -5.170 11.712 1.00 89.00 422 TYR A O 1
ATOM 3306 N N . GLY A 1 423 ? -14.436 -6.231 9.966 1.00 88.75 423 GLY A N 1
ATOM 3307 C CA . GLY A 1 423 ? -15.164 -7.486 10.181 1.00 88.75 423 GLY A CA 1
ATOM 3308 C C . GLY A 1 423 ? -14.802 -8.153 11.512 1.00 88.75 423 GLY A C 1
ATOM 3309 O O . GLY A 1 423 ? -15.685 -8.546 12.279 1.00 88.75 423 GLY A O 1
ATOM 3310 N N . ALA A 1 424 ? -13.506 -8.209 11.820 1.00 87.06 424 ALA A N 1
ATOM 3311 C CA . ALA A 1 424 ? -12.976 -8.690 13.091 1.00 87.06 424 ALA A CA 1
ATOM 3312 C C . ALA A 1 424 ? -13.464 -7.847 14.280 1.00 87.06 424 ALA A C 1
ATOM 3314 O O . ALA A 1 424 ? -13.954 -8.396 15.265 1.00 87.06 424 ALA A O 1
ATOM 3315 N N . SER A 1 425 ? -13.371 -6.520 14.169 1.00 89.44 425 SER A N 1
ATOM 3316 C CA . SER A 1 425 ? -13.765 -5.578 15.220 1.00 89.44 425 SER A CA 1
ATOM 3317 C C . SER A 1 425 ? -15.263 -5.649 15.530 1.00 89.44 425 SER A C 1
ATOM 3319 O O . SER A 1 425 ? -15.649 -5.714 16.696 1.00 89.44 425 SER A O 1
ATOM 3321 N N . ARG A 1 426 ? -16.119 -5.762 14.505 1.00 90.19 426 ARG A N 1
ATOM 3322 C CA . ARG A 1 426 ? -17.567 -5.967 14.686 1.00 90.19 426 ARG A CA 1
ATOM 3323 C C . ARG A 1 426 ? -17.908 -7.278 15.376 1.00 90.19 426 ARG A C 1
ATOM 3325 O O . ARG A 1 426 ? -18.753 -7.298 16.271 1.00 90.19 426 ARG A O 1
ATOM 3332 N N . THR A 1 427 ? -17.260 -8.363 14.960 1.00 88.38 427 THR A N 1
ATOM 3333 C CA . THR A 1 427 ? -17.472 -9.689 15.558 1.00 88.38 427 THR A CA 1
ATOM 3334 C C . THR A 1 427 ? -17.074 -9.661 17.031 1.00 88.38 427 THR A C 1
ATOM 3336 O O . THR A 1 427 ? -17.868 -10.026 17.895 1.00 88.38 427 THR A O 1
ATOM 3339 N N . PHE A 1 428 ? -15.897 -9.102 17.322 1.00 88.06 428 PHE A N 1
ATOM 3340 C CA . PHE A 1 428 ? -15.404 -8.906 18.681 1.00 88.06 428 PHE A CA 1
ATOM 3341 C C . PHE A 1 428 ? -16.360 -8.071 19.542 1.00 88.06 428 PHE A C 1
ATOM 3343 O O . PHE A 1 428 ? -16.711 -8.485 20.648 1.00 88.06 428 PHE A O 1
ATOM 3350 N N . ALA A 1 429 ? -16.808 -6.916 19.042 1.00 89.75 429 ALA A N 1
ATOM 3351 C CA . ALA A 1 429 ? -17.725 -6.038 19.763 1.00 89.75 429 ALA A CA 1
ATOM 3352 C C . ALA A 1 429 ? -19.071 -6.724 20.035 1.00 89.75 429 ALA A C 1
ATOM 3354 O O . ALA A 1 429 ? -19.587 -6.644 21.147 1.00 89.75 429 ALA A O 1
ATOM 3355 N N . THR A 1 430 ? -19.615 -7.448 19.053 1.00 90.38 430 THR A N 1
ATOM 3356 C CA . THR A 1 430 ? -20.890 -8.168 19.185 1.00 90.38 430 THR A CA 1
ATOM 3357 C C . THR A 1 430 ? -20.805 -9.251 20.257 1.00 90.38 430 THR A C 1
ATOM 3359 O O . THR A 1 430 ? -21.621 -9.268 21.177 1.00 90.38 430 THR A O 1
ATOM 3362 N N . GLU A 1 431 ? -19.796 -10.122 20.191 1.00 86.75 431 GLU A N 1
ATOM 3363 C CA . GLU A 1 431 ? -19.616 -11.207 21.165 1.00 86.75 431 GLU A CA 1
ATOM 3364 C C . GLU A 1 431 ? -19.344 -10.680 22.572 1.00 86.75 431 GLU A C 1
ATOM 3366 O O . GLU A 1 431 ? -19.921 -11.161 23.551 1.00 86.75 431 GLU A O 1
ATOM 3371 N N . THR A 1 432 ? -18.514 -9.643 22.672 1.00 86.69 432 THR A N 1
ATOM 3372 C CA . THR A 1 432 ? -18.214 -8.990 23.945 1.00 86.69 432 THR A CA 1
ATOM 3373 C C . THR A 1 432 ? -19.470 -8.359 24.542 1.00 86.69 432 THR A C 1
ATOM 3375 O O . THR A 1 432 ? -19.755 -8.556 25.721 1.00 86.69 432 THR A O 1
ATOM 3378 N N . ASN A 1 433 ? -20.278 -7.665 23.738 1.00 90.31 433 ASN A N 1
ATOM 3379 C CA . ASN A 1 433 ? -21.518 -7.043 24.202 1.00 90.31 433 ASN A CA 1
ATOM 3380 C C . ASN A 1 433 ? -22.579 -8.068 24.616 1.00 90.31 433 ASN A C 1
ATOM 3382 O O . ASN A 1 433 ? -23.306 -7.810 25.574 1.00 90.31 433 ASN A O 1
ATOM 3386 N N . ILE A 1 434 ? -22.646 -9.232 23.959 1.00 88.44 434 ILE A N 1
ATOM 3387 C CA . ILE A 1 434 ? -23.501 -10.349 24.391 1.00 88.44 434 ILE A CA 1
ATOM 3388 C C . ILE A 1 434 ? -23.056 -10.856 25.769 1.00 88.44 434 ILE A C 1
ATOM 3390 O O . ILE A 1 434 ? -23.891 -11.029 26.657 1.00 88.44 434 ILE A O 1
ATOM 3394 N N . ALA A 1 435 ? -21.750 -11.048 25.977 1.00 85.38 435 ALA A N 1
ATOM 3395 C CA . ALA A 1 435 ? -21.217 -11.487 27.266 1.00 85.38 435 ALA A CA 1
ATOM 3396 C C . ALA A 1 435 ? -21.481 -10.458 28.382 1.00 85.38 435 ALA A C 1
ATOM 3398 O O . ALA A 1 435 ? -21.953 -10.827 29.458 1.00 85.38 435 ALA A O 1
ATOM 3399 N N . ILE A 1 436 ? -21.252 -9.166 28.114 1.00 86.81 436 ILE A N 1
ATOM 3400 C CA . ILE A 1 436 ? -21.540 -8.085 29.070 1.00 86.81 436 ILE A CA 1
ATOM 3401 C C . ILE A 1 436 ? -23.048 -8.015 29.365 1.00 86.81 436 ILE A C 1
ATOM 3403 O O . ILE A 1 436 ? -23.429 -7.868 30.523 1.00 86.81 436 ILE A O 1
ATOM 3407 N N . ALA A 1 437 ? -23.920 -8.170 28.363 1.00 89.56 437 ALA A N 1
ATOM 3408 C CA . ALA A 1 437 ? -25.371 -8.171 28.571 1.00 89.56 437 ALA A CA 1
ATOM 3409 C C . ALA A 1 437 ? -25.843 -9.362 29.423 1.00 89.56 437 ALA A C 1
ATOM 3411 O O . ALA A 1 437 ? -26.691 -9.198 30.303 1.00 89.56 437 ALA A O 1
ATOM 3412 N N . SER A 1 438 ? -25.270 -10.550 29.204 1.00 87.50 438 SER A N 1
ATOM 3413 C CA . SER A 1 438 ? -25.538 -11.723 30.044 1.00 87.50 438 SER A CA 1
ATOM 3414 C C . SER A 1 438 ? -25.129 -11.473 31.495 1.00 87.50 438 SER A C 1
ATOM 3416 O O . SER A 1 438 ? -25.852 -11.852 32.412 1.00 87.50 438 SER A O 1
ATOM 3418 N N . MET A 1 439 ? -23.988 -10.820 31.704 1.00 82.38 439 MET A N 1
ATOM 3419 C CA . MET A 1 439 ? -23.481 -10.481 33.030 1.00 82.38 439 MET A CA 1
ATOM 3420 C C . MET A 1 439 ? -24.338 -9.420 33.728 1.00 82.38 439 MET A C 1
ATOM 3422 O O . MET A 1 439 ? -24.662 -9.560 34.902 1.00 82.38 439 MET A O 1
ATOM 3426 N N . GLU A 1 440 ? -24.739 -8.378 33.003 1.00 87.94 440 GLU A N 1
ATOM 3427 C CA . GLU A 1 440 ? -25.668 -7.359 33.496 1.00 87.94 440 GLU A CA 1
ATOM 3428 C C . GLU A 1 440 ? -26.997 -7.988 33.932 1.00 87.94 440 GLU A C 1
ATOM 3430 O O . GLU A 1 440 ? -27.515 -7.669 35.000 1.00 87.94 440 GLU A O 1
ATOM 3435 N N . THR A 1 441 ? -27.506 -8.942 33.147 1.00 90.56 441 THR A N 1
ATOM 3436 C CA . THR A 1 441 ? -28.732 -9.680 33.472 1.00 90.56 441 THR A CA 1
ATOM 3437 C C . THR A 1 441 ? -28.559 -10.544 34.724 1.00 90.56 441 THR A C 1
ATOM 3439 O O . THR A 1 441 ? -29.429 -10.517 35.590 1.00 90.56 441 THR A O 1
ATOM 3442 N N . ASP A 1 442 ? -27.442 -11.272 34.867 1.00 85.75 442 ASP A N 1
ATOM 3443 C CA . ASP A 1 442 ? -27.183 -12.103 36.058 1.00 85.75 442 ASP A CA 1
ATOM 3444 C C . ASP A 1 442 ? -27.001 -11.258 37.328 1.00 85.75 442 ASP A C 1
ATOM 3446 O O . ASP A 1 442 ? -27.548 -11.601 38.375 1.00 85.75 442 ASP A O 1
ATOM 3450 N N . LEU A 1 443 ? -26.299 -10.121 37.246 1.00 85.31 443 LEU A N 1
ATOM 3451 C CA . LEU A 1 443 ? -26.149 -9.199 38.377 1.00 85.31 443 LEU A CA 1
ATOM 3452 C C . LEU A 1 443 ? -27.492 -8.597 38.791 1.00 85.31 443 LEU A C 1
ATOM 3454 O O . LEU A 1 443 ? -27.821 -8.598 39.980 1.00 85.31 443 LEU A O 1
ATOM 3458 N N . ASN A 1 444 ? -28.277 -8.119 37.823 1.00 89.94 444 ASN A N 1
ATOM 3459 C CA . ASN A 1 444 ? -29.583 -7.530 38.096 1.00 89.94 444 ASN A CA 1
ATOM 3460 C C . ASN A 1 444 ? -30.577 -8.558 38.648 1.00 89.94 444 ASN A C 1
ATOM 3462 O O . ASN A 1 444 ? -31.320 -8.237 39.568 1.00 89.94 444 ASN A O 1
ATOM 3466 N N . ALA A 1 445 ? -30.564 -9.799 38.156 1.00 88.56 445 ALA A N 1
ATOM 3467 C CA . ALA A 1 445 ? -31.455 -10.849 38.644 1.00 88.56 445 ALA A CA 1
ATOM 3468 C C . ALA A 1 445 ? -31.018 -11.424 40.003 1.00 88.56 445 ALA A C 1
ATOM 3470 O O . ALA A 1 445 ? -31.848 -11.586 40.894 1.00 88.56 445 ALA A O 1
ATOM 3471 N N . SER A 1 446 ? -29.728 -11.737 40.171 1.00 83.75 446 SER A N 1
ATOM 3472 C CA . SER A 1 446 ? -29.223 -12.434 41.361 1.00 83.75 446 SER A CA 1
ATOM 3473 C C . SER A 1 446 ? -28.940 -11.490 42.533 1.00 83.75 446 SER A C 1
ATOM 3475 O O . SER A 1 446 ? -29.329 -11.787 43.657 1.00 83.75 446 SER A O 1
ATOM 3477 N N . VAL A 1 447 ? -28.210 -10.392 42.299 1.00 84.69 447 VAL A N 1
ATOM 3478 C CA . VAL A 1 447 ? -27.729 -9.507 43.376 1.00 84.69 447 VAL A CA 1
ATOM 3479 C C . VAL A 1 447 ? -28.740 -8.402 43.624 1.00 84.69 447 VAL A C 1
ATOM 3481 O O . VAL A 1 447 ? -29.294 -8.308 44.716 1.00 84.69 447 VAL A O 1
ATOM 3484 N N . PHE A 1 448 ? -29.023 -7.590 42.606 1.00 86.62 448 PHE A N 1
ATOM 3485 C CA . PHE A 1 448 ? -29.944 -6.470 42.773 1.00 86.62 448 PHE A CA 1
ATOM 3486 C C . PHE A 1 448 ? -31.392 -6.935 42.955 1.00 86.62 448 PHE A C 1
ATOM 3488 O O . PHE A 1 448 ? -32.103 -6.367 43.775 1.00 86.62 448 PHE A O 1
ATOM 3495 N N . GLY A 1 449 ? -31.797 -8.036 42.317 1.00 87.62 449 GLY A N 1
ATOM 3496 C CA . GLY A 1 449 ? -33.097 -8.665 42.549 1.00 87.62 449 GLY A CA 1
ATOM 3497 C C . GLY A 1 449 ? -33.300 -9.113 44.000 1.00 87.62 449 GLY A C 1
ATOM 3498 O O . GLY A 1 449 ? -34.382 -8.925 44.549 1.00 87.62 449 GLY A O 1
ATOM 3499 N N . ALA A 1 450 ? -32.255 -9.622 44.661 1.00 85.12 450 ALA A N 1
ATOM 3500 C CA . ALA A 1 450 ? -32.319 -9.974 46.080 1.00 85.12 450 ALA A CA 1
ATOM 3501 C C . ALA A 1 450 ? -32.427 -8.733 46.988 1.00 85.12 450 ALA A C 1
ATOM 3503 O O . ALA A 1 450 ? -33.164 -8.763 47.972 1.00 85.12 450 ALA A O 1
ATOM 3504 N N . ILE A 1 451 ? -31.764 -7.620 46.635 1.00 83.50 451 ILE A N 1
ATOM 3505 C CA . ILE A 1 451 ? -31.920 -6.328 47.334 1.00 83.50 451 ILE A CA 1
ATOM 3506 C C . ILE A 1 451 ? -33.361 -5.818 47.204 1.00 83.50 451 ILE A C 1
ATOM 3508 O O . ILE A 1 451 ? -33.956 -5.403 48.196 1.00 83.50 451 ILE A O 1
ATOM 3512 N N . VAL A 1 452 ? -33.920 -5.861 45.990 1.00 87.81 452 VAL A N 1
ATOM 3513 C CA . VAL A 1 452 ? -35.306 -5.456 45.705 1.00 87.81 452 VAL A CA 1
ATOM 3514 C C . VAL A 1 452 ? -36.288 -6.310 46.511 1.00 87.81 452 VAL A C 1
ATOM 3516 O O . VAL A 1 452 ? -37.183 -5.765 47.154 1.00 87.81 452 VAL A O 1
ATOM 3519 N N . HIS A 1 453 ? -36.089 -7.632 46.547 1.00 85.12 453 HIS A N 1
ATOM 3520 C CA . HIS A 1 453 ? -36.931 -8.541 47.327 1.00 85.12 453 HIS A CA 1
ATOM 3521 C C . HIS A 1 453 ? -36.877 -8.233 48.828 1.00 85.12 453 HIS A C 1
ATOM 3523 O O . HIS A 1 453 ? -37.922 -8.070 49.456 1.00 85.12 453 HIS A O 1
ATOM 3529 N N . ALA A 1 454 ? -35.674 -8.074 49.390 1.00 80.56 454 ALA A N 1
ATOM 3530 C CA . ALA A 1 454 ? -35.504 -7.716 50.797 1.00 80.56 454 ALA A CA 1
ATOM 3531 C C . ALA A 1 454 ? -36.174 -6.368 51.122 1.00 80.56 454 ALA A C 1
ATOM 3533 O O . ALA A 1 454 ? -36.880 -6.249 52.124 1.00 80.56 454 ALA A O 1
ATOM 3534 N N . ALA A 1 455 ? -36.015 -5.361 50.252 1.00 81.62 455 ALA A N 1
ATOM 3535 C CA . ALA A 1 455 ? -36.651 -4.057 50.427 1.00 81.62 455 ALA A CA 1
ATOM 3536 C C . ALA A 1 455 ? -38.189 -4.150 50.428 1.00 81.62 455 ALA A C 1
ATOM 3538 O O . ALA A 1 455 ? -38.838 -3.524 51.270 1.00 81.62 455 ALA A O 1
ATOM 3539 N N . SER A 1 456 ? -38.761 -4.974 49.544 1.00 84.62 456 SER A N 1
ATOM 3540 C CA . SER A 1 456 ? -40.204 -5.238 49.483 1.00 84.62 456 SER A CA 1
ATOM 3541 C C . SER A 1 456 ? -40.722 -5.951 50.740 1.00 84.62 456 SER A C 1
ATOM 3543 O O . SER A 1 456 ? -41.758 -5.565 51.290 1.00 84.62 456 SER A O 1
ATOM 3545 N N . GLU A 1 457 ? -40.021 -6.977 51.233 1.00 81.38 457 GLU A N 1
ATOM 3546 C CA . GLU A 1 457 ? -40.415 -7.703 52.452 1.00 81.38 457 GLU A CA 1
ATOM 3547 C C . GLU A 1 457 ? -40.439 -6.781 53.678 1.00 81.38 457 GLU A C 1
ATOM 3549 O O . GLU A 1 457 ? -41.404 -6.785 54.453 1.00 81.38 457 GLU A O 1
ATOM 3554 N N . LEU A 1 458 ? -39.432 -5.917 53.812 1.00 76.44 458 LEU A N 1
ATOM 3555 C CA . LEU A 1 458 ? -39.361 -4.921 54.882 1.00 76.44 458 LEU A CA 1
ATOM 3556 C C . LEU A 1 458 ? -40.443 -3.854 54.765 1.00 76.44 458 LEU A C 1
ATOM 3558 O O . LEU A 1 458 ? -41.048 -3.496 55.777 1.00 76.44 458 LEU A O 1
ATOM 3562 N N . GLY A 1 459 ? -40.719 -3.381 53.547 1.00 80.44 459 GLY A N 1
ATOM 3563 C CA . GLY A 1 459 ? -41.804 -2.435 53.294 1.00 80.44 459 GLY A CA 1
ATOM 3564 C C . GLY A 1 459 ? -43.154 -3.004 53.734 1.00 80.44 459 GLY A C 1
ATOM 3565 O O . GLY A 1 459 ? -43.903 -2.349 54.458 1.00 80.44 459 GLY A O 1
ATOM 3566 N N . SER A 1 460 ? -43.432 -4.264 53.383 1.00 81.12 460 SER A N 1
ATOM 3567 C CA . SER A 1 460 ? -44.672 -4.939 53.785 1.00 81.12 460 SER A CA 1
ATOM 3568 C C . SER A 1 460 ? -44.765 -5.169 55.300 1.00 81.12 460 SER A C 1
ATOM 3570 O O . SER A 1 460 ? -45.816 -4.944 55.902 1.00 81.12 460 SER A O 1
ATOM 3572 N N . THR A 1 461 ? -43.654 -5.539 55.942 1.00 77.38 461 THR A N 1
ATOM 3573 C CA . THR A 1 461 ? -43.579 -5.737 57.396 1.00 77.38 461 THR A CA 1
ATOM 3574 C C . THR A 1 461 ? -43.856 -4.438 58.144 1.00 77.38 461 THR A C 1
ATOM 3576 O O . THR A 1 461 ? -44.604 -4.425 59.126 1.00 77.38 461 THR A O 1
ATOM 3579 N N . LEU A 1 462 ? -43.282 -3.329 57.673 1.00 76.06 462 LEU A N 1
ATOM 3580 C CA . LEU A 1 462 ? -43.444 -2.029 58.307 1.00 76.06 462 LEU A CA 1
ATOM 3581 C C . LEU A 1 462 ? -44.902 -1.550 58.254 1.00 76.06 462 LEU A C 1
ATOM 3583 O O . LEU A 1 462 ? -45.431 -1.081 59.267 1.00 76.06 462 LEU A O 1
ATOM 3587 N N . ALA A 1 463 ? -45.586 -1.800 57.135 1.00 78.69 463 ALA A N 1
ATOM 3588 C CA . ALA A 1 463 ? -47.016 -1.544 56.991 1.00 78.69 463 ALA A CA 1
ATOM 3589 C C . ALA A 1 463 ? -47.873 -2.389 57.961 1.00 78.69 463 ALA A C 1
ATOM 3591 O O . ALA A 1 463 ? -48.836 -1.885 58.554 1.00 78.69 463 ALA A O 1
ATOM 3592 N N . VAL A 1 464 ? -47.513 -3.661 58.184 1.00 78.38 464 VAL A N 1
ATOM 3593 C CA . VAL A 1 464 ? -48.194 -4.529 59.165 1.00 78.38 464 VAL A CA 1
ATOM 3594 C C . VAL A 1 464 ? -48.015 -3.996 60.589 1.00 78.38 464 VAL A C 1
ATOM 3596 O O . VAL A 1 464 ? -48.993 -3.907 61.329 1.00 78.38 464 VAL A O 1
ATOM 3599 N N . VAL A 1 465 ? -46.806 -3.574 60.974 1.00 71.12 465 VAL A N 1
ATOM 3600 C CA . VAL A 1 465 ? -46.537 -3.008 62.312 1.00 71.12 465 VAL A CA 1
ATOM 3601 C C . VAL A 1 465 ? -47.345 -1.733 62.561 1.00 71.12 465 VAL A C 1
ATOM 3603 O O . VAL A 1 465 ? -47.951 -1.590 63.628 1.00 71.12 465 VAL A O 1
ATOM 3606 N N . GLN A 1 466 ? -47.398 -0.822 61.581 1.00 76.62 466 GLN A N 1
ATOM 3607 C CA . GLN A 1 466 ? -48.228 0.385 61.679 1.00 76.62 466 GLN A CA 1
ATOM 3608 C C . GLN A 1 466 ? -49.700 0.027 61.927 1.00 76.62 466 GLN A C 1
ATOM 3610 O O . GLN A 1 466 ? -50.350 0.619 62.793 1.00 76.62 466 GLN A O 1
ATOM 3615 N N . THR A 1 467 ? -50.208 -0.982 61.217 1.00 80.69 467 THR A N 1
ATOM 3616 C CA . THR A 1 467 ? -51.598 -1.441 61.342 1.00 80.69 467 THR A CA 1
ATOM 3617 C C . THR A 1 467 ? -51.870 -2.069 62.712 1.00 80.69 467 THR A C 1
ATOM 3619 O O . THR A 1 467 ? -52.827 -1.672 63.379 1.00 80.69 467 THR A O 1
ATOM 3622 N N . SER A 1 468 ? -50.993 -2.955 63.194 1.00 73.56 468 SER A N 1
ATOM 3623 C CA . SER A 1 468 ? -51.121 -3.605 64.509 1.00 73.56 468 SER A CA 1
ATOM 3624 C C . SER A 1 468 ? -51.112 -2.608 65.673 1.00 73.56 468 SER A C 1
ATOM 3626 O O . SER A 1 468 ? -51.886 -2.753 66.620 1.00 73.56 468 SER A O 1
ATOM 3628 N N . LEU A 1 469 ? -50.284 -1.558 65.606 1.00 69.94 469 LEU A N 1
ATOM 3629 C CA . LEU A 1 469 ? -50.269 -0.491 66.616 1.00 69.94 469 LEU A CA 1
ATOM 3630 C C . LEU A 1 469 ? -51.578 0.309 66.622 1.00 69.94 469 LEU A C 1
ATOM 3632 O O . LEU A 1 469 ? -52.113 0.619 67.688 1.00 69.94 469 LEU A O 1
ATOM 3636 N N . ILE A 1 470 ? -52.123 0.618 65.442 1.00 78.75 470 ILE A N 1
ATOM 3637 C CA . ILE A 1 470 ? -53.420 1.295 65.317 1.00 78.75 470 ILE A CA 1
ATOM 3638 C C . ILE A 1 470 ? -54.546 0.428 65.900 1.00 78.75 470 ILE A C 1
ATOM 3640 O O . ILE A 1 470 ? -55.412 0.940 66.616 1.00 78.75 470 ILE A O 1
ATOM 3644 N N . GLU A 1 471 ? -54.551 -0.870 65.598 1.00 75.81 471 GLU A N 1
ATOM 3645 C CA . GLU A 1 471 ? -55.562 -1.811 66.083 1.00 75.81 471 GLU A CA 1
ATOM 3646 C C . GLU A 1 471 ? -55.478 -2.028 67.594 1.00 75.81 471 GLU A C 1
ATOM 3648 O O . GLU A 1 471 ? -56.509 -1.965 68.265 1.00 75.81 471 GLU A O 1
ATOM 3653 N N . GLY A 1 472 ? -54.273 -2.179 68.150 1.00 70.12 472 GLY A N 1
ATOM 3654 C CA . GLY A 1 472 ? -54.067 -2.304 69.594 1.00 70.12 472 GLY A CA 1
ATOM 3655 C C . GLY A 1 472 ? -54.593 -1.094 70.369 1.00 70.12 472 GLY A C 1
ATOM 3656 O O . GLY A 1 472 ? -55.319 -1.250 71.353 1.00 70.12 472 GLY A O 1
ATOM 3657 N N . VAL A 1 473 ? -54.329 0.126 69.882 1.00 69.19 473 VAL A N 1
ATOM 3658 C CA . VAL A 1 473 ? -54.868 1.347 70.510 1.00 69.19 473 VAL A CA 1
ATOM 3659 C C . VAL A 1 473 ? -56.398 1.382 70.431 1.00 69.19 473 VAL A C 1
ATOM 3661 O O . VAL A 1 473 ? -57.060 1.747 71.406 1.00 69.19 473 VAL A O 1
ATOM 3664 N N . ARG A 1 474 ? -56.988 0.974 69.301 1.00 74.62 474 ARG A N 1
ATOM 3665 C CA . ARG A 1 474 ? -58.452 0.906 69.154 1.00 74.62 474 ARG A CA 1
ATOM 3666 C C . ARG A 1 474 ? -59.088 -0.163 70.040 1.00 74.62 474 ARG A C 1
ATOM 3668 O O . ARG A 1 474 ? -60.197 0.062 70.518 1.00 74.62 474 ARG A O 1
ATOM 3675 N N . ALA A 1 475 ? -58.415 -1.288 70.269 1.00 71.56 475 ALA A N 1
ATOM 3676 C CA . ALA A 1 475 ? -58.917 -2.367 71.115 1.00 71.56 475 ALA A CA 1
ATOM 3677 C C . ALA A 1 475 ? -59.042 -1.941 72.589 1.00 71.56 475 ALA A C 1
ATOM 3679 O O . ALA A 1 475 ? -60.023 -2.290 73.239 1.00 71.56 475 ALA A O 1
ATOM 3680 N N . VAL A 1 476 ? -58.092 -1.145 73.094 1.00 65.50 476 VAL A N 1
ATOM 3681 C CA . VAL A 1 476 ? -58.058 -0.705 74.502 1.00 65.50 476 VAL A CA 1
ATOM 3682 C C . VAL A 1 476 ? -58.917 0.540 74.748 1.00 65.50 476 VAL A C 1
ATOM 3684 O O . VAL A 1 476 ? -59.691 0.588 75.700 1.00 65.50 476 VAL A O 1
ATOM 3687 N N . PHE A 1 477 ? -58.814 1.561 73.890 1.00 62.84 477 PHE A N 1
ATOM 3688 C CA . PHE A 1 477 ? -59.466 2.864 74.115 1.00 62.84 477 PHE A CA 1
ATOM 3689 C C . PHE A 1 477 ? -60.791 3.042 73.358 1.00 62.84 477 PHE A C 1
ATOM 3691 O O . PHE A 1 477 ? -61.465 4.071 73.505 1.00 62.84 477 PHE A O 1
ATOM 3698 N N . GLY A 1 478 ? -61.165 2.073 72.517 1.00 66.12 478 GLY A N 1
ATOM 3699 C CA . GLY A 1 478 ? -62.284 2.201 71.590 1.00 66.12 478 GLY A CA 1
ATOM 3700 C C . GLY A 1 478 ? -62.129 3.404 70.648 1.00 66.12 478 GLY A C 1
ATOM 3701 O O . GLY A 1 478 ? -61.060 3.992 70.491 1.00 66.12 478 GLY A O 1
ATOM 3702 N N . ASN A 1 479 ? -63.236 3.843 70.049 1.00 71.69 479 ASN A N 1
ATOM 3703 C CA . ASN A 1 479 ? -63.268 5.046 69.201 1.00 71.69 479 ASN A CA 1
ATOM 3704 C C . ASN A 1 479 ? -63.421 6.359 70.006 1.00 71.69 479 ASN A C 1
ATOM 3706 O O . ASN A 1 479 ? -63.893 7.368 69.472 1.00 71.69 479 ASN A O 1
ATOM 3710 N N . GLY A 1 480 ? -63.065 6.349 71.296 1.00 71.62 480 GLY A N 1
ATOM 3711 C CA . GLY A 1 480 ? -63.232 7.478 72.212 1.00 71.62 480 GLY A CA 1
ATOM 3712 C C . GLY A 1 480 ? -62.261 8.645 71.974 1.00 71.62 480 GLY A C 1
ATOM 3713 O O . GLY A 1 480 ? -61.323 8.564 71.177 1.00 71.62 480 GLY A O 1
ATOM 3714 N N . LEU A 1 481 ? -62.470 9.748 72.708 1.00 75.50 481 LEU A N 1
ATOM 3715 C CA . LEU A 1 481 ? -61.632 10.959 72.647 1.00 75.50 481 LEU A CA 1
ATOM 3716 C C . LEU A 1 481 ? -60.150 10.650 72.944 1.00 75.50 481 LEU A C 1
ATOM 3718 O O . LEU A 1 481 ? -59.263 11.159 72.262 1.00 75.50 481 LEU A O 1
ATOM 3722 N N . PHE A 1 482 ? -59.894 9.765 73.914 1.00 69.19 482 PHE A N 1
ATOM 3723 C CA . PHE A 1 482 ? -58.547 9.332 74.298 1.00 69.19 482 PHE A CA 1
ATOM 3724 C C . PHE A 1 482 ? -57.859 8.484 73.218 1.00 69.19 482 PHE A C 1
ATOM 3726 O O . PHE A 1 482 ? -56.684 8.707 72.945 1.00 69.19 482 PHE A O 1
ATOM 3733 N N . GLY A 1 483 ? -58.589 7.599 72.528 1.00 69.25 483 GLY A N 1
ATOM 3734 C CA . GLY A 1 483 ? -58.041 6.806 71.422 1.00 69.25 483 GLY A CA 1
ATOM 3735 C C . GLY A 1 483 ? -57.562 7.678 70.257 1.00 69.25 483 GLY A C 1
ATOM 3736 O O . GLY A 1 483 ? -56.472 7.461 69.733 1.00 69.25 483 GLY A O 1
ATOM 3737 N N . LYS A 1 484 ? -58.318 8.729 69.901 1.00 78.44 484 LYS A N 1
ATOM 3738 C CA . LYS A 1 484 ? -57.902 9.706 68.874 1.00 78.44 484 LYS A CA 1
ATOM 3739 C C . LYS A 1 484 ? -56.674 10.516 69.288 1.00 78.44 484 LYS A C 1
ATOM 3741 O O . LYS A 1 484 ? -55.818 10.777 68.447 1.00 78.44 484 LYS A O 1
ATOM 3746 N N . LEU A 1 485 ? -56.590 10.911 70.560 1.00 75.88 485 LEU A N 1
ATOM 3747 C CA . LEU A 1 485 ? -55.457 11.677 71.078 1.00 75.88 485 LEU A CA 1
ATOM 3748 C C . LEU A 1 485 ? -54.170 10.837 71.056 1.00 75.88 485 LEU A C 1
ATOM 3750 O O . LEU A 1 485 ? -53.142 11.312 70.580 1.00 75.88 485 LEU A O 1
ATOM 3754 N N . ILE A 1 486 ? -54.246 9.576 71.492 1.00 73.38 486 ILE A N 1
ATOM 3755 C CA . ILE A 1 486 ? -53.109 8.646 71.488 1.00 73.38 486 ILE A CA 1
ATOM 3756 C C . ILE A 1 486 ? -52.692 8.306 70.054 1.00 73.38 486 ILE A C 1
ATOM 3758 O O . ILE A 1 486 ? -51.502 8.363 69.757 1.00 73.38 486 ILE A O 1
ATOM 3762 N N . LEU A 1 487 ? -53.641 8.052 69.141 1.00 78.88 487 LEU A N 1
ATOM 3763 C CA . LEU A 1 487 ? -53.320 7.846 67.722 1.00 78.88 487 LEU A CA 1
ATOM 3764 C C . LEU A 1 487 ? -52.611 9.063 67.116 1.00 78.88 487 LEU A C 1
ATOM 3766 O O . LEU A 1 487 ? -51.642 8.884 66.390 1.00 78.88 487 LEU A O 1
ATOM 3770 N N . ALA A 1 488 ? -53.057 10.290 67.409 1.00 80.69 488 ALA A N 1
ATOM 3771 C CA . ALA A 1 488 ? -52.433 11.505 66.879 1.00 80.69 488 ALA A CA 1
ATOM 3772 C C . ALA A 1 488 ? -50.991 11.687 67.385 1.00 80.69 488 ALA A C 1
ATOM 3774 O O . ALA A 1 488 ? -50.109 12.093 66.625 1.00 80.69 488 ALA A O 1
ATOM 3775 N N . VAL A 1 489 ? -50.735 11.343 68.650 1.00 78.50 489 VAL A N 1
ATOM 3776 C CA . VAL A 1 489 ? -49.383 11.346 69.225 1.00 78.50 489 VAL A CA 1
ATOM 3777 C C . VAL A 1 489 ? -48.518 10.255 68.585 1.00 78.50 489 VAL A C 1
ATOM 3779 O O . VAL A 1 489 ? -47.389 10.547 68.186 1.00 78.50 489 VAL A O 1
ATOM 3782 N N . LEU A 1 490 ? -49.048 9.038 68.408 1.00 75.69 490 LEU A N 1
ATOM 3783 C CA . LEU A 1 490 ? -48.344 7.940 67.731 1.00 75.69 490 LEU A CA 1
ATOM 3784 C C . LEU A 1 490 ? -48.020 8.293 66.272 1.00 75.69 490 LEU A C 1
ATOM 3786 O O . LEU A 1 490 ? -46.911 8.046 65.800 1.00 75.69 490 LEU A O 1
ATOM 3790 N N . GLN A 1 491 ? -48.964 8.935 65.581 1.00 82.00 491 GLN A N 1
ATOM 3791 C CA . GLN A 1 491 ? -48.799 9.396 64.207 1.00 82.00 491 GLN A CA 1
ATOM 3792 C C . GLN A 1 491 ? -47.625 10.377 64.092 1.00 82.00 491 GLN A C 1
ATOM 3794 O O . GLN A 1 491 ? -46.751 10.209 63.240 1.00 82.00 491 GLN A O 1
ATOM 3799 N N . CYS A 1 492 ? -47.574 11.377 64.977 1.00 81.44 492 CYS A N 1
ATOM 3800 C CA . CYS A 1 492 ? -46.537 12.407 64.954 1.00 81.44 492 CYS A CA 1
ATOM 3801 C C . CYS A 1 492 ? -45.162 11.899 65.400 1.00 81.44 492 CYS A C 1
ATOM 3803 O O . CYS A 1 492 ? -44.153 12.280 64.804 1.00 81.44 492 CYS A O 1
ATOM 3805 N N . LEU A 1 493 ? -45.102 11.081 66.454 1.00 75.00 493 LEU A N 1
ATOM 3806 C CA . LEU A 1 493 ? -43.831 10.692 67.068 1.00 75.00 493 LEU A CA 1
ATOM 3807 C C . LEU A 1 493 ? -43.224 9.419 66.469 1.00 75.00 493 LEU A C 1
ATOM 3809 O O . LEU A 1 493 ? -41.997 9.308 66.438 1.00 75.00 493 LEU A O 1
ATOM 3813 N N . LEU A 1 494 ? -44.052 8.491 65.979 1.00 75.50 494 LEU A N 1
ATOM 3814 C CA . LEU A 1 494 ? -43.614 7.193 65.463 1.00 75.50 494 LEU A CA 1
ATOM 3815 C C . LEU A 1 494 ? -43.886 7.051 63.958 1.00 75.50 494 LEU A C 1
ATOM 3817 O O . LEU A 1 494 ? -42.939 6.902 63.188 1.00 75.50 494 LEU A O 1
ATOM 3821 N N . PHE A 1 495 ? -45.142 7.149 63.506 1.00 76.56 495 PHE A N 1
ATOM 3822 C CA . PHE A 1 495 ? -45.492 6.809 62.115 1.00 76.56 495 PHE A CA 1
ATOM 3823 C C . PHE A 1 495 ? -44.860 7.734 61.071 1.00 76.56 495 PHE A C 1
ATOM 3825 O O . PHE A 1 495 ? -44.391 7.249 60.046 1.00 76.56 495 PHE A O 1
ATOM 3832 N N . ASN A 1 496 ? -44.729 9.036 61.347 1.00 81.31 496 ASN A N 1
ATOM 3833 C CA . ASN A 1 496 ? -44.002 9.943 60.450 1.00 81.31 496 ASN A CA 1
ATOM 3834 C C . ASN A 1 496 ? -42.535 9.528 60.240 1.00 81.31 496 ASN A C 1
ATOM 3836 O O . ASN A 1 496 ? -41.982 9.766 59.170 1.00 81.31 496 ASN A O 1
ATOM 3840 N N . LYS A 1 497 ? -41.893 8.906 61.240 1.00 76.50 497 LYS A N 1
ATOM 3841 C CA . LYS A 1 497 ? -40.516 8.405 61.111 1.00 76.50 497 LYS A CA 1
ATOM 3842 C C . LYS A 1 497 ? -40.470 7.090 60.337 1.00 76.50 497 LYS A C 1
ATOM 3844 O O . LYS A 1 497 ? -39.582 6.918 59.510 1.00 76.50 497 LYS A O 1
ATOM 3849 N N . LEU A 1 498 ? -41.437 6.201 60.566 1.00 76.56 498 LEU A N 1
ATOM 3850 C CA . LEU A 1 498 ? -41.545 4.936 59.834 1.00 76.56 498 LEU A CA 1
ATOM 3851 C C . LEU A 1 498 ? -41.844 5.163 58.343 1.00 76.56 498 LEU A C 1
ATOM 3853 O O . LEU A 1 498 ? -41.224 4.526 57.500 1.00 76.56 498 LEU A O 1
ATOM 3857 N N . SER A 1 499 ? -42.678 6.148 58.000 1.00 81.31 499 SER A N 1
ATOM 3858 C CA . SER A 1 499 ? -42.983 6.496 56.602 1.00 81.31 499 SER A CA 1
ATOM 3859 C C . SER A 1 499 ? -41.745 6.919 55.794 1.00 81.31 499 SER A C 1
ATOM 3861 O O . SER A 1 499 ? -41.647 6.637 54.601 1.00 81.31 499 SER A O 1
ATOM 3863 N N . VAL A 1 500 ? -40.754 7.558 56.427 1.00 81.00 500 VAL A N 1
ATOM 3864 C CA . VAL A 1 500 ? -39.485 7.894 55.755 1.00 81.00 500 VAL A CA 1
ATOM 3865 C C . VAL A 1 500 ? -38.719 6.627 55.365 1.00 81.00 500 VAL A C 1
ATOM 3867 O O . VAL A 1 500 ? -38.137 6.579 54.282 1.00 81.00 500 VAL A O 1
ATOM 3870 N N . ILE A 1 501 ? -38.759 5.596 56.212 1.00 77.25 501 ILE A N 1
ATOM 3871 C CA . ILE A 1 501 ? -38.136 4.298 55.935 1.00 77.25 501 ILE A CA 1
ATOM 3872 C C . ILE A 1 501 ? -38.883 3.595 54.791 1.00 77.25 501 ILE A C 1
ATOM 3874 O O . ILE A 1 501 ? -38.237 3.129 53.858 1.00 77.25 501 ILE A O 1
ATOM 3878 N N . GLU A 1 502 ? -40.220 3.600 54.792 1.00 79.62 502 GLU A N 1
ATOM 3879 C CA . GLU A 1 502 ? -41.038 3.019 53.707 1.00 79.62 502 GLU A CA 1
ATOM 3880 C C . GLU A 1 502 ? -40.756 3.669 52.344 1.00 79.62 502 GLU A C 1
ATOM 3882 O O . GLU A 1 502 ? -40.571 2.976 51.341 1.00 79.62 502 GLU A O 1
ATOM 3887 N N . ASN A 1 503 ? -40.649 5.001 52.304 1.00 85.06 503 ASN A N 1
ATOM 3888 C CA . ASN A 1 503 ? -40.302 5.730 51.083 1.00 85.06 503 ASN A CA 1
ATOM 3889 C C . ASN A 1 503 ? -38.877 5.405 50.605 1.00 85.06 503 ASN A C 1
ATOM 3891 O O . ASN A 1 503 ? -38.643 5.279 49.403 1.00 85.06 503 ASN A O 1
ATOM 3895 N N . GLY A 1 504 ? -37.927 5.250 51.534 1.00 81.81 504 GLY A N 1
ATOM 3896 C CA . GLY A 1 504 ? -36.560 4.835 51.217 1.00 81.81 504 GLY A CA 1
ATOM 3897 C C . GLY A 1 504 ? -36.496 3.427 50.620 1.00 81.81 504 GLY A C 1
ATOM 3898 O O . GLY A 1 504 ? -35.830 3.221 49.607 1.00 81.81 504 GLY A O 1
ATOM 3899 N N . LEU A 1 505 ? -37.237 2.475 51.194 1.00 80.94 505 LEU A N 1
ATOM 3900 C CA . LEU A 1 505 ? -37.337 1.105 50.677 1.00 80.94 505 LEU A CA 1
ATOM 3901 C C . LEU A 1 505 ? -37.988 1.071 49.284 1.00 80.94 505 LEU A C 1
ATOM 3903 O O . LEU A 1 505 ? -37.471 0.406 48.390 1.00 80.94 505 LEU A O 1
ATOM 3907 N N . SER A 1 506 ? -39.035 1.872 49.063 1.00 86.81 506 SER A N 1
ATOM 3908 C CA . SER A 1 506 ? -39.689 2.013 47.748 1.00 86.81 506 SER A CA 1
ATOM 3909 C C . SER A 1 506 ? -38.750 2.608 46.683 1.00 86.81 506 SER A C 1
ATOM 3911 O O . SER A 1 506 ? -38.810 2.267 45.497 1.00 86.81 506 SER A O 1
ATOM 3913 N N . TRP A 1 507 ? -37.843 3.506 47.086 1.00 88.44 507 TRP A N 1
ATOM 3914 C CA . TRP A 1 507 ? -36.815 4.035 46.188 1.00 88.44 507 TRP A CA 1
ATOM 3915 C C . TRP A 1 507 ? -35.807 2.953 45.786 1.00 88.44 507 TRP A C 1
ATOM 3917 O O . TRP A 1 507 ? -35.463 2.855 44.607 1.00 88.44 507 TRP A O 1
ATOM 3927 N N . ILE A 1 508 ? -35.374 2.121 46.739 1.00 85.44 508 ILE A N 1
ATOM 3928 C CA . ILE A 1 508 ? -34.476 0.987 46.474 1.00 85.44 508 ILE A CA 1
ATOM 3929 C C . ILE A 1 508 ? -35.140 0.007 45.502 1.00 85.44 508 ILE A C 1
ATOM 3931 O O . ILE A 1 508 ? -34.515 -0.377 44.517 1.00 85.44 508 ILE A O 1
ATOM 3935 N N . GLU A 1 509 ? -36.411 -0.329 45.723 1.00 86.88 509 GLU A N 1
ATOM 3936 C CA . GLU A 1 509 ? -37.181 -1.245 44.870 1.00 86.88 509 GLU A CA 1
ATOM 3937 C C . GLU A 1 509 ? -37.193 -0.814 43.390 1.00 86.88 509 GLU A C 1
ATOM 3939 O O . GLU A 1 509 ? -37.091 -1.644 42.491 1.00 86.88 509 GLU A O 1
ATOM 3944 N N . SER A 1 510 ? -37.256 0.496 43.130 1.00 89.38 510 SER A N 1
ATOM 3945 C CA . SER A 1 510 ? -37.351 1.053 41.773 1.00 89.38 510 SER A CA 1
ATOM 3946 C C . SER A 1 510 ? -36.010 1.424 41.127 1.00 89.38 510 SER A C 1
ATOM 3948 O O . SER A 1 510 ? -35.957 1.600 39.909 1.00 89.38 510 SER A O 1
ATOM 3950 N N . ASN A 1 511 ? -34.927 1.551 41.903 1.00 89.44 511 ASN A N 1
ATOM 3951 C CA . ASN A 1 511 ? -33.632 2.053 41.412 1.00 89.44 511 ASN A CA 1
ATOM 3952 C C . ASN A 1 511 ? -32.458 1.084 41.615 1.00 89.44 511 ASN A C 1
ATOM 3954 O O . ASN A 1 511 ? -31.353 1.374 41.158 1.00 89.44 511 ASN A O 1
ATOM 3958 N N . ALA A 1 512 ? -32.658 -0.060 42.272 1.00 86.19 512 ALA A N 1
ATOM 3959 C CA . ALA A 1 512 ? -31.618 -1.069 42.441 1.00 86.19 512 ALA A CA 1
ATOM 3960 C C . ALA A 1 512 ? -31.410 -1.871 41.144 1.00 86.19 512 ALA A C 1
ATOM 3962 O O . ALA A 1 512 ? -31.927 -2.973 40.984 1.00 86.19 512 ALA A O 1
ATOM 3963 N N . TYR A 1 513 ? -30.640 -1.313 40.211 1.00 89.00 513 TYR A N 1
ATOM 3964 C CA . TYR A 1 513 ? -30.127 -2.010 39.031 1.00 89.00 513 TYR A CA 1
ATOM 3965 C C . TYR A 1 513 ? -28.775 -1.428 38.602 1.00 89.00 513 TYR A C 1
ATOM 3967 O O . TYR A 1 513 ? -28.412 -0.306 38.960 1.00 89.00 513 TYR A O 1
ATOM 3975 N N . VAL A 1 514 ? -28.023 -2.187 37.807 1.00 87.62 514 VAL A N 1
ATOM 3976 C CA . VAL A 1 514 ? -26.761 -1.760 37.196 1.00 87.62 514 VAL A CA 1
ATOM 3977 C C . VAL A 1 514 ? -26.835 -1.884 35.678 1.00 87.62 514 VAL A C 1
ATOM 3979 O O . VAL A 1 514 ? -27.380 -2.851 35.152 1.00 87.62 514 VAL A O 1
ATOM 3982 N N . SER A 1 515 ? -26.254 -0.915 34.973 1.00 89.81 515 SER A N 1
ATOM 3983 C CA . SER A 1 515 ? -26.043 -0.958 33.523 1.00 89.81 515 SER A CA 1
ATOM 3984 C C . SER A 1 515 ? -24.548 -0.937 33.222 1.00 89.81 515 SER A C 1
ATOM 3986 O O . SER A 1 515 ? -23.845 -0.028 33.675 1.00 89.81 515 SER A O 1
ATOM 3988 N N . LEU A 1 516 ? -24.049 -1.910 32.458 1.00 86.69 516 LEU A N 1
ATOM 3989 C CA . LEU A 1 516 ? -22.623 -2.006 32.133 1.00 86.69 516 LEU A CA 1
ATOM 3990 C C . LEU A 1 516 ? -22.313 -1.344 30.775 1.00 86.69 516 LEU A C 1
ATOM 3992 O O . LEU A 1 516 ? -23.099 -1.484 29.833 1.00 86.69 516 LEU A O 1
ATOM 3996 N N . PRO A 1 517 ? -21.165 -0.656 30.622 1.00 88.56 517 PRO A N 1
ATOM 3997 C CA . PRO A 1 517 ? -20.787 -0.043 29.351 1.00 88.56 517 PRO A CA 1
ATOM 3998 C C . PRO A 1 517 ? -20.586 -1.101 28.257 1.00 88.56 517 PRO A C 1
ATOM 4000 O O . PRO A 1 517 ? -20.160 -2.223 28.526 1.00 88.56 517 PRO A O 1
ATOM 4003 N N . ARG A 1 518 ? -20.897 -0.736 27.010 1.00 89.06 518 ARG A N 1
ATOM 4004 C CA . ARG A 1 518 ? -20.740 -1.591 25.824 1.00 89.06 518 ARG A CA 1
ATOM 4005 C C . ARG A 1 518 ? -19.484 -1.211 25.041 1.00 89.06 518 ARG A C 1
ATOM 4007 O O . ARG A 1 518 ? -19.042 -0.066 25.081 1.00 89.06 518 ARG A O 1
ATOM 4014 N N . VAL A 1 519 ? -18.925 -2.180 24.326 1.00 89.44 519 VAL A N 1
ATOM 4015 C CA . VAL A 1 519 ? -17.761 -2.018 23.449 1.00 89.44 519 VAL A CA 1
ATOM 4016 C C . VAL A 1 519 ? -18.222 -1.580 22.058 1.00 89.44 519 VAL A C 1
ATOM 4018 O O . VAL A 1 519 ? -19.215 -2.097 21.542 1.00 89.44 519 VAL A O 1
ATOM 4021 N N . SER A 1 520 ? -17.517 -0.621 21.458 1.00 92.38 520 SER A N 1
ATOM 4022 C CA . SER A 1 520 ? -17.821 -0.096 20.127 1.00 92.38 520 SER A CA 1
ATOM 4023 C C . SER A 1 520 ? -17.312 -1.010 19.004 1.00 92.38 520 SER A C 1
ATOM 4025 O O . SER A 1 520 ? -16.373 -1.785 19.183 1.00 92.38 520 SER A O 1
ATOM 4027 N N . GLU A 1 521 ? -17.932 -0.919 17.823 1.00 89.75 521 GLU A N 1
ATOM 4028 C CA . GLU A 1 521 ? -17.590 -1.750 16.655 1.00 89.75 521 GLU A CA 1
ATOM 4029 C C . GLU A 1 521 ? -16.206 -1.459 16.053 1.00 89.75 521 GLU A C 1
ATOM 4031 O O . GLU A 1 521 ? -15.720 -2.242 15.240 1.00 89.75 521 GLU A O 1
ATOM 4036 N N . ASP A 1 522 ? -15.559 -0.362 16.432 1.00 89.75 522 ASP A N 1
ATOM 4037 C CA . ASP A 1 522 ? -14.279 0.134 15.915 1.00 89.75 522 ASP A CA 1
ATOM 4038 C C . ASP A 1 522 ? -13.096 -0.079 16.879 1.00 89.75 522 ASP A C 1
ATOM 4040 O O . ASP A 1 522 ? -11.972 0.306 16.567 1.00 89.75 522 ASP A O 1
ATOM 4044 N N . VAL A 1 523 ? -13.311 -0.744 18.020 1.00 87.94 523 VAL A N 1
ATOM 4045 C CA . VAL A 1 523 ? -12.303 -0.913 19.086 1.00 87.94 523 VAL A CA 1
ATOM 4046 C C . VAL A 1 523 ? -10.994 -1.590 18.640 1.00 87.94 523 VAL A C 1
ATOM 4048 O O . VAL A 1 523 ? -9.949 -1.349 19.243 1.00 87.94 523 VAL A O 1
ATOM 4051 N N . LEU A 1 524 ? -11.026 -2.442 17.605 1.00 88.19 524 LEU A N 1
ATOM 4052 C CA . LEU A 1 524 ? -9.840 -3.141 17.077 1.00 88.19 524 LEU A CA 1
ATOM 4053 C C . LEU A 1 524 ? -9.302 -2.530 15.775 1.00 88.19 524 LEU A C 1
ATOM 4055 O O . LEU A 1 524 ? -8.401 -3.102 15.153 1.00 88.19 524 LEU A O 1
ATOM 4059 N N . VAL A 1 525 ? -9.868 -1.412 15.323 1.00 87.44 525 VAL A N 1
ATOM 4060 C CA . VAL A 1 525 ? -9.501 -0.779 14.055 1.00 87.44 525 VAL A CA 1
ATOM 4061 C C . VAL A 1 525 ? -8.340 0.189 14.275 1.00 87.44 525 VAL A C 1
ATOM 4063 O O . VAL A 1 525 ? -8.281 0.917 15.262 1.00 87.44 525 VAL A O 1
ATOM 4066 N N . MET A 1 526 ? -7.393 0.189 13.340 1.00 84.75 526 MET A N 1
ATOM 4067 C CA . MET A 1 526 ? -6.276 1.130 13.329 1.00 84.75 526 MET A CA 1
ATOM 4068 C C . MET A 1 526 ? -6.633 2.367 12.501 1.00 84.75 526 MET A C 1
ATOM 4070 O O . MET A 1 526 ? -7.428 2.294 11.567 1.00 84.75 526 MET A O 1
ATOM 4074 N N . GLU A 1 527 ? -6.016 3.504 12.812 1.00 85.31 527 GLU A N 1
ATOM 4075 C CA . GLU A 1 527 ? -6.216 4.734 12.052 1.00 85.31 527 GLU A CA 1
ATOM 4076 C C . GLU A 1 527 ? -5.862 4.553 10.563 1.00 85.31 527 GLU A C 1
ATOM 4078 O O . GLU A 1 527 ? -4.796 4.038 10.208 1.00 85.31 527 GLU A O 1
ATOM 4083 N N . GLN A 1 528 ? -6.749 5.023 9.678 1.00 80.75 528 GLN A N 1
ATOM 4084 C CA . GLN A 1 528 ? -6.630 4.836 8.227 1.00 80.75 528 GLN A CA 1
ATOM 4085 C C . GLN A 1 528 ? -5.328 5.420 7.654 1.00 80.75 528 GLN A C 1
ATOM 4087 O O . GLN A 1 528 ? -4.765 4.873 6.705 1.00 80.75 528 GLN A O 1
ATOM 4092 N N . ALA A 1 529 ? -4.842 6.528 8.224 1.00 76.94 529 ALA A N 1
ATOM 4093 C CA . ALA A 1 529 ? -3.600 7.172 7.804 1.00 76.94 529 ALA A CA 1
ATOM 4094 C C . ALA A 1 529 ? -2.386 6.259 8.028 1.00 76.94 529 ALA A C 1
ATOM 4096 O O . ALA A 1 529 ? -1.551 6.100 7.133 1.00 76.94 529 ALA A O 1
ATOM 4097 N N . GLU A 1 530 ? -2.330 5.605 9.188 1.00 80.12 530 GLU A N 1
ATOM 4098 C CA . GLU A 1 530 ? -1.244 4.697 9.541 1.00 80.12 530 GLU A CA 1
ATOM 4099 C C . GLU A 1 530 ? -1.321 3.400 8.730 1.00 80.12 530 GLU A C 1
ATOM 4101 O O . GLU A 1 530 ? -0.301 2.902 8.247 1.00 80.12 530 GLU A O 1
ATOM 4106 N N . LEU A 1 531 ? -2.538 2.901 8.476 1.00 82.69 531 LEU A N 1
ATOM 4107 C CA . LEU A 1 531 ? -2.750 1.731 7.624 1.00 82.69 531 LEU A CA 1
ATOM 4108 C C . LEU A 1 531 ? -2.254 1.987 6.196 1.00 82.69 531 LEU A C 1
ATOM 4110 O O . LEU A 1 531 ? -1.496 1.185 5.647 1.00 82.69 531 LEU A O 1
ATOM 4114 N N . ASN A 1 532 ? -2.625 3.130 5.615 1.00 80.62 532 ASN A N 1
ATOM 4115 C CA . ASN A 1 532 ? -2.180 3.515 4.279 1.00 80.62 532 ASN A CA 1
ATOM 4116 C C . ASN A 1 532 ? -0.651 3.641 4.211 1.00 80.62 532 ASN A C 1
ATOM 4118 O O . ASN A 1 532 ? -0.023 3.152 3.271 1.00 80.62 532 ASN A O 1
ATOM 4122 N N . ARG A 1 533 ? -0.029 4.214 5.248 1.00 77.00 533 ARG A N 1
ATOM 4123 C CA . ARG A 1 533 ? 1.431 4.339 5.344 1.00 77.00 533 ARG A CA 1
ATOM 4124 C C . ARG A 1 533 ? 2.129 2.978 5.334 1.00 77.00 533 ARG A C 1
ATOM 4126 O O . ARG A 1 533 ? 3.062 2.788 4.556 1.00 77.00 533 ARG A O 1
ATOM 4133 N N . LEU A 1 534 ? 1.681 2.037 6.165 1.00 77.25 534 LEU A N 1
ATOM 4134 C CA . LEU A 1 534 ? 2.269 0.697 6.281 1.00 77.25 534 LEU A CA 1
ATOM 4135 C C . LEU A 1 534 ? 2.147 -0.105 4.980 1.00 77.25 534 LEU A C 1
ATOM 4137 O O . LEU A 1 534 ? 3.131 -0.700 4.529 1.00 77.25 534 LEU A O 1
ATOM 4141 N N . VAL A 1 535 ? 0.971 -0.079 4.345 1.00 78.88 535 VAL A N 1
ATOM 4142 C CA . VAL A 1 535 ? 0.757 -0.772 3.067 1.00 78.88 535 VAL A CA 1
ATOM 4143 C C . VAL A 1 535 ? 1.623 -0.145 1.971 1.00 78.88 535 VAL A C 1
ATOM 4145 O O . VAL A 1 535 ? 2.378 -0.860 1.312 1.00 78.88 535 VAL A O 1
ATOM 4148 N N . MET A 1 536 ? 1.629 1.184 1.839 1.00 74.06 536 MET A N 1
ATOM 4149 C CA . MET A 1 536 ? 2.461 1.886 0.851 1.00 74.06 536 MET A CA 1
ATOM 4150 C C . MET A 1 536 ? 3.965 1.652 1.076 1.00 74.06 536 MET A C 1
ATOM 4152 O O . MET A 1 536 ? 4.713 1.441 0.121 1.00 74.06 536 MET A O 1
ATOM 4156 N N . ALA A 1 537 ? 4.426 1.638 2.330 1.00 70.88 537 ALA A N 1
ATOM 4157 C CA . ALA A 1 537 ? 5.825 1.372 2.666 1.00 70.88 537 ALA A CA 1
ATOM 4158 C C . ALA A 1 537 ? 6.256 -0.060 2.301 1.00 70.88 537 ALA A C 1
ATOM 4160 O O . ALA A 1 537 ? 7.415 -0.280 1.935 1.00 70.88 537 ALA A O 1
ATOM 4161 N N . SER A 1 538 ? 5.336 -1.029 2.379 1.00 71.31 538 SER A N 1
ATOM 4162 C CA . SER A 1 538 ? 5.593 -2.419 1.979 1.00 71.31 538 SER A CA 1
ATOM 4163 C C . SER A 1 538 ? 5.762 -2.572 0.472 1.00 71.31 538 SER A C 1
ATOM 4165 O O . SER A 1 538 ? 6.723 -3.203 0.037 1.00 71.31 538 SER A O 1
ATOM 4167 N N . VAL A 1 539 ? 4.937 -1.879 -0.318 1.00 68.44 539 VAL A N 1
ATOM 4168 C CA . VAL A 1 539 ? 5.082 -1.804 -1.780 1.00 68.44 539 VAL A CA 1
ATOM 4169 C C . VAL A 1 539 ? 6.369 -1.069 -2.179 1.00 68.44 539 VAL A C 1
ATOM 4171 O O . VAL A 1 539 ? 7.011 -1.421 -3.163 1.00 68.44 539 VAL A O 1
ATOM 4174 N N . ALA A 1 540 ? 6.801 -0.074 -1.398 1.00 64.69 540 ALA A N 1
ATOM 4175 C CA . ALA A 1 540 ? 8.054 0.650 -1.630 1.00 64.69 540 ALA A CA 1
ATOM 4176 C C . ALA A 1 540 ? 9.325 -0.125 -1.215 1.00 64.69 540 ALA A C 1
ATOM 4178 O O . ALA A 1 540 ? 10.446 0.388 -1.382 1.00 64.69 540 ALA A O 1
ATOM 4179 N N . GLY A 1 541 ? 9.184 -1.298 -0.583 1.00 60.66 541 GLY A N 1
ATOM 4180 C CA . GLY A 1 541 ? 10.298 -2.034 0.021 1.00 60.66 541 GLY A CA 1
ATOM 4181 C C . GLY A 1 541 ? 11.072 -1.200 1.055 1.00 60.66 541 GLY A C 1
ATOM 4182 O O . GLY A 1 541 ? 12.299 -1.270 1.118 1.00 60.66 541 GLY A O 1
ATOM 4183 N N . THR A 1 542 ? 10.397 -0.307 1.791 1.00 55.56 542 THR A N 1
ATOM 4184 C CA . THR A 1 542 ? 10.997 0.546 2.847 1.00 55.56 542 THR A CA 1
ATOM 4185 C C . THR A 1 542 ? 10.637 0.106 4.250 1.00 55.56 542 THR A C 1
ATOM 4187 O O . THR A 1 542 ? 10.965 0.819 5.195 1.00 55.56 542 THR A O 1
ATOM 4190 N N . VAL A 1 543 ? 9.945 -1.023 4.412 1.00 55.34 543 VAL A N 1
ATOM 4191 C CA . VAL A 1 543 ? 9.559 -1.500 5.740 1.00 55.34 543 VAL A CA 1
ATOM 4192 C C . VAL A 1 543 ? 10.825 -1.847 6.509 1.00 55.34 543 VAL A C 1
ATOM 4194 O O . VAL A 1 543 ? 11.421 -2.904 6.321 1.00 55.34 543 VAL A O 1
ATOM 4197 N N . ASN A 1 544 ? 11.240 -0.927 7.374 1.00 47.75 544 ASN A N 1
ATOM 4198 C CA . ASN A 1 544 ? 12.207 -1.201 8.410 1.00 47.75 544 ASN A CA 1
ATOM 4199 C C . ASN A 1 544 ? 11.398 -1.594 9.655 1.00 47.75 544 ASN A C 1
ATOM 4201 O O . ASN A 1 544 ? 10.785 -0.718 10.267 1.00 47.75 544 ASN A O 1
ATOM 4205 N N . PRO A 1 545 ? 11.346 -2.883 10.037 1.00 43.47 545 PRO A N 1
ATOM 4206 C CA . PRO A 1 545 ? 10.493 -3.369 11.129 1.00 43.47 545 PRO A CA 1
ATOM 4207 C C . PRO A 1 545 ? 10.913 -2.859 12.521 1.00 43.47 545 PRO A C 1
ATOM 4209 O O . PRO A 1 545 ? 10.350 -3.273 13.527 1.00 43.47 545 PRO A O 1
ATOM 4212 N N . THR A 1 546 ? 11.920 -1.985 12.593 1.00 34.59 546 THR A N 1
ATOM 4213 C CA . THR A 1 546 ? 12.531 -1.471 13.824 1.00 34.59 546 THR A CA 1
ATOM 4214 C C . THR A 1 546 ? 12.085 -0.058 14.204 1.00 34.59 546 THR A C 1
ATOM 4216 O O . THR A 1 546 ? 12.456 0.409 15.278 1.00 34.59 546 THR A O 1
ATOM 4219 N N . VAL A 1 547 ? 11.295 0.633 13.371 1.00 44.06 547 VAL A N 1
ATOM 4220 C CA . VAL A 1 547 ? 10.863 2.011 13.656 1.00 44.06 547 VAL A CA 1
ATOM 4221 C C . VAL A 1 547 ? 9.450 2.003 14.256 1.00 44.06 547 VAL A C 1
ATOM 4223 O O . VAL A 1 547 ? 8.512 1.604 13.562 1.00 44.06 547 VAL A O 1
ATOM 4226 N N . PRO A 1 548 ? 9.264 2.416 15.526 1.00 43.22 548 PRO A N 1
ATOM 4227 C CA . PRO A 1 548 ? 7.934 2.558 16.105 1.00 43.22 548 PRO A CA 1
ATOM 4228 C C . PRO A 1 548 ? 7.148 3.662 15.376 1.00 43.22 548 PRO A C 1
ATOM 4230 O O . PRO A 1 548 ? 7.751 4.648 14.942 1.00 43.22 548 PRO A O 1
ATOM 4233 N N . PRO A 1 549 ? 5.817 3.524 15.238 1.00 48.66 549 PRO A N 1
ATOM 4234 C CA . PRO A 1 549 ? 4.988 4.525 14.576 1.00 48.66 549 PRO A CA 1
ATOM 4235 C C . PRO A 1 549 ? 5.110 5.869 15.303 1.00 48.66 549 PRO A C 1
ATOM 4237 O O . PRO A 1 549 ? 4.820 5.983 16.495 1.00 48.66 549 PRO A O 1
ATOM 4240 N N . SER A 1 550 ? 5.591 6.894 14.598 1.00 48.88 550 SER A N 1
ATOM 4241 C CA . SER A 1 550 ? 5.664 8.253 15.130 1.00 48.88 550 SER A CA 1
ATOM 4242 C C . SER A 1 550 ? 4.282 8.902 15.057 1.00 48.88 550 SER A C 1
ATOM 4244 O O . SER A 1 550 ? 3.741 9.075 13.969 1.00 48.88 550 SER A O 1
ATOM 4246 N N . SER A 1 551 ? 3.735 9.315 16.197 1.00 47.19 551 SER A N 1
ATOM 4247 C CA . SER A 1 551 ? 2.391 9.900 16.329 1.00 47.19 551 SER A CA 1
ATOM 4248 C C . SER A 1 551 ? 2.263 11.353 15.849 1.00 47.19 551 SER A C 1
ATOM 4250 O O . SER A 1 551 ? 1.193 11.950 15.946 1.00 47.19 551 SER A O 1
ATOM 4252 N N . SER A 1 552 ? 3.339 11.969 15.351 1.00 50.25 552 SER A N 1
ATOM 4253 C CA . SER A 1 552 ? 3.297 13.361 14.901 1.00 50.25 552 SER A CA 1
ATOM 4254 C C . SER A 1 552 ? 2.848 13.472 13.432 1.00 50.25 552 SER A C 1
ATOM 4256 O O . SER A 1 552 ? 3.537 12.925 12.562 1.00 50.25 552 SER A O 1
ATOM 4258 N N . PRO A 1 553 ? 1.794 14.252 13.116 1.00 53.06 553 PRO A N 1
ATOM 4259 C CA . PRO A 1 553 ? 1.259 14.386 11.753 1.00 53.06 553 PRO A CA 1
ATOM 4260 C C . PRO A 1 553 ? 2.287 14.912 10.735 1.00 53.06 553 PRO A C 1
ATOM 4262 O O . PRO A 1 553 ? 2.284 14.500 9.581 1.00 53.06 553 PRO A O 1
ATOM 4265 N N . ILE A 1 554 ? 3.242 15.742 11.170 1.00 55.16 554 ILE A N 1
ATOM 4266 C CA . ILE A 1 554 ? 4.309 16.301 10.317 1.00 55.16 554 ILE A CA 1
ATOM 4267 C C . ILE A 1 554 ? 5.317 15.224 9.865 1.00 55.16 554 ILE A C 1
ATOM 4269 O O . ILE A 1 554 ? 5.877 15.310 8.770 1.00 55.16 554 ILE A O 1
ATOM 4273 N N . VAL A 1 555 ? 5.578 14.210 10.699 1.00 57.81 555 VAL A N 1
ATOM 4274 C CA . VAL A 1 555 ? 6.488 13.101 10.350 1.00 57.81 555 VAL A CA 1
ATOM 4275 C C . VAL A 1 555 ? 5.779 12.107 9.434 1.00 57.81 555 VAL A C 1
ATOM 4277 O O . VAL A 1 555 ? 6.365 11.695 8.436 1.00 57.81 555 VAL A O 1
ATOM 4280 N N . LEU A 1 556 ? 4.498 11.829 9.697 1.00 54.94 556 LEU A N 1
ATOM 4281 C CA . LEU A 1 556 ? 3.638 11.013 8.834 1.00 54.94 556 LEU A CA 1
ATOM 4282 C C . LEU A 1 556 ? 3.524 11.607 7.420 1.00 54.94 556 LEU A C 1
ATOM 4284 O O . LEU A 1 556 ? 3.631 10.881 6.433 1.00 54.94 556 LEU A O 1
ATOM 4288 N N . GLU A 1 557 ? 3.403 12.932 7.300 1.00 56.53 557 GLU A N 1
ATOM 4289 C CA . GLU A 1 557 ? 3.347 13.616 6.004 1.00 56.53 557 GLU A CA 1
ATOM 4290 C C . GLU A 1 557 ? 4.680 13.517 5.237 1.00 56.53 557 GLU A C 1
ATOM 4292 O O . GLU A 1 557 ? 4.689 13.148 4.059 1.00 56.53 557 GLU A O 1
ATOM 4297 N N . LYS A 1 558 ? 5.821 13.744 5.905 1.00 57.84 558 LYS A N 1
ATOM 4298 C CA . LYS A 1 558 ? 7.158 13.628 5.288 1.00 57.84 558 LYS A CA 1
ATOM 4299 C C . LYS A 1 558 ? 7.513 12.195 4.893 1.00 57.84 558 LYS A C 1
ATOM 4301 O O . LYS A 1 558 ? 8.076 11.989 3.817 1.00 57.84 558 LYS A O 1
ATOM 4306 N N . GLU A 1 559 ? 7.179 11.211 5.725 1.00 57.31 559 GLU A N 1
ATOM 4307 C CA . GLU A 1 559 ? 7.367 9.798 5.392 1.00 57.31 559 GLU A CA 1
ATOM 4308 C C . GLU A 1 559 ? 6.447 9.366 4.253 1.00 57.31 559 GLU A C 1
ATOM 4310 O O . GLU A 1 559 ? 6.909 8.690 3.338 1.00 57.31 559 GLU A O 1
ATOM 4315 N N . SER A 1 560 ? 5.184 9.803 4.237 1.00 56.78 560 SER A N 1
ATOM 4316 C CA . SER A 1 560 ? 4.274 9.509 3.124 1.00 56.78 560 SER A CA 1
ATOM 4317 C C . SER A 1 560 ? 4.778 10.102 1.803 1.00 56.78 560 SER A C 1
ATOM 4319 O O . SER A 1 560 ? 4.715 9.434 0.773 1.00 56.78 560 SER A O 1
ATOM 4321 N N . ALA A 1 561 ? 5.361 11.307 1.824 1.00 59.78 561 ALA A N 1
ATOM 4322 C CA . ALA A 1 561 ? 5.968 11.932 0.652 1.00 59.78 561 ALA A CA 1
ATOM 4323 C C . ALA A 1 561 ? 7.224 11.177 0.186 1.00 59.78 561 ALA A C 1
ATOM 4325 O O . ALA A 1 561 ? 7.381 10.932 -1.009 1.00 59.78 561 ALA A O 1
ATOM 4326 N N . TYR A 1 562 ? 8.079 10.751 1.120 1.00 60.12 562 TYR A N 1
ATOM 4327 C CA . TYR A 1 562 ? 9.257 9.927 0.833 1.00 60.12 562 TYR A CA 1
ATOM 4328 C C . TYR A 1 562 ? 8.882 8.554 0.257 1.00 60.12 562 TYR A C 1
ATOM 4330 O O . TYR A 1 562 ? 9.460 8.117 -0.739 1.00 60.12 562 TYR A O 1
ATOM 4338 N N . VAL A 1 563 ? 7.884 7.886 0.839 1.00 60.16 563 VAL A N 1
ATOM 4339 C CA . VAL A 1 563 ? 7.366 6.594 0.372 1.00 60.16 563 VAL A CA 1
ATOM 4340 C C . VAL A 1 563 ? 6.715 6.744 -0.998 1.00 60.16 563 VAL A C 1
ATOM 4342 O O . VAL A 1 563 ? 6.986 5.934 -1.875 1.00 60.16 563 VAL A O 1
ATOM 4345 N N . LYS A 1 564 ? 5.932 7.803 -1.233 1.00 62.22 564 LYS A N 1
ATOM 4346 C CA . LYS A 1 564 ? 5.308 8.101 -2.533 1.00 62.22 564 LYS A CA 1
ATOM 4347 C C . LYS A 1 564 ? 6.347 8.399 -3.618 1.00 62.22 564 LYS A C 1
ATOM 4349 O O . LYS A 1 564 ? 6.207 7.930 -4.747 1.00 62.22 564 LYS A O 1
ATOM 4354 N N . ASP A 1 565 ? 7.413 9.117 -3.272 1.00 61.53 565 ASP A N 1
ATOM 4355 C CA . ASP A 1 565 ? 8.563 9.354 -4.149 1.00 61.53 565 ASP A CA 1
ATOM 4356 C C . ASP A 1 565 ? 9.346 8.062 -4.437 1.00 61.53 565 ASP A C 1
ATOM 4358 O O . ASP A 1 565 ? 9.767 7.808 -5.568 1.00 61.53 565 ASP A O 1
ATOM 4362 N N . LYS A 1 566 ? 9.492 7.177 -3.445 1.00 56.06 566 LYS A N 1
ATOM 4363 C CA . LYS A 1 566 ? 10.118 5.872 -3.663 1.00 56.06 566 LYS A CA 1
ATOM 4364 C C . LYS A 1 566 ? 9.218 4.915 -4.451 1.00 56.06 566 LYS A C 1
ATOM 4366 O O . LYS A 1 566 ? 9.741 4.206 -5.297 1.00 56.06 566 LYS A O 1
ATOM 4371 N N . LEU A 1 567 ? 7.894 4.945 -4.274 1.00 55.00 567 LEU A N 1
ATOM 4372 C CA . LEU A 1 567 ? 6.920 4.204 -5.092 1.00 55.00 567 LEU A CA 1
ATOM 4373 C C . LEU A 1 567 ? 7.012 4.627 -6.561 1.00 55.00 567 LEU A C 1
ATOM 4375 O O . LEU A 1 567 ? 7.055 3.784 -7.456 1.00 55.00 567 LEU A O 1
ATOM 4379 N N . ARG A 1 568 ? 7.139 5.940 -6.802 1.00 57.19 568 ARG A N 1
ATOM 4380 C CA . ARG A 1 568 ? 7.422 6.495 -8.132 1.00 57.19 568 ARG A CA 1
ATOM 4381 C C . ARG A 1 568 ? 8.731 5.930 -8.702 1.00 57.19 568 ARG A C 1
ATOM 4383 O O . ARG A 1 568 ? 8.778 5.595 -9.877 1.00 57.19 568 ARG A O 1
ATOM 4390 N N . ARG A 1 569 ? 9.743 5.716 -7.852 1.00 51.09 569 ARG A N 1
ATOM 4391 C CA . ARG A 1 569 ? 11.022 5.066 -8.203 1.00 51.09 569 ARG A CA 1
ATOM 4392 C C . ARG A 1 569 ? 10.996 3.525 -8.259 1.00 51.09 569 ARG A C 1
ATOM 4394 O O . ARG A 1 569 ? 11.948 2.931 -8.770 1.00 51.09 569 ARG A O 1
ATOM 4401 N N . VAL A 1 570 ? 9.967 2.857 -7.734 1.00 50.25 570 VAL A N 1
ATOM 4402 C CA . VAL A 1 570 ? 9.735 1.404 -7.891 1.00 50.25 570 VAL A CA 1
ATOM 4403 C C . VAL A 1 570 ? 9.013 1.133 -9.213 1.00 50.25 570 VAL A C 1
ATOM 4405 O O . VAL A 1 570 ? 9.392 0.210 -9.929 1.00 50.25 570 VAL A O 1
ATOM 4408 N N . GLY A 1 571 ? 8.099 2.017 -9.631 1.00 53.41 571 GLY A N 1
ATOM 4409 C CA . GLY A 1 571 ? 7.606 2.052 -11.017 1.00 53.41 571 GLY A CA 1
ATOM 4410 C C . GLY A 1 571 ? 8.727 2.216 -12.062 1.00 53.41 571 GLY A C 1
ATOM 4411 O O . GLY A 1 571 ? 8.591 1.757 -13.192 1.00 53.41 571 GLY A O 1
ATOM 4412 N N . ASP A 1 572 ? 9.872 2.771 -11.654 1.00 55.66 572 ASP A N 1
ATOM 4413 C CA . ASP A 1 572 ? 11.088 2.946 -12.459 1.00 55.66 572 ASP A CA 1
ATOM 4414 C C . ASP A 1 572 ? 11.999 1.707 -12.534 1.00 55.66 572 ASP A C 1
ATOM 4416 O O . ASP A 1 572 ? 13.151 1.824 -12.943 1.00 55.66 572 ASP A O 1
ATOM 4420 N N . VAL A 1 573 ? 11.565 0.496 -12.162 1.00 53.72 573 VAL A N 1
ATOM 4421 C CA . VAL A 1 573 ? 12.397 -0.707 -12.414 1.00 53.72 573 VAL A CA 1
ATOM 4422 C C . VAL A 1 573 ? 12.675 -0.864 -13.913 1.00 53.72 573 VAL A C 1
ATOM 4424 O O . VAL A 1 573 ? 13.817 -1.090 -14.310 1.00 53.72 573 VAL A O 1
ATOM 4427 N N . ILE A 1 574 ? 11.652 -0.650 -14.741 1.00 54.59 574 ILE A N 1
ATOM 4428 C CA . ILE A 1 574 ? 11.775 -0.603 -16.200 1.00 54.59 574 ILE A CA 1
ATOM 4429 C C . ILE A 1 574 ? 12.660 0.585 -16.606 1.00 54.59 574 ILE A C 1
ATOM 4431 O O . ILE A 1 574 ? 13.589 0.422 -17.391 1.00 54.59 574 ILE A O 1
ATOM 4435 N N . ASP A 1 575 ? 12.470 1.753 -15.995 1.00 59.16 575 ASP A N 1
ATOM 4436 C CA . ASP A 1 575 ? 13.208 2.962 -16.362 1.00 59.16 575 ASP A CA 1
ATOM 4437 C C . ASP A 1 575 ? 14.696 2.905 -15.977 1.00 59.16 575 ASP A C 1
ATOM 4439 O O . ASP A 1 575 ? 15.544 3.303 -16.767 1.00 59.16 575 ASP A O 1
ATOM 4443 N N . ARG A 1 576 ? 15.064 2.283 -14.849 1.00 58.78 576 ARG A N 1
ATOM 4444 C CA . ARG A 1 576 ? 16.467 2.000 -14.487 1.00 58.78 576 ARG A CA 1
ATOM 4445 C C . ARG A 1 576 ? 17.148 1.108 -15.516 1.00 58.78 576 ARG A C 1
ATOM 4447 O O . ARG A 1 576 ? 18.326 1.301 -15.814 1.00 58.78 576 ARG A O 1
ATOM 4454 N N . VAL A 1 577 ? 16.421 0.132 -16.052 1.00 59.66 577 VAL A N 1
ATOM 4455 C CA . VAL A 1 577 ? 16.948 -0.789 -17.061 1.00 59.66 577 VAL A CA 1
ATOM 4456 C C . VAL A 1 577 ? 17.065 -0.097 -18.421 1.00 59.66 577 VAL A C 1
ATOM 4458 O O . VAL A 1 577 ? 18.120 -0.190 -19.050 1.00 59.66 577 VAL A O 1
ATOM 4461 N N . LEU A 1 578 ? 16.048 0.662 -18.848 1.00 66.19 578 LEU A N 1
ATOM 4462 C CA . LEU A 1 578 ? 16.112 1.445 -20.087 1.00 66.19 578 LEU A CA 1
ATOM 4463 C C . LEU A 1 578 ? 17.178 2.546 -20.020 1.00 66.19 578 LEU A C 1
ATOM 4465 O O . LEU A 1 578 ? 17.880 2.747 -21.005 1.00 66.19 578 LEU A O 1
ATOM 4469 N N . VAL A 1 579 ? 17.369 3.199 -18.870 1.00 69.31 579 VAL A N 1
ATOM 4470 C CA . VAL A 1 579 ? 18.444 4.183 -18.650 1.00 69.31 579 VAL A CA 1
ATOM 4471 C C . VAL A 1 579 ? 19.817 3.519 -18.709 1.00 69.31 579 VAL A C 1
ATOM 4473 O O . VAL A 1 579 ? 20.737 4.081 -19.296 1.00 69.31 579 VAL A O 1
ATOM 4476 N N . LYS A 1 580 ? 19.975 2.307 -18.163 1.00 70.25 580 LYS A N 1
ATOM 4477 C CA . LYS A 1 580 ? 21.246 1.572 -18.252 1.00 70.25 580 LYS A CA 1
ATOM 4478 C C . LYS A 1 580 ? 21.585 1.195 -19.697 1.00 70.25 580 LYS A C 1
ATOM 4480 O O . LYS A 1 580 ? 22.745 1.273 -20.092 1.00 70.25 580 LYS A O 1
ATOM 4485 N N . TYR A 1 581 ? 20.584 0.826 -20.494 1.00 71.88 581 TYR A N 1
ATOM 4486 C CA . TYR A 1 581 ? 20.767 0.571 -21.923 1.00 71.88 581 TYR A CA 1
ATOM 4487 C C . TYR A 1 581 ? 21.044 1.865 -22.709 1.00 71.88 581 TYR A C 1
ATOM 4489 O O . TYR A 1 581 ? 21.948 1.897 -23.538 1.00 71.88 581 TYR A O 1
ATOM 4497 N N . GLU A 1 582 ? 20.340 2.958 -22.400 1.00 78.44 582 GLU A N 1
ATOM 4498 C CA . GLU A 1 582 ? 20.599 4.293 -22.958 1.00 78.44 582 GLU A CA 1
ATOM 4499 C C . GLU A 1 582 ? 22.037 4.753 -22.663 1.00 78.44 582 GLU A C 1
ATOM 4501 O O . GLU A 1 582 ? 22.728 5.220 -23.565 1.00 78.44 582 GLU A O 1
ATOM 4506 N N . GLN A 1 583 ? 22.535 4.524 -21.443 1.00 77.88 583 GLN A N 1
ATOM 4507 C CA . GLN A 1 583 ? 23.931 4.778 -21.075 1.00 77.88 583 GLN A CA 1
ATOM 4508 C C . GLN A 1 583 ? 24.912 3.937 -21.899 1.00 77.88 583 GLN A C 1
ATOM 4510 O O . GLN A 1 583 ? 25.871 4.491 -22.428 1.00 77.88 583 GLN A O 1
ATOM 4515 N N . GLN A 1 584 ? 24.652 2.638 -22.081 1.00 76.75 584 GLN A N 1
ATOM 4516 C CA . GLN A 1 584 ? 25.490 1.786 -22.935 1.00 76.75 584 GLN A CA 1
ATOM 4517 C C . GLN A 1 584 ? 25.508 2.253 -24.400 1.00 76.75 584 GLN A C 1
ATOM 4519 O O . GLN A 1 584 ? 26.544 2.173 -25.055 1.00 76.75 584 GLN A O 1
ATOM 4524 N N . LEU A 1 585 ? 24.391 2.773 -24.924 1.00 77.50 585 LEU A N 1
ATOM 4525 C CA . LEU A 1 585 ? 24.351 3.357 -26.270 1.00 77.50 585 LEU A CA 1
ATOM 4526 C C . LEU A 1 585 ? 25.135 4.671 -26.357 1.00 77.50 585 LEU A C 1
ATOM 4528 O O . LEU A 1 585 ? 25.806 4.923 -27.359 1.00 77.50 585 LEU A O 1
ATOM 4532 N N . LEU A 1 586 ? 25.051 5.511 -25.325 1.00 82.00 586 LEU A N 1
ATOM 4533 C CA . LEU A 1 586 ? 25.768 6.785 -25.268 1.00 82.00 586 LEU A CA 1
ATOM 4534 C C . LEU A 1 586 ? 27.284 6.595 -25.119 1.00 82.00 586 LEU A C 1
ATOM 4536 O O . LEU A 1 586 ? 28.040 7.402 -25.656 1.00 82.00 586 LEU A O 1
ATOM 4540 N N . GLU A 1 587 ? 27.738 5.522 -24.469 1.00 84.12 587 GLU A N 1
ATOM 4541 C CA . GLU A 1 587 ? 29.164 5.167 -24.381 1.00 84.12 587 GLU A CA 1
ATOM 4542 C C . GLU A 1 587 ? 29.787 4.809 -25.742 1.00 84.12 587 GLU A C 1
ATOM 4544 O O . GLU A 1 587 ? 30.986 4.999 -25.937 1.00 84.12 587 GLU A O 1
ATOM 4549 N N . GLU A 1 588 ? 28.991 4.353 -26.712 1.00 81.69 588 GLU A N 1
ATOM 4550 C CA . GLU A 1 588 ? 29.447 4.015 -28.071 1.00 81.69 588 GLU A CA 1
ATOM 4551 C C . GLU A 1 588 ? 29.458 5.247 -29.009 1.00 81.69 588 GLU A C 1
ATOM 4553 O O . GLU A 1 588 ? 30.102 5.245 -30.063 1.00 81.69 588 GLU A O 1
ATOM 4558 N N . LEU A 1 589 ? 28.789 6.342 -28.624 1.00 86.81 589 LEU A N 1
ATOM 4559 C CA . LEU A 1 589 ? 28.686 7.593 -29.389 1.00 86.81 589 LEU A CA 1
ATOM 4560 C C . LEU A 1 589 ? 30.050 8.248 -29.735 1.00 86.81 589 LEU A C 1
ATOM 4562 O O . LEU A 1 589 ? 30.216 8.702 -30.876 1.00 86.81 589 LEU A O 1
ATOM 4566 N N . PRO A 1 590 ? 31.060 8.281 -28.833 1.00 89.75 590 PRO A N 1
ATOM 4567 C CA . PRO A 1 590 ? 32.372 8.865 -29.116 1.00 89.75 590 PRO A CA 1
ATOM 4568 C C . PRO A 1 590 ? 33.101 8.197 -30.285 1.00 89.75 590 PRO A C 1
ATOM 4570 O O . PRO A 1 590 ? 33.848 8.869 -30.996 1.00 89.75 590 PRO A O 1
ATOM 4573 N N . VAL A 1 591 ? 32.870 6.902 -30.533 1.00 87.06 591 VAL A N 1
ATOM 4574 C CA . VAL A 1 591 ? 33.501 6.166 -31.642 1.00 87.06 591 VAL A CA 1
ATOM 4575 C C . VAL A 1 591 ? 33.048 6.730 -32.993 1.00 87.06 591 VAL A C 1
ATOM 4577 O O . VAL A 1 591 ? 33.868 6.964 -33.884 1.00 87.06 591 VAL A O 1
ATOM 4580 N N . TYR A 1 592 ? 31.752 7.019 -33.138 1.00 88.38 592 TYR A N 1
ATOM 4581 C CA . TYR A 1 592 ? 31.184 7.559 -34.377 1.00 88.38 592 TYR A CA 1
ATOM 4582 C C . TYR A 1 592 ? 31.542 9.031 -34.597 1.00 88.38 592 TYR A C 1
ATOM 4584 O O . TYR A 1 592 ? 31.870 9.419 -35.723 1.00 88.38 592 TYR A O 1
ATOM 4592 N N . TYR A 1 593 ? 31.569 9.839 -33.532 1.00 90.44 593 TYR A N 1
ATOM 4593 C CA . TYR A 1 593 ? 32.100 11.202 -33.615 1.00 90.44 593 TYR A CA 1
ATOM 4594 C C . TYR A 1 593 ? 33.594 11.224 -33.938 1.00 90.44 593 TYR A C 1
ATOM 4596 O O . TYR A 1 593 ? 34.026 12.063 -34.726 1.00 90.44 593 TYR A O 1
ATOM 4604 N N . GLY A 1 594 ? 34.374 10.279 -33.406 1.00 89.56 594 GLY A N 1
ATOM 4605 C CA . GLY A 1 594 ? 35.782 10.103 -33.756 1.00 89.56 594 GLY A CA 1
ATOM 4606 C C . GLY A 1 594 ? 35.976 9.822 -35.247 1.00 89.56 594 GLY A C 1
ATOM 4607 O O . GLY A 1 594 ? 36.794 10.476 -35.894 1.00 89.56 594 GLY A O 1
ATOM 4608 N N . LEU A 1 595 ? 35.172 8.924 -35.828 1.00 87.50 595 LEU A N 1
ATOM 4609 C CA . LEU A 1 595 ? 35.198 8.620 -37.266 1.00 87.50 595 LEU A CA 1
ATOM 4610 C C . LEU A 1 595 ? 34.838 9.830 -38.144 1.00 87.50 595 LEU A C 1
ATOM 4612 O O . LEU A 1 595 ? 35.505 10.068 -39.155 1.00 87.50 595 LEU A O 1
ATOM 4616 N N . MET A 1 596 ? 33.839 10.630 -37.751 1.00 89.12 596 MET A N 1
ATOM 4617 C CA . MET A 1 596 ? 33.559 11.912 -38.417 1.00 89.12 596 MET A CA 1
ATOM 4618 C C . MET A 1 596 ? 34.709 12.912 -38.242 1.00 89.12 596 MET A C 1
ATOM 4620 O O . MET A 1 596 ? 35.077 13.598 -39.196 1.00 89.12 596 MET A O 1
ATOM 4624 N N . GLY A 1 597 ? 35.313 12.964 -37.054 1.00 91.00 597 GLY A N 1
ATOM 4625 C CA . GLY A 1 597 ? 36.458 13.817 -36.744 1.00 91.00 597 GLY A CA 1
ATOM 4626 C C . GLY A 1 597 ? 37.665 13.537 -37.640 1.00 91.00 597 GLY A C 1
ATOM 4627 O O . GLY A 1 597 ? 38.294 14.478 -38.121 1.00 91.00 597 GLY A O 1
ATOM 4628 N N . VAL A 1 598 ? 37.938 12.264 -37.952 1.00 90.19 598 VAL A N 1
ATOM 4629 C CA . VAL A 1 598 ? 38.989 11.875 -38.910 1.00 90.19 598 VAL A CA 1
ATOM 4630 C C . VAL A 1 598 ? 38.726 12.475 -40.294 1.00 90.19 598 VAL A C 1
ATOM 4632 O O . VAL A 1 598 ? 39.646 13.008 -40.913 1.00 90.19 598 VAL A O 1
ATOM 4635 N N . TRP A 1 599 ? 37.480 12.453 -40.778 1.00 91.88 599 TRP A N 1
ATOM 4636 C CA . TRP A 1 599 ? 37.142 13.084 -42.057 1.00 91.88 599 TRP A CA 1
ATOM 4637 C C . TRP A 1 599 ? 37.270 14.614 -41.999 1.00 91.88 599 TRP A C 1
ATOM 4639 O O . TRP A 1 599 ? 37.836 15.211 -42.914 1.00 91.88 599 TRP A O 1
ATOM 4649 N N . CYS A 1 600 ? 36.828 15.248 -40.908 1.00 89.62 600 CYS A N 1
ATOM 4650 C CA . CYS A 1 600 ? 37.005 16.689 -40.699 1.00 89.62 600 CYS A CA 1
ATOM 4651 C C . CYS A 1 600 ? 38.489 17.094 -40.674 1.00 89.62 600 CYS A C 1
ATOM 4653 O O . CYS A 1 600 ? 38.849 18.132 -41.228 1.00 89.62 600 CYS A O 1
ATOM 4655 N N . ALA A 1 601 ? 39.364 16.267 -40.093 1.00 90.19 601 ALA A N 1
ATOM 4656 C CA . ALA A 1 601 ? 40.807 16.492 -40.102 1.00 90.19 601 ALA A CA 1
ATOM 4657 C C . ALA A 1 601 ? 41.389 16.402 -41.523 1.00 90.19 601 ALA A C 1
ATOM 4659 O O . ALA A 1 601 ? 42.170 17.268 -41.916 1.00 90.19 601 ALA A O 1
ATOM 4660 N N . VAL A 1 602 ? 40.968 15.413 -42.322 1.00 89.75 602 VAL A N 1
ATOM 4661 C CA . VAL A 1 602 ? 41.341 15.323 -43.747 1.00 89.75 602 VAL A CA 1
ATOM 4662 C C . VAL A 1 602 ? 40.849 16.556 -44.508 1.00 89.75 602 VAL A C 1
ATOM 4664 O O . VAL A 1 602 ? 41.610 17.155 -45.263 1.00 89.75 602 VAL A O 1
ATOM 4667 N N . LEU A 1 603 ? 39.615 17.004 -44.275 1.00 89.31 603 LEU A N 1
ATOM 4668 C CA . LEU A 1 603 ? 39.087 18.218 -44.898 1.00 89.31 603 LEU A CA 1
ATOM 4669 C C . LEU A 1 603 ? 39.919 19.458 -44.531 1.00 89.31 603 LEU A C 1
ATOM 4671 O O . LEU A 1 603 ? 40.270 20.238 -45.417 1.00 89.31 603 LEU A O 1
ATOM 4675 N N . ALA A 1 604 ? 40.298 19.611 -43.261 1.00 90.00 604 ALA A N 1
ATOM 4676 C CA . ALA A 1 604 ? 41.154 20.706 -42.812 1.00 90.00 604 ALA A CA 1
ATOM 4677 C C . ALA A 1 604 ? 42.542 20.663 -43.478 1.00 90.00 604 ALA A C 1
ATOM 4679 O O . ALA A 1 604 ? 43.001 21.683 -43.991 1.00 90.00 604 ALA A O 1
ATOM 4680 N N . MET A 1 605 ? 43.180 19.487 -43.551 1.00 88.88 605 MET A N 1
ATOM 4681 C CA . MET A 1 605 ? 44.463 19.317 -44.251 1.00 88.88 605 MET A CA 1
ATOM 4682 C C . MET A 1 605 ? 44.354 19.665 -45.741 1.00 88.88 605 MET A C 1
ATOM 4684 O O . MET A 1 605 ? 45.238 20.329 -46.284 1.00 88.88 605 MET A O 1
ATOM 4688 N N . GLY A 1 606 ? 43.255 19.277 -46.394 1.00 86.81 606 GLY A N 1
ATOM 4689 C CA . GLY A 1 606 ? 42.989 19.609 -47.794 1.00 86.81 606 GLY A CA 1
ATOM 4690 C C . GLY A 1 606 ? 42.840 21.114 -48.027 1.00 86.81 606 GLY A C 1
ATOM 4691 O O . GLY A 1 606 ? 43.421 21.651 -48.970 1.00 86.81 606 GLY A O 1
ATOM 4692 N N . LEU A 1 607 ? 42.120 21.813 -47.143 1.00 87.50 607 LEU A N 1
ATOM 4693 C CA . LEU A 1 607 ? 41.950 23.269 -47.210 1.00 87.50 607 LEU A CA 1
ATOM 4694 C C . LEU A 1 607 ? 43.260 24.024 -46.956 1.00 87.50 607 LEU A C 1
ATOM 4696 O O . LEU A 1 607 ? 43.567 24.965 -47.689 1.00 87.50 607 LEU A O 1
ATOM 4700 N N . VAL A 1 608 ? 44.060 23.593 -45.975 1.00 88.88 608 VAL A N 1
ATOM 4701 C CA . VAL A 1 608 ? 45.394 24.164 -45.722 1.00 88.88 608 VAL A CA 1
ATOM 4702 C C . VAL A 1 608 ? 46.303 23.946 -46.933 1.00 88.88 608 VAL A C 1
ATOM 4704 O O . VAL A 1 608 ? 46.934 24.893 -47.402 1.00 88.88 608 VAL A O 1
ATOM 4707 N N . GLY A 1 609 ? 46.320 22.735 -47.498 1.00 84.75 609 GLY A N 1
ATOM 4708 C CA . GLY A 1 609 ? 47.080 22.427 -48.711 1.00 84.75 609 GLY A CA 1
ATOM 4709 C C . GLY A 1 609 ? 46.662 23.288 -49.907 1.00 84.75 609 GLY A C 1
ATOM 4710 O O . GLY A 1 609 ? 47.519 23.838 -50.600 1.00 84.75 609 GLY A O 1
ATOM 4711 N N . ALA A 1 610 ? 45.357 23.485 -50.111 1.00 84.56 610 ALA A N 1
ATOM 4712 C CA . ALA A 1 610 ? 44.850 24.373 -51.155 1.00 84.56 610 ALA A CA 1
ATOM 4713 C C . ALA A 1 610 ? 45.260 25.838 -50.922 1.00 84.56 610 ALA A C 1
ATOM 4715 O O . ALA A 1 610 ? 45.655 26.520 -51.869 1.00 84.56 610 ALA A O 1
ATOM 4716 N N . GLY A 1 611 ? 45.227 26.305 -49.670 1.00 83.31 611 GLY A N 1
ATOM 4717 C CA . GLY A 1 611 ? 45.689 27.639 -49.282 1.00 83.31 611 GLY A CA 1
ATOM 4718 C C . GLY A 1 611 ? 47.173 27.862 -49.583 1.00 83.31 611 GLY A C 1
ATOM 4719 O O . GLY A 1 611 ? 47.529 28.869 -50.192 1.00 83.31 611 GLY A O 1
ATOM 4720 N N . VAL A 1 612 ? 48.034 26.897 -49.250 1.00 84.62 612 VAL A N 1
ATOM 4721 C CA . VAL A 1 612 ? 49.477 26.960 -49.552 1.00 84.62 612 VAL A CA 1
ATOM 4722 C C . VAL A 1 612 ? 49.731 27.022 -51.062 1.00 84.62 612 VAL A C 1
ATOM 4724 O O . VAL A 1 612 ? 50.563 27.810 -51.515 1.00 84.62 612 VAL A O 1
ATOM 4727 N N . ILE A 1 613 ? 48.996 26.238 -51.859 1.00 81.06 613 ILE A N 1
ATOM 4728 C CA . ILE A 1 613 ? 49.120 26.252 -53.324 1.00 81.06 613 ILE A CA 1
ATOM 4729 C C . ILE A 1 613 ? 48.673 27.607 -53.900 1.00 81.06 613 ILE A C 1
ATOM 4731 O O . ILE A 1 613 ? 49.349 28.136 -54.782 1.00 81.06 613 ILE A O 1
ATOM 4735 N N . LEU A 1 614 ? 47.591 28.201 -53.383 1.00 80.19 614 LEU A N 1
ATOM 4736 C CA . LEU A 1 614 ? 47.123 29.531 -53.798 1.00 80.19 614 LEU A CA 1
ATOM 4737 C C . LEU A 1 614 ? 48.123 30.634 -53.464 1.00 80.19 614 LEU A C 1
ATOM 4739 O O . LEU A 1 614 ? 48.390 31.486 -54.312 1.00 80.19 614 LEU A O 1
ATOM 4743 N N . VAL A 1 615 ? 48.698 30.604 -52.258 1.00 80.94 615 VAL A N 1
ATOM 4744 C CA . VAL A 1 615 ? 49.732 31.562 -51.853 1.00 80.94 615 VAL A CA 1
ATOM 4745 C C . VAL A 1 615 ? 50.929 31.435 -52.785 1.00 80.94 615 VAL A C 1
ATOM 4747 O O . VAL A 1 615 ? 51.308 32.432 -53.387 1.00 80.94 615 VAL A O 1
ATOM 4750 N N . ARG A 1 616 ? 51.442 30.218 -53.012 1.00 77.44 616 ARG A N 1
ATOM 4751 C CA . ARG A 1 616 ? 52.591 29.980 -53.901 1.00 77.44 616 ARG A CA 1
ATOM 4752 C C . ARG A 1 616 ? 52.332 30.435 -55.339 1.00 77.44 616 ARG A C 1
ATOM 4754 O O . ARG A 1 616 ? 53.219 31.009 -55.961 1.00 77.44 616 ARG A O 1
ATOM 4761 N N . GLN A 1 617 ? 51.127 30.211 -55.864 1.00 71.31 617 GLN A N 1
ATOM 4762 C CA . GLN A 1 617 ? 50.743 30.721 -57.184 1.00 71.31 617 GLN A CA 1
ATOM 4763 C C . GLN A 1 617 ? 50.683 32.255 -57.217 1.00 71.31 617 GLN A C 1
ATOM 4765 O O . GLN A 1 617 ? 51.075 32.845 -58.219 1.00 71.31 617 GLN A O 1
ATOM 4770 N N . SER A 1 618 ? 50.239 32.904 -56.135 1.00 70.44 618 SER A N 1
ATOM 4771 C CA . SER A 1 618 ? 50.223 34.368 -56.041 1.00 70.44 618 SER A CA 1
ATOM 4772 C C . SER A 1 618 ? 51.616 34.990 -55.906 1.00 70.44 618 SER A C 1
ATOM 4774 O O . SER A 1 618 ? 51.829 36.079 -56.429 1.00 70.44 618 SER A O 1
ATOM 4776 N N . THR A 1 619 ? 52.569 34.313 -55.252 1.00 67.50 619 THR A N 1
ATOM 4777 C CA . THR A 1 619 ? 53.962 34.783 -55.146 1.00 67.50 619 THR A CA 1
ATOM 4778 C C . THR A 1 619 ? 54.686 34.674 -56.482 1.00 67.50 619 THR A C 1
ATOM 4780 O O . THR A 1 619 ? 55.303 35.640 -56.907 1.00 67.50 619 THR A O 1
ATOM 4783 N N . ILE A 1 620 ? 54.527 33.549 -57.190 1.00 64.31 620 ILE A N 1
ATOM 4784 C CA . ILE A 1 620 ? 55.096 33.355 -58.534 1.00 64.31 620 ILE A CA 1
ATOM 4785 C C . ILE A 1 620 ? 54.520 34.382 -59.522 1.00 64.31 620 ILE A C 1
ATOM 4787 O O . ILE A 1 620 ? 55.255 34.936 -60.324 1.00 64.31 620 ILE A O 1
ATOM 4791 N N . ALA A 1 621 ? 53.225 34.700 -59.430 1.00 59.34 621 ALA A N 1
ATOM 4792 C CA . ALA A 1 621 ? 52.602 35.740 -60.255 1.00 59.34 621 ALA A CA 1
ATOM 4793 C C . ALA A 1 621 ? 53.010 37.184 -59.888 1.00 59.34 621 ALA A C 1
ATOM 4795 O O . ALA A 1 621 ? 52.605 38.105 -60.586 1.00 59.34 621 ALA A O 1
ATOM 4796 N N . ARG A 1 622 ? 53.730 37.398 -58.774 1.00 57.75 622 ARG A N 1
ATOM 4797 C CA . ARG A 1 622 ? 54.338 38.695 -58.417 1.00 57.75 622 ARG A CA 1
ATOM 4798 C C . ARG A 1 622 ? 55.823 38.779 -58.780 1.00 57.75 622 ARG A C 1
ATOM 4800 O O . ARG A 1 622 ? 56.345 39.886 -58.830 1.00 57.75 622 ARG A O 1
ATOM 4807 N N . GLU A 1 623 ? 56.500 37.640 -58.927 1.00 52.38 623 GLU A N 1
ATOM 4808 C CA . GLU A 1 623 ? 57.917 37.553 -59.317 1.00 52.38 623 GLU A CA 1
ATOM 4809 C C . GLU A 1 623 ? 58.119 37.533 -60.842 1.00 52.38 623 GLU A C 1
ATOM 4811 O O . GLU A 1 623 ? 59.207 37.870 -61.307 1.00 52.38 623 GLU A O 1
ATOM 4816 N N . ILE A 1 624 ? 57.084 37.153 -61.600 1.00 45.66 624 ILE A N 1
ATOM 4817 C CA . ILE A 1 624 ? 56.957 37.326 -63.060 1.00 45.66 624 ILE A CA 1
ATOM 4818 C C . ILE A 1 624 ? 56.308 38.681 -63.325 1.00 45.66 624 ILE A C 1
ATOM 4820 O O . ILE A 1 624 ? 56.773 39.380 -64.253 1.00 45.66 624 ILE A O 1
#

Foldseek 3Di:
DDDDDDDDDDDDDDDDDDDDDDDDDDPDPPPDPDPPPPQDDPPADLVNVLVCLLVDLLLVLLLVLLVVLLVVLVVLVVLLVVLLVLLLVLLVLLLVLLLVLLCLLLVLLVVVQVVVLVVVLVVLLVVLVVVLVVLVVVLVVCCVVLCVVLVVQLVVLVVQLPDPPPVSVVSSVLSNVLSVVVVVLVCCLSCPLSVVLNVLSCVCSVPPRQDQPVPSVVSDRDRDDLCVPQVPCVVSVVVSVVVSVVSNVVSVVSNVVSVVSSVVSSVVSVVLVVVLSVVVVVVVVVVVVVVVVVVVVPPDDDDDDDDDDPPDDPVVVVVVVVVVVLVVVCSVDVVLSVVLQVVLCVVPVDDPVSSVLSSVLVCLLVPPVLVSLQVSLVVLVVSLVVVVVVLVVCCVVCLVVLLVSLVVSLVVSLVSSQCSQLVSLQVSLVSSQVSLVVVQVCCCVRNLVSLLVSLVSVLVVLVVSLVVVLVSLCVVVNPDPVSVVVVVVCCVPPVVVSVVSNVVSVCSNVPSGDDDDGDDSCSSPDDSLVSSLSSLCSSLVNDPVPDDDDPDVVVSVVSVVVSVVSNSVSSCSVVVSSVVVSVVSVVCSVVSVVSNVSSVVSSVVSVVVSVVVVVVVVVVVVVD

Radius of gyration: 64.91 Å; Cα contacts (8 Å, |Δi|>4): 370; chains: 1; bounding box: 140×73×210 Å

Secondary structure (DSSP, 8-state):
------------------------------------------SS-HHHHHHTTT--HHHHHHHHHHHHHHHHHHHHHHHHHHHHHHHHHHHHHHHHHHHHHHHHHHHHHHHHHHHHHHHHHHHHHHHHHHHHHHHHHHHHHHHHHHHHHHHHHHHHHHHHHTSS-HHHHHHHHHHHHHHHHHHHHHHHHHHHHHHHHHHHHHHHHHH--------GGGG--PPP--HHHH--THHHHHHHHHHHHHHHHHHHHHHHHHHHHHHHHHHHHHHHHHHHHHHHHHHHHHHHHHHHHHHHHT------------PPPHHHHHHHHHHHHHHHHHHH-HHHHHHHHHHHHHH-SS-HHHHHHHHHHHHHHT-HHHHHHHHHHHHHHHHHHHHHHHHHHHHHHHHHHHHHHHHHHHHHHHHHHHHHHHHHHHHHHHHHHHHHHHHHHHHIIIIIHHHHHHHHHHHHHHHHHHHHHHHHHHHHHTTSHHHHHHHHHHIIIIIHHHHHHHHHHHHHHHH----PPPPPTTTTPPPHHHHHHHHHHHHTT---TT-PPP--HHHHHHHHHHHHHHHHHHTTHHHHHHHHHHHHHHHHHHHHHHHHHHHHHHHHHHHHHHHHHHHHHHHHHHH-

Organism: NCBI:txid41804

Nearest PDB structures (foldseek):
  2wcd-assembly1_A  TM=1.786E-01  e=7.587E-01  Escherichia coli K-12
  3zx6-assembly1_B  TM=2.803E-01  e=2.877E+00  Archaeoglobus fulgidus DSM 4304
  3zx6-assembly1_A  TM=2.202E-01  e=2.756E+00  Archaeoglobus fulgidus DSM 4304
  2elb-assembly1_A-2  TM=3.065E-01  e=7.737E+00  Homo sapiens

Solvent-accessible surface area (backbone atoms only — not comparable to full-atom values): 34575 Å² total; per-residue (Å²): 132,85,78,90,87,84,89,84,89,85,90,87,84,90,79,92,82,84,86,90,82,84,92,74,85,84,78,79,77,80,76,73,77,78,81,75,76,80,73,84,70,68,98,71,50,71,68,67,56,47,75,52,26,59,77,36,71,70,26,54,49,30,47,53,52,20,49,55,44,50,57,49,45,60,53,50,54,54,49,50,52,53,50,49,52,51,54,50,52,38,39,53,48,30,34,52,50,51,34,54,59,52,34,45,41,37,56,47,47,54,53,49,50,53,52,48,41,52,50,49,50,50,49,46,40,51,50,34,54,51,51,42,51,50,50,53,52,50,50,53,50,48,51,51,52,48,51,52,50,51,50,54,50,39,54,55,22,46,58,31,29,74,37,96,45,71,72,44,18,56,51,8,52,55,48,38,51,52,48,52,52,48,51,54,51,48,52,53,64,51,50,50,58,51,53,52,45,44,52,48,39,52,54,52,42,73,66,56,74,70,71,75,81,78,55,63,75,82,46,60,66,71,80,61,76,56,48,88,75,67,65,68,56,57,69,59,50,54,47,52,55,47,52,46,50,52,44,50,51,51,22,49,51,35,43,51,50,21,51,50,50,24,52,51,43,35,50,49,54,50,50,52,53,56,49,43,57,57,49,51,52,53,49,51,56,52,52,55,58,51,56,57,51,58,63,58,68,72,73,68,87,85,87,83,93,80,91,72,92,74,75,76,57,71,67,62,60,48,52,54,52,52,50,51,51,50,52,54,46,41,64,76,38,59,65,62,42,52,52,47,52,52,52,30,48,70,76,37,76,85,44,69,69,60,28,53,50,51,48,51,43,51,55,59,53,61,29,72,72,44,44,50,33,35,51,52,14,53,52,48,49,53,50,52,54,50,51,53,51,49,51,52,53,52,49,72,73,46,57,60,58,55,45,51,51,56,47,54,53,49,53,50,50,49,53,50,44,50,52,50,31,49,53,46,14,36,51,52,19,51,56,50,36,50,51,50,51,53,48,37,49,49,43,33,57,61,52,28,39,48,52,28,50,49,28,50,54,50,41,54,50,50,55,49,53,58,48,52,56,55,49,54,46,38,71,75,46,39,95,38,76,66,28,55,52,52,49,53,50,44,41,66,73,45,47,59,59,51,50,55,52,43,53,51,28,54,48,42,51,76,61,54,66,68,85,76,89,74,62,57,51,59,77,45,52,75,62,67,70,60,53,52,46,54,56,48,24,29,65,41,73,61,71,58,97,82,67,76,87,68,91,47,70,72,56,51,51,54,50,49,50,52,34,52,54,41,38,58,55,56,60,29,59,62,50,56,52,53,48,53,52,50,50,58,56,56,68,54,46,61,60,32,53,47,31,36,47,54,30,52,51,50,42,49,53,39,51,52,52,51,49,54,52,52,50,53,54,54,53,53,68,68,76,106

pLDDT: mean 72.02, std 15.85, range [24.62, 92.38]

Mean predicted aligned error: 18.84 Å

InterPro domains:
  IPR026777 Plasma membrane fusion protein PRM1 [PF27758] (180-610)
  IPR026777 Plasma membrane fusion protein PRM1 [PTHR31030] (188-610)

Sequence (624 aa):
MNTEEHISTERAHARHINLTGPVSPLRIHQEQPSRNIFTIQPFLGLRAKLSQGFACYSVVFLVISAYRLFCTRNAIETFASTAKETVASDCYTLEKTVSTLGVLPYFAAQGVNHGLVLALNSAVNQIGYGLEAVLSGLLATLDLVVGLLTGTWRCFLTNLADSDVPLLSEIGDGGVQAINEMDKALIILLATPFNELGALIQQKMTNHRIGLPVSASLLQPQKVKICDKMLSLDAVDTLTDDLRKYVLYAALILLALAVAAALCNMATISYHHKRWKRSVVRIMDLLRTETQVSLVETRQPHTDINNADTQPNEIEVRDEKLLASRISFMTRQPVLYRILDTSSRQLFPENENRRNLYIWLMLYIFQPQAVVCLLIGILGLILIYSQVALIGYFRMRHHPVLATALQGLTDTALDYVNSTMYGASRTFATETNIAIASMETDLNASVFGAIVHAASELGSTLAVVQTSLIEGVRAVFGNGLFGKLILAVLQCLLFNKLSVIENGLSWIESNAYVSLPRVSEDVLVMEQAELNRLVMASVAGTVNPTVPPSSSPIVLEKESAYVKDKLRRVGDVIDRVLVKYEQQLLEELPVYYGLMGVWCAVLAMGLVGAGVILVRQSTIAREI